Protein AF-A0A9P6H3B4-F1 (afdb_monomer_lite)

Sequence (527 aa):
MSVPEGAAIPSSLITSLDAAYLFHLLAQDPQKVVAPGKSLLSVLSGINKSSPPESTIEKSVGKTMHQAFWDQALEALSSPSLPSQISRLKGLYKDLHEVLAPLFPSKHPALVAFSLPLPPTTSPLLSAITHLHDVLVALRQRCAPVRDATIDEILHQLDHRSPSASTGELAELLVNGIRSVFALSTDMRNDYSNAVLAKASERELVDMVAMMAEAQERKLVLQLWESEEAMQKRWSRWMEGFQPADPALQVQQKQLWILKLVESLGKPHAVTSQLFGLSRLHEVTNGSDHIDPDAS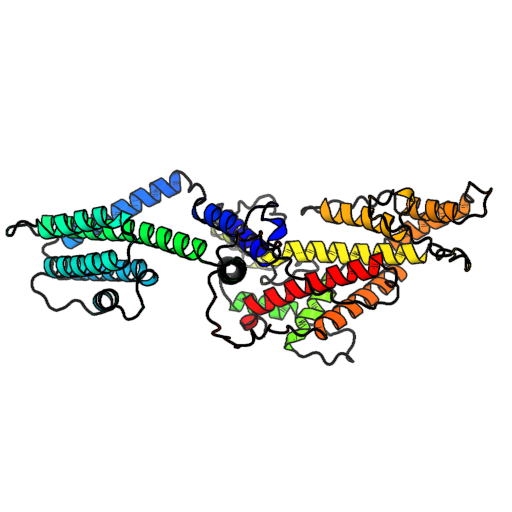AKRDPEPPNMLPPQFLLSGPTLIRLQNCVQALVIAASLRSLVPAPHTAPNSLPSHSRTADFESPANWTFTQRIWTLLESEIMENDFGPSETKIINLADEVVMTHISALPPGVTTLDRHLEQRLRSTVDRILRTDDPVFILFQKRLLAALSVALLNNPVVEEQLSPAMHSGRPKHQGGVSSPSPPLQCVQKEIPIVAKGFEDPVLSKQCSIAASTLMRTVEWVERVWGDTIS

Foldseek 3Di:
DDDPPPFDDPPVLVVLLVVLLLLVCCLQPVPVVAPPPDAPLVVVLVVVVCPDPDPPVNVVVVVVVVVVLLVLQLVQQLDPDPVSNLVSLLVLLVVLLVLCVVVDPPPDPLNVCSVDRQPPDPDSLLVLLVSLLVVLVVVCVRADPVCNVLSVVLNVLSVPDDPPDHSSRSSVNSSVSSVSSSVVSVVRVVVVVSVCSVPDDSVSSSVVSLVVSLVSLLVSLCVLQVDLVSLLVQLVVLCPPDDQPDPVPPDDPLCSVVLSLLVLLLDPDAADEDSPSSVVVVVVVPPPPPCPVVVVPPDDPDGPRYDGSLCVSVRQVSRLLSLLLLLLLLLLLLVVLFDDPPPPVDPDPPPPPDPPDDDPVPDDLSRVSSVLSVVLSVVCPDDPDPRCPPCSLVSSVVRVLVPDDPPRNDDDPVVSVVSSVSSVQCSDCPRPSSVVQSVQLSVQLSCLLRVPPPPPPPPPPPPPPDDDDDDPDDDDPDPPPPPVQPQRFGDTVSQPPPVSRSSSSVSSSSSNSSVVSSCVSCVVSSD

Structure (mmCIF, N/CA/C/O backbone):
data_AF-A0A9P6H3B4-F1
#
_entry.id   AF-A0A9P6H3B4-F1
#
loop_
_atom_site.group_PDB
_atom_site.id
_atom_site.type_symbol
_atom_site.label_atom_id
_atom_site.label_alt_id
_atom_site.label_comp_id
_atom_site.label_asym_id
_atom_site.label_entity_id
_atom_site.label_seq_id
_atom_site.pdbx_PDB_ins_code
_atom_site.Cartn_x
_atom_site.Cartn_y
_atom_site.Cartn_z
_atom_site.occupancy
_atom_site.B_iso_or_equiv
_atom_site.auth_seq_id
_atom_site.auth_comp_id
_atom_site.auth_asym_id
_atom_site.auth_atom_id
_atom_site.pdbx_PDB_model_num
ATOM 1 N N . MET A 1 1 ? 14.088 -3.681 1.929 1.00 50.06 1 MET A N 1
ATOM 2 C CA . MET A 1 1 ? 14.414 -2.670 2.958 1.00 50.06 1 MET A CA 1
ATOM 3 C C . MET A 1 1 ? 15.587 -3.209 3.758 1.00 50.06 1 MET A C 1
ATOM 5 O O . MET A 1 1 ? 15.419 -4.230 4.408 1.00 50.06 1 MET A O 1
ATOM 9 N N . SER A 1 2 ? 16.773 -2.609 3.666 1.00 38.34 2 SER A N 1
ATOM 10 C CA . SER A 1 2 ? 17.927 -3.010 4.479 1.00 38.34 2 SER A CA 1
ATOM 11 C C . SER A 1 2 ? 17.852 -2.321 5.843 1.00 38.34 2 SER A C 1
ATOM 13 O O . SER A 1 2 ? 17.909 -1.097 5.941 1.00 38.34 2 SER A O 1
ATOM 15 N N . VAL A 1 3 ? 17.671 -3.110 6.900 1.00 48.31 3 VAL A N 1
ATOM 16 C CA . VAL A 1 3 ? 17.792 -2.635 8.283 1.00 48.31 3 VAL A CA 1
ATOM 17 C C . VAL A 1 3 ? 19.286 -2.618 8.625 1.00 48.31 3 VAL A C 1
ATOM 19 O O . VAL A 1 3 ? 19.952 -3.616 8.350 1.00 48.31 3 VAL A O 1
ATOM 22 N N . PRO A 1 4 ? 19.847 -1.526 9.173 1.00 49.41 4 PRO A N 1
ATOM 23 C CA . PRO A 1 4 ? 21.251 -1.501 9.574 1.00 49.41 4 PRO A CA 1
ATOM 24 C C . PRO A 1 4 ? 21.548 -2.609 10.598 1.00 49.41 4 PRO A C 1
ATOM 26 O O . PRO A 1 4 ? 20.830 -2.756 11.591 1.00 49.41 4 PRO A O 1
ATOM 29 N N . GLU A 1 5 ? 22.606 -3.389 10.348 1.00 42.06 5 GLU A N 1
ATOM 30 C CA . GLU A 1 5 ? 23.099 -4.438 11.248 1.00 42.06 5 GLU A CA 1
ATOM 31 C C . GLU A 1 5 ? 23.444 -3.826 12.615 1.00 42.06 5 GLU A C 1
ATOM 33 O O . GLU A 1 5 ? 24.426 -3.102 12.757 1.00 42.06 5 GLU A O 1
ATOM 38 N N . GLY A 1 6 ? 22.606 -4.081 13.624 1.00 49.38 6 GLY A N 1
ATOM 39 C CA . GLY A 1 6 ? 22.840 -3.663 15.011 1.00 49.38 6 GLY A CA 1
ATOM 40 C C . GLY A 1 6 ? 21.643 -3.024 15.717 1.00 49.38 6 GLY A C 1
ATOM 41 O O . GLY A 1 6 ? 21.616 -3.011 16.944 1.00 49.38 6 GLY A O 1
ATOM 42 N N . ALA A 1 7 ? 20.624 -2.555 14.988 1.00 55.75 7 ALA A N 1
ATOM 43 C CA . ALA A 1 7 ? 19.413 -1.990 15.587 1.00 55.75 7 ALA A CA 1
ATOM 44 C C . ALA A 1 7 ? 18.266 -3.016 15.571 1.00 55.75 7 ALA A C 1
ATOM 46 O O . ALA A 1 7 ? 17.640 -3.252 14.537 1.00 55.75 7 ALA A O 1
ATOM 47 N N . ALA A 1 8 ? 17.978 -3.635 16.719 1.00 66.06 8 ALA A N 1
ATOM 48 C CA . ALA A 1 8 ? 16.820 -4.513 16.862 1.00 66.06 8 ALA A CA 1
ATOM 49 C C . ALA A 1 8 ? 15.530 -3.675 16.820 1.00 66.06 8 ALA A C 1
ATOM 51 O O . ALA A 1 8 ? 15.156 -3.030 17.799 1.00 66.06 8 ALA A O 1
ATOM 52 N N . ILE A 1 9 ? 14.859 -3.660 15.668 1.00 72.88 9 ILE A N 1
ATOM 53 C CA . ILE A 1 9 ? 13.540 -3.039 15.513 1.00 72.88 9 ILE A CA 1
ATOM 54 C C . ILE A 1 9 ? 12.547 -3.777 16.430 1.00 72.88 9 ILE A C 1
ATOM 56 O O . ILE A 1 9 ? 12.531 -5.012 16.411 1.00 72.88 9 ILE A O 1
ATOM 60 N N . PRO A 1 10 ? 11.697 -3.072 17.207 1.00 82.56 10 PRO A N 1
ATOM 61 C CA . PRO A 1 10 ? 10.660 -3.723 18.001 1.00 82.56 10 PRO A CA 1
ATOM 62 C C . PRO A 1 10 ? 9.788 -4.635 17.129 1.00 82.56 10 PRO A C 1
ATOM 64 O O . PRO A 1 10 ? 9.278 -4.212 16.090 1.00 82.56 10 PRO A O 1
ATOM 67 N N . SER A 1 11 ? 9.580 -5.883 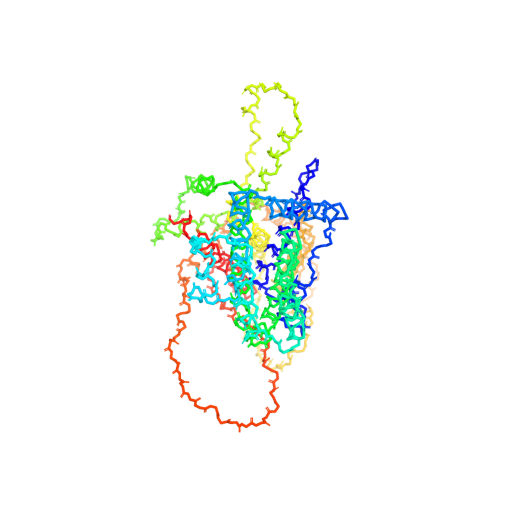17.552 1.00 80.69 11 SER A N 1
ATOM 68 C CA . SER A 1 11 ? 8.784 -6.872 16.805 1.00 80.69 11 SER A CA 1
ATOM 69 C C . SER A 1 11 ? 7.349 -6.403 16.535 1.00 80.69 11 SER A C 1
ATOM 71 O O . SER A 1 11 ? 6.785 -6.689 15.477 1.00 80.69 11 SER A O 1
ATOM 73 N N . SER A 1 12 ? 6.773 -5.629 17.458 1.00 81.00 12 SER A N 1
ATOM 74 C CA . SER A 1 12 ? 5.454 -5.006 17.312 1.00 81.00 12 SER A CA 1
ATOM 75 C C . SER A 1 12 ? 5.399 -4.008 16.153 1.00 81.00 12 SER A C 1
ATOM 77 O O . SER A 1 12 ? 4.401 -3.945 15.429 1.00 81.00 12 SER A O 1
ATOM 79 N N . LEU A 1 13 ? 6.483 -3.263 15.929 1.00 85.88 13 LEU A N 1
ATOM 80 C CA . LEU A 1 13 ? 6.588 -2.320 14.826 1.00 85.88 13 LEU A CA 1
ATOM 81 C C . LEU A 1 13 ? 6.787 -3.036 13.492 1.00 85.88 13 LEU A C 1
ATOM 83 O O . LEU A 1 13 ? 6.138 -2.656 12.525 1.00 85.88 13 LEU A O 1
ATOM 87 N N . ILE A 1 14 ? 7.618 -4.084 13.449 1.00 88.25 14 ILE A N 1
ATOM 88 C CA . ILE A 1 14 ? 7.766 -4.934 12.253 1.00 88.25 14 ILE A CA 1
ATOM 89 C C . ILE A 1 14 ? 6.396 -5.481 11.850 1.00 88.25 14 ILE A C 1
ATOM 91 O O . ILE A 1 14 ? 5.961 -5.287 10.724 1.00 88.25 14 ILE A O 1
ATOM 95 N N . THR A 1 15 ? 5.660 -6.046 12.808 1.00 87.19 15 THR A N 1
ATOM 96 C CA . THR A 1 15 ? 4.318 -6.592 12.565 1.00 87.19 15 THR A CA 1
ATOM 97 C C . THR A 1 15 ? 3.346 -5.520 12.061 1.00 87.19 15 THR A C 1
ATOM 99 O O . THR A 1 15 ? 2.536 -5.774 11.172 1.00 87.19 15 THR A O 1
ATOM 102 N N . SER A 1 16 ? 3.433 -4.303 12.606 1.00 89.56 16 SER A N 1
ATOM 103 C CA . SER A 1 16 ? 2.597 -3.174 12.179 1.00 89.56 16 SER A CA 1
ATOM 104 C C . SER A 1 16 ? 2.952 -2.689 10.771 1.00 89.56 16 SER A C 1
ATOM 106 O O . SER A 1 16 ? 2.053 -2.334 10.008 1.00 89.56 16 SER A O 1
ATOM 108 N N . LEU A 1 17 ? 4.241 -2.694 10.425 1.00 91.88 17 LEU A N 1
ATOM 109 C CA . LEU A 1 17 ? 4.753 -2.319 9.111 1.00 91.88 17 LEU A CA 1
ATOM 110 C C . LEU A 1 17 ? 4.397 -3.368 8.056 1.00 91.88 17 LEU A C 1
ATOM 112 O O . LEU A 1 17 ? 3.897 -2.999 6.998 1.00 91.88 17 LEU A O 1
ATOM 116 N N . ASP A 1 18 ? 4.547 -4.654 8.371 1.00 91.56 18 ASP A N 1
ATOM 117 C CA . ASP A 1 18 ? 4.145 -5.764 7.505 1.00 91.56 18 ASP A CA 1
ATOM 118 C C . ASP A 1 18 ? 2.637 -5.738 7.241 1.00 91.56 18 ASP A C 1
ATOM 120 O O . ASP A 1 18 ? 2.201 -5.869 6.098 1.00 91.56 18 ASP A O 1
ATOM 124 N N . ALA A 1 19 ? 1.826 -5.504 8.280 1.00 91.25 19 ALA A N 1
ATOM 125 C CA . ALA A 1 19 ? 0.381 -5.373 8.135 1.00 91.25 19 ALA A CA 1
ATOM 126 C C . ALA A 1 19 ? 0.003 -4.168 7.259 1.00 91.25 19 ALA A C 1
ATOM 128 O O . ALA A 1 19 ? -0.812 -4.304 6.347 1.00 91.25 19 ALA A O 1
ATOM 129 N N . ALA A 1 20 ? 0.604 -2.997 7.499 1.00 94.81 20 ALA A N 1
ATOM 130 C CA . ALA A 1 20 ? 0.346 -1.804 6.696 1.00 94.81 20 ALA A CA 1
ATOM 131 C C . ALA A 1 20 ? 0.773 -1.997 5.234 1.00 94.81 20 ALA A C 1
ATOM 133 O O . ALA A 1 20 ? 0.031 -1.635 4.325 1.00 94.81 20 ALA A O 1
ATOM 134 N N . TYR A 1 21 ? 1.932 -2.618 5.002 1.00 94.81 21 TYR A N 1
ATOM 135 C CA . TYR A 1 21 ? 2.424 -2.921 3.663 1.00 94.81 21 TYR A CA 1
ATOM 136 C C . TYR A 1 21 ? 1.542 -3.948 2.943 1.00 94.81 21 TYR A C 1
ATOM 138 O O . TYR A 1 21 ? 1.248 -3.779 1.762 1.00 94.81 21 TYR A O 1
ATOM 146 N N . LEU A 1 22 ? 1.040 -4.969 3.644 1.00 94.00 22 LEU A N 1
ATOM 147 C CA . LEU A 1 22 ? 0.075 -5.919 3.088 1.00 94.00 22 LEU A CA 1
ATOM 148 C C . LEU A 1 22 ? -1.212 -5.215 2.640 1.00 94.00 22 LEU A C 1
ATOM 150 O O . LEU A 1 22 ? -1.681 -5.455 1.529 1.00 94.00 22 LEU A O 1
ATOM 154 N N . PHE A 1 23 ? -1.768 -4.332 3.475 1.00 94.62 23 PHE A N 1
ATOM 155 C CA . PHE A 1 23 ? -2.944 -3.537 3.114 1.00 94.62 23 PHE A CA 1
ATOM 156 C C . PHE A 1 23 ? -2.660 -2.605 1.930 1.00 94.62 23 PHE A C 1
ATOM 158 O O . PHE A 1 23 ? -3.463 -2.549 1.000 1.00 94.62 23 PHE A O 1
ATOM 165 N N . HIS A 1 24 ? -1.498 -1.946 1.914 1.00 95.69 24 HIS A N 1
ATOM 166 C CA . HIS A 1 24 ? -1.043 -1.128 0.791 1.00 95.69 24 HIS A CA 1
ATOM 167 C C . HIS A 1 24 ? -0.976 -1.943 -0.513 1.00 95.69 24 HIS A C 1
ATOM 169 O O . HIS A 1 24 ? -1.512 -1.521 -1.537 1.00 95.69 24 HIS A O 1
ATOM 175 N N . LEU A 1 25 ? -0.391 -3.146 -0.483 1.00 94.50 25 LEU A N 1
ATOM 176 C CA . LEU A 1 25 ? -0.331 -4.036 -1.645 1.00 94.50 25 LEU A CA 1
ATOM 177 C C . LEU A 1 25 ? -1.712 -4.520 -2.090 1.00 94.50 25 LEU A C 1
ATOM 179 O O . LEU A 1 25 ? -1.976 -4.552 -3.288 1.00 94.50 25 LEU A O 1
ATOM 183 N N . LEU A 1 26 ? -2.602 -4.871 -1.158 1.00 94.00 26 LEU A N 1
ATOM 184 C CA . LEU A 1 26 ? -3.970 -5.274 -1.491 1.00 94.00 26 LEU A CA 1
ATOM 185 C C . LEU A 1 26 ? -4.766 -4.131 -2.137 1.00 94.00 26 LEU A C 1
ATOM 187 O O . LEU A 1 26 ? -5.567 -4.391 -3.031 1.00 94.00 26 LEU A O 1
ATOM 191 N N . ALA A 1 27 ? -4.530 -2.887 -1.716 1.00 94.56 27 ALA A N 1
ATOM 192 C CA . ALA A 1 27 ? -5.163 -1.710 -2.303 1.00 94.56 27 ALA A CA 1
ATOM 193 C C . ALA A 1 27 ? -4.602 -1.371 -3.697 1.00 94.56 27 ALA A C 1
ATOM 195 O O . ALA A 1 27 ? -5.356 -1.024 -4.603 1.00 94.56 27 ALA A O 1
ATOM 196 N N . GLN A 1 28 ? -3.284 -1.479 -3.886 1.00 93.31 28 GLN A N 1
ATOM 197 C CA . GLN A 1 28 ? -2.600 -1.082 -5.124 1.00 93.31 28 GLN A CA 1
ATOM 198 C C . GLN A 1 28 ? -2.603 -2.155 -6.218 1.00 93.31 28 GLN A C 1
ATOM 200 O O . GLN A 1 28 ? -2.681 -1.850 -7.414 1.00 93.31 28 GLN A O 1
ATOM 205 N N . ASP A 1 29 ? -2.429 -3.413 -5.820 1.00 92.44 29 ASP A N 1
ATOM 206 C CA . ASP A 1 29 ? -2.207 -4.539 -6.720 1.00 92.44 29 ASP A CA 1
ATOM 207 C C . ASP A 1 29 ? -2.664 -5.863 -6.072 1.00 92.44 29 ASP A C 1
ATOM 209 O O . ASP A 1 29 ? -1.841 -6.725 -5.735 1.00 92.44 29 ASP A O 1
ATOM 213 N N . PRO A 1 30 ? -3.986 -6.056 -5.888 1.00 91.31 30 PRO A N 1
ATOM 214 C CA . PRO A 1 30 ? -4.521 -7.225 -5.191 1.00 91.31 30 PRO A CA 1
ATOM 215 C C . PRO A 1 30 ? -4.115 -8.545 -5.857 1.00 91.31 30 PRO A C 1
ATOM 217 O O . PRO A 1 30 ? -3.992 -9.560 -5.178 1.00 91.31 30 PRO A O 1
ATOM 220 N N . GLN A 1 31 ? -3.841 -8.539 -7.165 1.00 90.19 31 GLN A N 1
ATOM 221 C CA . GLN A 1 31 ? -3.458 -9.730 -7.930 1.00 90.19 31 GLN A CA 1
ATOM 222 C C . GLN A 1 31 ? -2.086 -10.292 -7.536 1.00 90.19 31 GLN A C 1
ATOM 224 O O . GLN A 1 31 ? -1.839 -11.478 -7.736 1.00 90.19 31 GLN A O 1
ATOM 229 N N . LYS A 1 32 ? -1.198 -9.473 -6.957 1.00 89.50 32 LYS A N 1
ATOM 230 C CA . LYS A 1 32 ? 0.100 -9.946 -6.453 1.00 89.50 32 LYS A CA 1
ATOM 231 C C . LYS A 1 32 ? -0.002 -10.699 -5.132 1.00 89.50 32 LYS A C 1
ATOM 233 O O . LYS A 1 32 ? 0.865 -11.511 -4.828 1.00 89.50 32 LYS A O 1
ATOM 238 N N . VAL A 1 33 ? -1.029 -10.407 -4.337 1.00 90.75 33 VAL A N 1
ATOM 239 C CA . VAL A 1 33 ? -1.193 -10.949 -2.980 1.00 90.75 33 VAL A CA 1
ATOM 240 C C . VAL A 1 33 ? -2.234 -12.067 -2.958 1.00 90.75 33 VAL A C 1
ATOM 242 O O . VAL A 1 33 ? -2.061 -13.090 -2.294 1.00 90.75 33 VAL A O 1
ATOM 245 N N . VAL A 1 34 ? -3.336 -11.882 -3.682 1.00 89.81 34 VAL A N 1
ATOM 246 C CA . VAL A 1 34 ? -4.434 -12.842 -3.755 1.00 89.81 34 VAL A CA 1
ATOM 247 C C . VAL A 1 34 ? -4.040 -13.955 -4.721 1.00 89.81 34 VAL A C 1
ATOM 249 O O . VAL A 1 34 ? -3.884 -13.734 -5.919 1.00 89.81 34 VAL A O 1
ATOM 252 N N . ALA A 1 35 ? -3.895 -15.176 -4.200 1.00 89.31 35 ALA A N 1
ATOM 253 C CA . ALA A 1 35 ? -3.599 -16.335 -5.036 1.00 89.31 35 ALA A CA 1
ATOM 254 C C . ALA A 1 35 ? -4.673 -16.519 -6.134 1.00 89.31 35 ALA A C 1
ATOM 256 O O . ALA A 1 35 ? -5.859 -16.302 -5.858 1.00 89.31 35 ALA A O 1
ATOM 257 N N . PRO A 1 36 ? -4.301 -16.981 -7.344 1.00 87.88 36 PRO A N 1
ATOM 258 C CA . PRO A 1 36 ? -5.249 -17.196 -8.432 1.00 87.88 36 PRO A CA 1
ATOM 259 C C . PRO A 1 36 ? -6.442 -18.056 -7.990 1.00 87.88 36 PRO A C 1
ATOM 261 O O . PRO A 1 36 ? -6.267 -19.136 -7.427 1.00 87.88 36 PRO A O 1
ATOM 264 N N . GLY A 1 37 ? -7.662 -17.569 -8.228 1.00 86.50 37 GLY A N 1
ATOM 265 C CA . GLY A 1 37 ? -8.905 -18.258 -7.863 1.00 86.50 37 GLY A CA 1
ATOM 266 C C . GLY A 1 37 ? -9.389 -18.041 -6.423 1.00 86.50 37 GLY A C 1
ATOM 267 O O . GLY A 1 37 ? -10.480 -18.502 -6.089 1.00 86.50 37 GLY A O 1
ATOM 268 N N . LYS A 1 38 ? -8.639 -17.328 -5.572 1.00 90.62 38 LYS A N 1
ATOM 269 C CA . LYS A 1 38 ? -9.150 -16.831 -4.284 1.00 90.62 38 LYS A CA 1
ATOM 270 C C . LYS A 1 38 ? -9.782 -15.450 -4.463 1.00 90.62 38 LYS A C 1
ATOM 272 O O . LYS A 1 38 ? -9.351 -14.678 -5.311 1.00 90.62 38 LYS A O 1
ATOM 277 N N . SER A 1 39 ? -10.799 -15.145 -3.659 1.00 88.88 39 SER A N 1
ATOM 278 C CA . SER A 1 39 ? -11.376 -13.799 -3.570 1.00 88.88 39 SER A CA 1
ATOM 279 C C . SER A 1 39 ? -10.662 -12.962 -2.511 1.00 88.88 39 SER A C 1
ATOM 281 O O . SER A 1 39 ? -10.111 -13.506 -1.545 1.00 88.88 39 SER A O 1
ATOM 283 N N . LEU A 1 40 ? -10.729 -11.636 -2.645 1.00 88.19 40 LEU A N 1
ATOM 284 C CA . LEU A 1 40 ? -10.240 -10.689 -1.641 1.00 88.19 40 LEU A CA 1
ATOM 285 C C . LEU A 1 40 ? -10.891 -10.948 -0.274 1.00 88.19 40 LEU A C 1
ATOM 287 O O . LEU A 1 40 ? -10.217 -10.929 0.756 1.00 88.19 40 LEU A O 1
ATOM 291 N N . LEU A 1 41 ? -12.176 -11.317 -0.272 1.00 87.38 41 LEU A N 1
ATOM 292 C CA . LEU A 1 41 ? -12.922 -11.723 0.922 1.00 87.38 41 LEU A CA 1
ATOM 293 C C . LEU A 1 41 ? -12.225 -12.851 1.694 1.00 87.38 41 LEU A C 1
ATOM 295 O O . LEU A 1 41 ? -12.131 -12.792 2.922 1.00 87.38 41 LEU A O 1
ATOM 299 N N . SER A 1 42 ? -11.709 -13.868 0.994 1.00 86.62 42 SER A N 1
ATOM 300 C CA . SER A 1 42 ? -10.995 -14.980 1.631 1.00 86.62 42 SER A CA 1
ATOM 301 C C . SER A 1 42 ? -9.709 -14.519 2.312 1.00 86.62 42 SER A C 1
ATOM 303 O O . SER A 1 42 ? -9.350 -15.080 3.348 1.00 86.62 42 SER A O 1
ATOM 305 N N . VAL A 1 43 ? -9.014 -13.535 1.739 1.00 88.81 43 VAL A N 1
ATOM 306 C CA . VAL A 1 43 ? -7.782 -12.976 2.309 1.00 88.81 43 VAL A CA 1
ATOM 307 C C . VAL A 1 43 ? -8.111 -12.127 3.535 1.00 88.81 43 VAL A C 1
ATOM 309 O O . VAL A 1 43 ? -7.546 -12.364 4.601 1.00 88.81 43 VAL A O 1
ATOM 312 N N . LEU A 1 44 ? -9.100 -11.232 3.440 1.00 86.88 44 LEU A N 1
ATOM 313 C CA . LEU A 1 44 ? -9.541 -10.379 4.554 1.00 86.88 44 LEU A CA 1
ATOM 314 C C . LEU A 1 44 ? -10.083 -11.185 5.739 1.00 86.88 44 LEU A C 1
ATOM 316 O O . LEU A 1 44 ? -9.779 -10.894 6.895 1.00 86.88 44 LEU A O 1
ATOM 320 N N . SER A 1 45 ? -10.822 -12.258 5.455 1.00 83.44 45 SER A N 1
ATOM 321 C CA . SER A 1 45 ? -11.302 -13.188 6.484 1.00 83.44 45 SER A CA 1
ATOM 322 C C . SER A 1 45 ? -10.157 -13.922 7.187 1.00 83.44 45 SER A C 1
ATOM 324 O O . SER A 1 45 ? -10.305 -14.330 8.338 1.00 83.44 45 SER A O 1
ATOM 326 N N . GLY A 1 46 ? -9.029 -14.121 6.497 1.00 82.31 46 GLY A N 1
ATOM 327 C CA . GLY A 1 46 ? -7.806 -14.686 7.060 1.00 82.31 46 GLY A CA 1
ATOM 328 C C . GLY A 1 46 ? -7.070 -13.685 7.945 1.00 82.31 46 GLY A C 1
ATOM 329 O O . GLY A 1 46 ? -6.731 -14.030 9.073 1.00 82.31 46 GLY A O 1
ATOM 330 N N . ILE A 1 47 ? -6.913 -12.442 7.475 1.00 81.50 47 ILE A N 1
ATOM 331 C CA . ILE A 1 47 ? -6.216 -11.361 8.193 1.00 81.50 47 ILE A CA 1
ATOM 332 C C . ILE A 1 47 ? -6.857 -11.105 9.563 1.00 81.50 47 ILE A C 1
ATOM 334 O O . ILE A 1 47 ? -6.156 -11.024 10.567 1.00 81.50 47 ILE A O 1
ATOM 338 N N . ASN A 1 48 ? -8.192 -11.074 9.632 1.00 71.81 48 ASN A N 1
ATOM 339 C CA . ASN A 1 48 ? -8.913 -10.869 10.895 1.00 71.81 48 ASN A CA 1
ATOM 340 C C . ASN A 1 48 ? -8.771 -12.040 11.884 1.00 71.81 48 ASN A C 1
ATOM 342 O O . ASN A 1 48 ? -8.974 -11.861 13.082 1.00 71.81 48 ASN A O 1
ATOM 346 N N . LYS A 1 49 ? -8.447 -13.245 11.398 1.00 73.00 49 LYS A N 1
ATOM 347 C CA . LYS A 1 49 ? -8.235 -14.439 12.234 1.00 73.00 49 LYS A CA 1
ATOM 348 C C . LYS A 1 49 ? -6.781 -14.590 12.656 1.00 73.00 49 LYS A C 1
ATOM 350 O O . LYS A 1 49 ? -6.509 -15.112 13.733 1.00 73.00 49 LYS A O 1
ATOM 355 N N . SER A 1 50 ? -5.854 -14.141 11.817 1.00 60.16 50 SER A N 1
ATOM 356 C CA . SER A 1 50 ? -4.433 -14.088 12.122 1.00 60.16 50 SER A CA 1
ATOM 357 C C . SER A 1 50 ? -4.119 -12.814 12.899 1.00 60.16 50 SER A C 1
ATOM 359 O O . SER A 1 50 ? -3.366 -11.962 12.430 1.00 60.16 50 SER A O 1
ATOM 361 N N . SER A 1 51 ? -4.664 -12.677 14.112 1.00 57.00 51 SER A N 1
ATOM 362 C CA . SER A 1 51 ? -3.953 -11.852 15.085 1.00 57.00 51 SER A CA 1
ATOM 363 C C . SER A 1 51 ? -2.552 -12.462 15.209 1.00 57.00 51 SER A C 1
ATOM 365 O O . SER A 1 51 ? -2.471 -13.690 15.377 1.00 57.00 51 SER A O 1
ATOM 367 N N . PRO A 1 52 ? -1.467 -11.676 15.091 1.00 57.97 52 PRO A N 1
ATOM 368 C CA . PRO A 1 52 ? -0.122 -12.199 15.291 1.00 57.97 52 PRO A CA 1
ATOM 369 C C . PRO A 1 52 ? -0.104 -12.977 16.610 1.00 57.97 52 PRO A C 1
ATOM 371 O O . PRO A 1 52 ? -0.843 -12.609 17.531 1.00 57.97 52 PRO A O 1
ATOM 374 N N . PRO A 1 53 ? 0.652 -14.082 16.711 1.00 56.19 53 PRO A N 1
ATOM 375 C CA . PRO A 1 53 ? 0.792 -14.779 17.975 1.00 56.19 53 PRO A CA 1
ATOM 376 C C . PRO A 1 53 ? 1.413 -13.789 18.960 1.00 56.19 53 PRO A C 1
ATOM 378 O O . PRO A 1 53 ? 2.630 -13.633 18.978 1.00 56.19 53 PRO A O 1
ATOM 381 N N . GLU A 1 54 ? 0.573 -13.081 19.728 1.00 58.47 54 GLU A N 1
ATOM 382 C CA . GLU A 1 54 ? 1.040 -12.209 20.802 1.00 58.47 54 GLU A CA 1
ATOM 383 C C . GLU A 1 54 ? 2.005 -13.052 21.615 1.00 58.47 54 GLU A C 1
ATOM 385 O O . GLU A 1 54 ? 1.713 -14.220 21.934 1.00 58.47 54 GLU A O 1
ATOM 390 N N . SER A 1 55 ? 3.180 -12.488 21.866 1.00 66.50 55 SER A N 1
ATOM 391 C CA . SER A 1 55 ? 4.220 -13.205 22.578 1.00 66.50 55 SER A CA 1
ATOM 392 C C . SER A 1 55 ? 3.634 -13.742 23.887 1.00 66.50 55 SER A C 1
ATOM 394 O O . SER A 1 55 ? 2.778 -13.112 24.514 1.00 66.50 55 SER A O 1
ATOM 396 N N . THR A 1 56 ? 4.059 -14.931 24.320 1.00 75.56 56 THR A N 1
ATOM 397 C CA . THR A 1 56 ? 3.535 -15.561 25.549 1.00 75.56 56 THR A CA 1
ATOM 398 C C . THR A 1 56 ? 3.600 -14.606 26.750 1.00 75.56 56 THR A C 1
ATOM 400 O O . THR A 1 56 ? 2.757 -14.659 27.645 1.00 75.56 56 THR A O 1
ATOM 403 N N . ILE A 1 57 ? 4.575 -13.693 26.728 1.00 75.62 57 ILE A N 1
ATOM 404 C CA . ILE A 1 57 ? 4.772 -12.637 27.717 1.00 75.62 57 ILE A CA 1
ATOM 405 C C . ILE A 1 57 ? 3.696 -11.553 27.597 1.00 75.62 57 ILE A C 1
ATOM 407 O O . ILE A 1 57 ? 3.057 -11.269 28.602 1.00 75.62 57 ILE A O 1
ATOM 411 N N . GLU A 1 58 ? 3.436 -10.987 26.415 1.00 74.81 58 GLU A N 1
ATOM 412 C CA . GLU A 1 58 ? 2.368 -9.988 26.223 1.00 74.81 58 GLU A CA 1
ATOM 413 C C . GLU A 1 58 ? 1.000 -10.540 26.621 1.00 74.81 58 GLU A C 1
ATOM 415 O O . GLU A 1 58 ? 0.259 -9.870 27.335 1.00 74.81 58 GLU A O 1
ATOM 420 N N . LYS A 1 59 ? 0.699 -11.799 26.274 1.00 81.06 59 LYS A N 1
ATOM 421 C CA . LYS A 1 59 ? -0.536 -12.465 26.722 1.00 81.06 59 LYS A CA 1
ATOM 422 C C . LYS A 1 59 ? -0.607 -12.582 28.238 1.00 81.06 59 LYS A C 1
ATOM 424 O O . LYS A 1 59 ? -1.664 -12.367 28.828 1.00 81.06 59 LYS A O 1
ATOM 429 N N . SER A 1 60 ? 0.506 -12.935 28.882 1.00 83.44 60 SER A N 1
ATOM 430 C CA . SER A 1 60 ? 0.564 -13.055 30.339 1.00 83.44 60 SER A CA 1
ATOM 431 C C . SER A 1 60 ? 0.429 -11.696 31.021 1.00 83.44 60 SER A C 1
ATOM 433 O O . SER A 1 60 ? -0.345 -11.570 31.964 1.00 83.44 60 SER A O 1
ATOM 435 N N . VAL A 1 61 ? 1.152 -10.679 30.549 1.00 85.81 61 VAL A N 1
ATOM 436 C CA . VAL A 1 61 ? 1.097 -9.313 31.084 1.00 85.81 61 VAL A CA 1
ATOM 437 C C . VAL A 1 61 ? -0.290 -8.722 30.863 1.00 85.81 61 VAL A C 1
ATOM 439 O O . VAL A 1 61 ? -0.877 -8.206 31.808 1.00 85.81 61 VAL A O 1
ATOM 442 N N . GLY A 1 62 ? -0.859 -8.885 29.669 1.00 87.12 62 GLY A N 1
ATOM 443 C CA . GLY A 1 62 ? -2.221 -8.474 29.343 1.00 87.12 62 GLY A CA 1
ATOM 444 C C . GLY A 1 62 ? -3.253 -9.160 30.233 1.00 87.12 62 GLY A C 1
ATOM 445 O O . GLY A 1 62 ? -4.116 -8.492 30.793 1.00 87.12 62 GLY A O 1
ATOM 446 N N . LYS A 1 63 ? -3.127 -10.474 30.471 1.00 90.75 63 LYS A N 1
ATOM 447 C CA . LYS A 1 63 ? -4.010 -11.205 31.392 1.00 90.75 63 LYS A CA 1
ATOM 448 C C . LYS A 1 63 ? -3.904 -10.683 32.826 1.00 90.75 63 LYS A C 1
ATOM 450 O O . LYS A 1 63 ? -4.938 -10.467 33.453 1.00 90.75 63 LYS A O 1
ATOM 455 N N . THR A 1 64 ? -2.691 -10.451 33.329 1.00 92.38 64 THR A N 1
ATOM 456 C CA . THR A 1 64 ? -2.471 -9.912 34.680 1.00 92.38 64 THR A CA 1
ATOM 457 C C . THR A 1 64 ? -2.987 -8.480 34.806 1.00 92.38 64 THR A C 1
ATOM 459 O O . THR A 1 64 ? -3.648 -8.162 35.788 1.00 92.38 64 THR A O 1
ATOM 462 N N . MET A 1 65 ? -2.752 -7.623 33.808 1.00 92.31 65 MET A N 1
ATOM 463 C CA . MET A 1 65 ? -3.268 -6.250 33.781 1.00 92.31 65 MET A CA 1
ATOM 464 C C . MET A 1 65 ? -4.794 -6.218 33.695 1.00 92.31 65 MET A C 1
ATOM 466 O O . MET A 1 65 ? -5.428 -5.469 34.432 1.00 92.31 65 MET A O 1
ATOM 470 N N . HIS A 1 66 ? -5.397 -7.052 32.843 1.00 92.69 66 HIS A N 1
ATOM 471 C CA . HIS A 1 66 ? -6.851 -7.176 32.749 1.00 92.69 66 HIS A CA 1
ATOM 472 C C . HIS A 1 66 ? -7.445 -7.663 34.070 1.00 92.69 66 HIS A C 1
ATOM 474 O O . HIS A 1 66 ? -8.449 -7.121 34.520 1.00 92.69 66 HIS A O 1
ATOM 480 N N . GLN A 1 67 ? -6.826 -8.656 34.711 1.00 96.00 67 GLN A N 1
ATOM 481 C CA . GLN A 1 67 ? -7.265 -9.135 36.017 1.00 96.00 67 GLN A CA 1
ATOM 482 C C . GLN A 1 67 ? -7.166 -8.029 37.075 1.00 96.00 67 GLN A C 1
ATOM 484 O O . GLN A 1 67 ? -8.166 -7.722 37.711 1.00 96.00 67 GLN A O 1
ATOM 489 N N . ALA A 1 68 ? -6.021 -7.349 37.174 1.00 95.38 68 ALA A N 1
ATOM 490 C CA . ALA A 1 68 ? -5.831 -6.238 38.104 1.00 95.38 68 ALA A CA 1
ATOM 491 C C . ALA A 1 68 ? -6.838 -5.096 37.874 1.00 95.38 68 ALA A C 1
ATOM 493 O O . ALA A 1 68 ? -7.354 -4.526 38.832 1.00 95.38 68 ALA A O 1
ATOM 494 N N . PHE A 1 69 ? -7.166 -4.783 36.616 1.00 96.75 69 PHE A N 1
ATOM 495 C CA . PHE A 1 69 ? -8.185 -3.789 36.278 1.00 96.75 69 PHE A CA 1
ATOM 496 C C . PHE A 1 69 ? -9.573 -4.174 36.808 1.00 96.75 69 PHE A C 1
ATOM 498 O O . PHE A 1 69 ? -10.284 -3.319 37.349 1.00 96.75 69 PHE A O 1
ATOM 505 N N . TRP A 1 70 ? -9.979 -5.438 36.652 1.00 97.62 70 TRP A N 1
ATOM 506 C CA . TRP A 1 70 ? -11.282 -5.912 37.126 1.00 97.62 70 TRP A CA 1
ATOM 507 C C . TRP A 1 70 ? -11.326 -6.062 38.646 1.00 97.62 70 TRP A C 1
ATOM 509 O O . TRP A 1 70 ? -12.321 -5.664 39.245 1.00 97.62 70 TRP A O 1
ATOM 519 N N . ASP A 1 71 ? -10.242 -6.519 39.269 1.00 97.75 71 ASP A N 1
ATOM 520 C CA . ASP A 1 71 ? -10.119 -6.608 40.727 1.00 97.75 71 ASP A CA 1
ATOM 521 C C . ASP A 1 71 ? -10.204 -5.209 41.360 1.00 97.75 71 ASP A C 1
ATOM 523 O O . ASP A 1 71 ? -10.988 -4.984 42.281 1.00 97.75 71 ASP A O 1
ATOM 527 N N . GLN A 1 72 ? -9.504 -4.222 40.785 1.00 97.56 72 GLN A N 1
ATOM 528 C CA . GLN A 1 72 ? -9.605 -2.820 41.202 1.00 97.56 72 GLN A CA 1
ATOM 529 C C . GLN A 1 72 ? -11.015 -2.252 40.969 1.00 97.56 72 GLN A C 1
ATOM 531 O O . GLN A 1 72 ? -11.503 -1.446 41.766 1.00 97.56 72 GLN A O 1
ATOM 536 N N . ALA A 1 73 ? -11.687 -2.644 39.877 1.00 97.69 73 ALA A N 1
ATOM 537 C CA . ALA A 1 73 ? -13.075 -2.251 39.643 1.00 97.69 73 ALA A CA 1
ATOM 538 C C . ALA A 1 73 ? -13.992 -2.787 40.738 1.00 97.69 73 ALA A C 1
ATOM 540 O O . ALA A 1 73 ? -14.798 -2.032 41.278 1.00 97.69 73 ALA A O 1
ATOM 541 N N . LEU A 1 74 ? -13.848 -4.071 41.060 1.00 98.19 74 LEU A N 1
ATOM 542 C CA . LEU A 1 74 ? -14.646 -4.757 42.059 1.00 98.19 74 LEU A CA 1
ATOM 543 C C . LEU A 1 74 ? -14.431 -4.152 43.446 1.00 98.19 74 LEU A C 1
ATOM 545 O O . LEU A 1 74 ? -15.406 -3.868 44.136 1.00 98.19 74 LEU A O 1
ATOM 549 N N . GLU A 1 75 ? -13.182 -3.885 43.829 1.00 98.12 75 GLU A N 1
ATOM 550 C CA . GLU A 1 75 ? -12.839 -3.255 45.107 1.00 98.12 75 GLU A CA 1
ATOM 551 C C . GLU A 1 75 ? -13.453 -1.851 45.227 1.00 98.12 75 GLU A C 1
ATOM 553 O O . GLU A 1 75 ? -14.136 -1.542 46.208 1.00 98.12 75 GLU A O 1
ATOM 558 N N . ALA A 1 76 ? -13.289 -1.011 44.198 1.00 97.75 76 ALA A N 1
ATOM 559 C CA . ALA A 1 76 ? -13.828 0.349 44.190 1.00 97.75 76 ALA A CA 1
ATOM 560 C C . ALA A 1 76 ? -15.367 0.380 44.208 1.00 97.75 76 ALA A C 1
ATOM 562 O O . ALA A 1 76 ? -15.961 1.239 44.862 1.00 97.75 76 ALA A O 1
ATOM 563 N N . LEU A 1 77 ? -16.023 -0.557 43.514 1.00 97.94 77 LEU A N 1
ATOM 564 C CA . LEU A 1 77 ? -17.485 -0.667 43.489 1.00 97.94 77 LEU A CA 1
ATOM 565 C C . LEU A 1 77 ? -18.056 -1.295 44.769 1.00 97.94 77 LEU A C 1
ATOM 567 O O . LEU A 1 77 ? -19.153 -0.929 45.184 1.00 97.94 77 LEU A O 1
ATOM 571 N N . SER A 1 78 ? -17.311 -2.189 45.422 1.00 98.00 78 SER A N 1
ATOM 572 C CA . SER A 1 78 ? -17.703 -2.808 46.697 1.00 98.00 78 SER A CA 1
ATOM 573 C C . SER A 1 78 ? -17.512 -1.873 47.894 1.00 98.00 78 SER A C 1
ATOM 575 O O . SER A 1 78 ? -18.094 -2.099 48.956 1.00 98.00 78 SER A O 1
ATOM 577 N N . SER A 1 79 ? -16.713 -0.812 47.737 1.00 97.38 79 SER A N 1
ATOM 578 C CA . SER A 1 79 ? -16.503 0.204 48.769 1.00 97.38 79 SER A CA 1
ATOM 579 C C . SER A 1 79 ? -17.834 0.828 49.208 1.00 97.38 79 SER A C 1
ATOM 581 O O . SER A 1 79 ? -18.635 1.201 48.352 1.00 97.38 79 SER A O 1
ATOM 583 N N . PRO A 1 80 ? -18.079 1.042 50.515 1.00 95.50 80 PRO A N 1
ATOM 584 C CA . PRO A 1 80 ? -19.279 1.740 50.989 1.00 95.50 80 PRO A CA 1
ATOM 585 C C . PRO A 1 80 ? -19.291 3.237 50.616 1.00 95.50 80 PRO A C 1
ATOM 587 O O . PRO A 1 80 ? -20.278 3.933 50.847 1.00 95.50 80 PRO A O 1
ATOM 590 N N . SER A 1 81 ? -18.193 3.756 50.058 1.00 96.25 81 SER A N 1
ATOM 591 C CA . SER A 1 81 ? -18.042 5.157 49.673 1.00 96.25 81 SER A CA 1
ATOM 592 C C . SER A 1 81 ? -18.670 5.448 48.304 1.00 96.25 81 SER A C 1
ATOM 594 O O . SER A 1 81 ? -18.102 5.126 47.259 1.00 96.25 81 SER A O 1
ATOM 596 N N . LEU A 1 82 ? -19.813 6.143 48.303 1.00 94.62 82 LEU A N 1
ATOM 597 C CA . LEU A 1 82 ? -20.530 6.589 47.096 1.00 94.62 82 LEU A CA 1
ATOM 598 C C . LEU A 1 82 ? -19.641 7.324 46.067 1.00 94.62 82 LEU A C 1
ATOM 600 O O . LEU A 1 82 ? -19.720 6.992 44.884 1.00 94.62 82 LEU A O 1
ATOM 604 N N . PRO A 1 83 ? -18.769 8.286 46.446 1.00 95.38 83 PRO A N 1
ATOM 605 C CA . PRO A 1 83 ? -17.894 8.956 45.481 1.00 95.38 83 PRO A CA 1
ATOM 606 C C . PRO A 1 83 ? -16.944 8.005 44.743 1.00 95.38 83 PRO A C 1
ATOM 608 O O . PRO A 1 83 ? -16.700 8.191 43.550 1.00 95.38 83 PRO A O 1
ATOM 611 N N . SER A 1 84 ? -16.431 6.980 45.435 1.00 96.38 84 SER A N 1
ATOM 612 C CA . SER A 1 84 ? -15.544 5.974 44.840 1.00 96.38 84 SER A CA 1
ATOM 613 C C . SER A 1 84 ? -16.298 5.130 43.808 1.00 96.38 84 SER A C 1
ATOM 615 O O . SER A 1 84 ? -15.857 5.030 42.660 1.00 96.38 84 SER A O 1
ATOM 617 N N . GLN A 1 85 ? -17.496 4.652 44.171 1.00 96.88 85 GLN A N 1
ATOM 618 C CA . GLN A 1 85 ? -18.374 3.900 43.270 1.00 96.88 85 GLN A CA 1
ATOM 619 C C . GLN A 1 85 ? -18.730 4.708 42.016 1.00 96.88 85 GLN A C 1
ATOM 621 O O . GLN A 1 85 ? -18.568 4.230 40.896 1.00 96.88 85 GLN A O 1
ATOM 626 N N . ILE A 1 86 ? -19.173 5.958 42.189 1.00 95.75 86 ILE A N 1
ATOM 627 C CA . ILE A 1 86 ? -19.585 6.837 41.085 1.00 95.75 86 ILE A CA 1
ATOM 628 C C . ILE A 1 86 ? -18.408 7.131 40.150 1.00 95.75 86 ILE A C 1
ATOM 630 O O . ILE A 1 86 ? -18.578 7.114 38.932 1.00 95.75 86 ILE A O 1
ATOM 634 N N . SER A 1 87 ? -17.218 7.396 40.697 1.00 96.50 87 SER A N 1
ATOM 635 C CA . SER A 1 87 ? -16.018 7.637 39.891 1.00 96.50 87 SER A CA 1
ATOM 636 C C . SER A 1 87 ? -15.667 6.416 39.035 1.00 96.50 87 SER A C 1
ATOM 638 O O . SER A 1 87 ? -15.470 6.546 37.825 1.00 96.50 87 SER A O 1
ATOM 640 N N . ARG A 1 88 ? -15.683 5.210 39.627 1.00 97.25 88 ARG A N 1
ATOM 641 C CA . ARG A 1 88 ? -15.396 3.972 38.890 1.00 97.25 88 ARG A CA 1
ATOM 642 C C . ARG A 1 88 ? -16.465 3.655 37.844 1.00 97.25 88 ARG A C 1
ATOM 644 O O . ARG A 1 88 ? -16.109 3.306 36.721 1.00 97.25 88 ARG A O 1
ATOM 651 N N . LEU A 1 89 ? -17.746 3.838 38.171 1.00 97.38 89 LEU A N 1
ATOM 652 C CA . LEU A 1 89 ? -18.861 3.657 37.233 1.00 97.38 89 LEU A CA 1
ATOM 653 C C . LEU A 1 89 ? -18.750 4.573 36.015 1.00 97.38 89 LEU A C 1
ATOM 655 O O . LEU A 1 89 ? -18.962 4.113 34.900 1.00 97.38 89 LEU A O 1
ATOM 659 N N . LYS A 1 90 ? -18.376 5.847 36.201 1.00 96.69 90 LYS A N 1
ATOM 660 C CA . LYS A 1 90 ? -18.159 6.773 35.077 1.00 96.69 90 LYS A CA 1
ATOM 661 C C . LYS A 1 90 ? -17.071 6.277 34.126 1.00 96.69 90 LYS A C 1
ATOM 663 O O . LYS A 1 90 ? -17.251 6.374 32.917 1.00 96.69 90 LYS A O 1
ATOM 668 N N . GLY A 1 91 ? -15.974 5.739 34.666 1.00 96.44 91 GLY A N 1
ATOM 669 C CA . GLY A 1 91 ? -14.922 5.106 33.865 1.00 96.44 91 GLY A CA 1
ATOM 670 C C . GLY A 1 91 ? -15.464 3.929 33.054 1.00 96.44 91 GLY A C 1
ATOM 671 O O . GLY A 1 91 ? -15.377 3.938 31.834 1.00 96.44 91 GLY A O 1
ATOM 672 N N . LEU A 1 92 ? -16.142 2.988 33.717 1.00 97.25 92 LEU A N 1
ATOM 673 C CA . LEU A 1 92 ? -16.716 1.812 33.052 1.00 97.25 92 LEU A CA 1
ATOM 674 C C . LEU A 1 92 ? -17.789 2.167 32.008 1.00 97.25 92 LEU A C 1
ATOM 676 O O . LEU A 1 92 ? -17.897 1.490 30.993 1.00 97.25 92 LEU A O 1
ATOM 680 N N . TYR A 1 93 ? -18.576 3.222 32.228 1.00 97.44 93 TYR A N 1
ATOM 681 C CA . TYR A 1 93 ? -19.566 3.709 31.258 1.00 97.44 93 TYR A CA 1
ATOM 682 C C . TYR A 1 93 ? -18.903 4.299 30.021 1.00 97.44 93 TYR A C 1
ATOM 684 O O . TYR A 1 93 ? -19.381 4.081 28.910 1.00 97.44 93 TYR A O 1
ATOM 692 N N . LYS A 1 94 ? -17.797 5.024 30.205 1.00 97.06 94 LYS A N 1
ATOM 693 C CA . LYS A 1 94 ? -16.989 5.518 29.093 1.00 97.06 94 LYS A CA 1
ATOM 694 C C . LYS A 1 94 ? -16.416 4.349 28.290 1.00 97.06 94 LYS A C 1
ATOM 696 O O . LYS A 1 94 ? -16.570 4.338 27.072 1.00 97.06 94 LYS A O 1
ATOM 701 N N . ASP A 1 95 ? -15.855 3.349 28.967 1.00 96.75 95 ASP A N 1
ATOM 702 C CA . ASP A 1 95 ? -15.294 2.167 28.307 1.00 96.75 95 ASP A CA 1
ATOM 703 C C . ASP A 1 95 ? -16.393 1.375 27.562 1.00 96.75 95 ASP A C 1
ATOM 705 O O . ASP A 1 95 ? -16.217 1.002 26.404 1.00 96.75 95 ASP A O 1
ATOM 709 N N . LEU A 1 96 ? -17.573 1.187 28.174 1.00 97.06 96 LEU A N 1
ATOM 710 C CA . LEU A 1 96 ? -18.746 0.592 27.517 1.00 97.06 96 LEU A CA 1
ATOM 711 C C . LEU A 1 96 ? -19.194 1.400 26.299 1.00 97.06 96 LEU A C 1
ATOM 713 O O . LEU A 1 96 ? -19.495 0.818 25.261 1.00 97.06 96 LEU A O 1
ATOM 717 N N . HIS A 1 97 ? -19.244 2.727 26.405 1.00 96.88 97 HIS A N 1
ATOM 718 C CA . HIS A 1 97 ? -19.609 3.589 25.290 1.00 96.88 97 HIS A CA 1
ATOM 719 C C . HIS A 1 97 ? -18.631 3.421 24.122 1.00 96.88 97 HIS A C 1
ATOM 721 O O . HIS A 1 97 ? -19.070 3.245 22.990 1.00 96.88 97 HIS A O 1
ATOM 727 N N . GLU A 1 98 ? -17.320 3.442 24.373 1.00 95.44 98 GLU A N 1
ATOM 728 C CA . GLU A 1 98 ? -16.292 3.255 23.339 1.00 95.44 98 GLU A CA 1
ATOM 729 C C . GLU A 1 98 ? -16.400 1.883 22.660 1.00 95.44 98 GLU A C 1
ATOM 731 O O . GLU A 1 98 ? -16.347 1.789 21.433 1.00 95.44 98 GLU A O 1
ATOM 736 N N . VAL A 1 99 ? -16.618 0.827 23.445 1.00 96.12 99 VAL A N 1
ATOM 737 C CA . VAL A 1 99 ? -16.729 -0.549 22.947 1.00 96.12 99 VAL A CA 1
ATOM 738 C C . VAL A 1 99 ? -18.026 -0.789 22.168 1.00 96.12 99 VAL A C 1
ATOM 740 O O . VAL A 1 99 ? -18.025 -1.509 21.169 1.00 96.12 99 VAL A O 1
ATOM 743 N N . LEU A 1 100 ? -19.134 -0.178 22.590 1.00 96.31 100 LEU A N 1
ATOM 744 C CA . LEU A 1 100 ? -20.451 -0.358 21.976 1.00 96.31 100 LEU A CA 1
ATOM 745 C C . LEU A 1 100 ? -20.741 0.638 20.845 1.00 96.31 100 LEU A C 1
ATOM 747 O O . LEU A 1 100 ? -21.625 0.374 20.028 1.00 96.31 100 LEU A O 1
ATOM 751 N N . ALA A 1 101 ? -20.005 1.749 20.747 1.00 96.12 101 ALA A N 1
ATOM 752 C CA . ALA A 1 101 ? -20.187 2.760 19.704 1.00 96.12 101 ALA A CA 1
ATOM 753 C C . ALA A 1 101 ? -20.174 2.198 18.267 1.00 96.12 101 ALA A C 1
ATOM 755 O O . ALA A 1 101 ? -21.022 2.614 17.481 1.00 96.12 101 ALA A O 1
ATOM 756 N N . PRO A 1 102 ? -19.315 1.224 17.896 1.00 92.44 102 PRO A N 1
ATOM 757 C CA . PRO A 1 102 ? -19.351 0.618 16.562 1.00 92.44 102 PRO A CA 1
ATOM 758 C C . PRO A 1 102 ? -20.601 -0.233 16.304 1.00 92.44 102 PRO A C 1
ATOM 760 O O . PRO A 1 102 ? -20.966 -0.464 15.153 1.00 92.44 102 PRO A O 1
ATOM 763 N N . LEU A 1 103 ? -21.246 -0.733 17.363 1.00 92.94 103 LEU A N 1
ATOM 764 C CA . LEU A 1 103 ? -22.387 -1.641 17.262 1.00 92.94 103 LEU A CA 1
ATOM 765 C C . LEU A 1 103 ? -23.723 -0.909 17.210 1.00 92.94 103 LEU A C 1
ATOM 767 O O . LEU A 1 103 ? -24.696 -1.509 16.758 1.00 92.94 103 LEU A O 1
ATOM 771 N N . PHE A 1 104 ? -23.796 0.357 17.629 1.00 92.75 104 PHE A N 1
ATOM 772 C CA . PHE A 1 104 ? -25.024 1.153 17.684 1.00 92.75 104 PHE A CA 1
ATOM 773 C C . PHE A 1 104 ? -24.917 2.446 16.853 1.00 92.75 104 PHE A C 1
ATOM 775 O O . PHE A 1 104 ? -23.834 2.990 16.681 1.00 92.75 104 PHE A O 1
ATOM 782 N N . PRO A 1 105 ? -26.036 3.004 16.351 1.00 91.94 105 PRO A N 1
ATOM 783 C CA . PRO A 1 105 ? -26.039 4.343 15.776 1.00 91.94 105 PRO A CA 1
ATOM 784 C C . PRO A 1 105 ? -25.654 5.379 16.837 1.00 91.94 105 PRO A C 1
ATOM 786 O O . PRO A 1 105 ? -26.067 5.260 17.988 1.00 91.94 105 PRO A O 1
ATOM 789 N N . SER A 1 106 ? -24.964 6.450 16.445 1.00 90.06 106 SER A N 1
ATOM 790 C CA . SER A 1 106 ? -24.453 7.480 17.371 1.00 90.06 106 SER A CA 1
ATOM 791 C C . SER A 1 106 ? -25.516 8.158 18.251 1.00 90.06 106 SER A C 1
ATOM 793 O O . SER A 1 106 ? -25.189 8.705 19.297 1.00 90.06 106 SER A O 1
ATOM 795 N N . LYS A 1 107 ? -26.796 8.112 17.856 1.00 92.56 107 LYS A N 1
ATOM 796 C CA . LYS A 1 107 ? -27.938 8.666 18.611 1.00 92.56 107 LYS A CA 1
ATOM 797 C C . LYS A 1 107 ? -28.774 7.602 19.334 1.00 92.56 107 LYS A C 1
ATOM 799 O O . LYS A 1 107 ? -29.911 7.872 19.713 1.00 92.56 107 LYS A O 1
ATOM 804 N N . HIS A 1 108 ? -28.268 6.378 19.466 1.00 95.94 108 HIS A N 1
ATOM 805 C CA . HIS A 1 108 ? -29.011 5.299 20.105 1.00 95.94 108 HIS A CA 1
ATOM 806 C C . HIS A 1 108 ? -29.213 5.583 21.606 1.00 95.94 108 HIS A C 1
ATOM 808 O O . HIS A 1 108 ? -28.238 5.942 22.269 1.00 95.94 108 HIS A O 1
ATOM 814 N N . PRO A 1 109 ? -30.418 5.373 22.176 1.00 95.69 109 PRO A N 1
ATOM 815 C CA . PRO A 1 109 ? -30.699 5.668 23.586 1.00 95.69 109 PRO A CA 1
ATOM 816 C C . PRO A 1 109 ? -29.712 5.020 24.565 1.00 95.69 109 PRO A C 1
ATOM 818 O O . PRO A 1 109 ? -29.283 5.666 25.515 1.00 95.69 109 PRO A O 1
ATOM 821 N N . ALA A 1 110 ? -29.292 3.782 24.286 1.00 93.44 110 ALA A N 1
ATOM 822 C CA . ALA A 1 110 ? -28.310 3.068 25.106 1.00 93.44 110 ALA A CA 1
ATOM 823 C C . ALA A 1 110 ? -26.933 3.764 25.153 1.00 93.44 110 ALA A C 1
ATOM 825 O O . ALA A 1 110 ? -26.332 3.841 26.217 1.00 93.44 110 ALA A O 1
ATOM 826 N N . LEU A 1 111 ? -26.448 4.318 24.029 1.00 95.25 111 LEU A N 1
ATOM 827 C CA . LEU A 1 111 ? -25.188 5.076 24.015 1.00 95.25 111 LEU A CA 1
ATOM 828 C C . LEU A 1 111 ? -25.355 6.426 24.713 1.00 95.25 111 LEU A C 1
ATOM 830 O O . LEU A 1 111 ? -24.522 6.805 25.531 1.00 95.25 111 LEU A O 1
ATOM 834 N N . VAL A 1 112 ? -26.465 7.118 24.439 1.00 95.44 112 VAL A N 1
ATOM 835 C CA . VAL A 1 112 ? -26.774 8.415 25.056 1.00 95.44 112 VAL A CA 1
ATOM 836 C C . VAL A 1 112 ? -26.832 8.295 26.582 1.00 95.44 112 VAL A C 1
ATOM 838 O O . VAL A 1 112 ? -26.306 9.161 27.276 1.00 95.44 112 VAL A O 1
ATOM 841 N N . ALA A 1 113 ? -27.393 7.206 27.117 1.00 93.12 113 ALA A N 1
ATOM 842 C CA . ALA A 1 113 ? -27.439 6.949 28.556 1.00 93.12 113 ALA A CA 1
ATOM 843 C C . ALA A 1 113 ? -26.044 6.858 29.204 1.00 93.12 113 ALA A C 1
ATOM 845 O O . ALA A 1 113 ? -25.884 7.273 30.351 1.00 93.12 113 ALA A O 1
ATOM 846 N N . PHE A 1 114 ? -25.031 6.367 28.479 1.00 93.62 114 PHE A N 1
ATOM 847 C CA . PHE A 1 114 ? -23.646 6.313 28.959 1.00 93.62 114 PHE A CA 1
ATOM 848 C C . PHE A 1 114 ? -22.896 7.642 28.820 1.00 93.62 114 PHE A C 1
ATOM 850 O O . PHE A 1 114 ? -21.981 7.906 29.597 1.00 93.62 114 PHE A O 1
ATOM 857 N N . SER A 1 115 ? -23.280 8.490 27.861 1.00 92.81 115 SER A N 1
ATOM 858 C CA . SER A 1 115 ? -22.688 9.823 27.684 1.00 92.81 115 SER A CA 1
ATOM 859 C C . SER A 1 115 ? -23.230 10.864 28.672 1.00 92.81 115 SER A C 1
ATOM 861 O O . SER A 1 115 ? -22.588 11.890 28.901 1.00 92.81 115 SER A O 1
ATOM 863 N N . LEU A 1 116 ? -24.421 10.638 29.234 1.00 92.50 116 LEU A N 1
ATOM 864 C CA . LEU A 1 116 ? -25.050 11.545 30.192 1.00 92.50 116 LEU A CA 1
ATOM 865 C C . LEU A 1 116 ? -24.454 11.388 31.602 1.00 92.50 116 LEU A C 1
ATOM 867 O O . LEU A 1 116 ? -24.023 10.299 31.989 1.00 92.50 116 LEU A O 1
ATOM 871 N N . PRO A 1 117 ? -24.435 12.463 32.414 1.00 91.06 117 PRO A N 1
ATOM 872 C CA . PRO A 1 117 ? -24.040 12.347 33.810 1.00 91.06 117 PRO A CA 1
ATOM 873 C C . PRO A 1 117 ? -24.962 11.358 34.533 1.00 91.06 117 PRO A C 1
ATOM 875 O O . PRO A 1 117 ? -26.180 11.402 34.362 1.00 91.06 117 PRO A O 1
ATOM 878 N N . LEU A 1 118 ? -24.368 10.486 35.359 1.00 89.50 118 LEU A N 1
ATOM 879 C CA . LEU A 1 118 ? -25.114 9.532 36.183 1.00 89.50 118 LEU A CA 1
ATOM 880 C C . LEU A 1 118 ? -26.221 10.267 36.960 1.00 89.50 118 LEU A C 1
ATOM 882 O O . LEU A 1 118 ? -25.928 11.293 37.589 1.00 89.50 118 LEU A O 1
ATOM 886 N N . PRO A 1 119 ? -27.469 9.769 36.931 1.00 86.50 119 PRO A N 1
ATOM 887 C CA . PRO A 1 119 ? -28.566 10.410 37.637 1.00 86.50 119 PRO A CA 1
ATOM 888 C C . PRO A 1 119 ? -28.265 10.451 39.142 1.00 86.50 119 PRO A C 1
ATOM 890 O O . PRO A 1 119 ? -27.658 9.513 39.668 1.00 86.50 119 PRO A O 1
ATOM 893 N N . PRO A 1 120 ? -28.675 11.510 39.863 1.00 88.12 120 PRO A N 1
ATOM 894 C CA . PRO A 1 120 ? -28.541 11.549 41.312 1.00 88.12 120 PRO A CA 1
ATOM 895 C C . PRO A 1 120 ? -29.396 10.426 41.914 1.00 88.12 120 PRO A C 1
ATOM 897 O O . PRO A 1 120 ? -30.622 10.491 41.910 1.00 88.12 120 PRO A O 1
ATOM 900 N N . THR A 1 121 ? -28.742 9.371 42.394 1.00 89.38 121 THR A N 1
ATOM 901 C CA . THR A 1 121 ? -29.384 8.164 42.924 1.00 89.38 121 THR A CA 1
ATOM 902 C C . THR A 1 121 ? -28.761 7.782 44.258 1.00 89.38 121 THR A C 1
ATOM 904 O O . THR A 1 121 ? -27.559 7.943 44.471 1.00 89.38 121 THR A O 1
ATOM 907 N N . THR A 1 122 ? -29.587 7.268 45.166 1.00 89.56 122 THR A N 1
ATOM 908 C CA . THR A 1 122 ? -29.142 6.714 46.450 1.00 89.56 122 THR A CA 1
ATOM 909 C C . THR A 1 122 ? -28.547 5.313 46.300 1.00 89.56 122 THR A C 1
ATOM 911 O O . THR A 1 122 ? -27.873 4.847 47.214 1.00 89.56 122 THR A O 1
ATOM 914 N N . SER A 1 123 ? -28.752 4.654 45.151 1.00 93.81 123 SER A N 1
ATOM 915 C CA . SER A 1 123 ? -28.176 3.345 44.830 1.00 93.81 123 SER A CA 1
ATOM 916 C C . SER A 1 123 ? -27.611 3.327 43.400 1.00 93.81 123 SER A C 1
ATOM 918 O O . SER A 1 123 ? -28.311 2.972 42.440 1.00 93.81 123 SER A O 1
ATOM 920 N N . PRO A 1 124 ? -26.341 3.741 43.221 1.00 94.88 124 PRO A N 1
ATOM 921 C CA . PRO A 1 124 ? -25.723 3.828 41.899 1.00 94.88 124 PRO A CA 1
ATOM 922 C C . PRO A 1 124 ? -25.545 2.455 41.242 1.00 94.88 124 PRO A C 1
ATOM 924 O O . PRO A 1 124 ? -25.747 2.342 40.036 1.00 94.88 124 PRO A O 1
ATOM 927 N N . LEU A 1 125 ? -25.259 1.404 42.020 1.00 96.31 125 LEU A N 1
ATOM 928 C CA . LEU A 1 125 ? -25.086 0.042 41.499 1.00 96.31 125 LEU A CA 1
ATOM 929 C C . LEU A 1 125 ? -26.384 -0.526 40.916 1.00 96.31 125 LEU A C 1
ATOM 931 O O . LEU A 1 125 ? -26.371 -1.062 39.814 1.00 96.31 125 LEU A O 1
ATOM 935 N N . LEU A 1 126 ? -27.521 -0.356 41.604 1.00 95.62 126 LEU A N 1
ATOM 936 C CA . LEU A 1 126 ? -28.815 -0.813 41.084 1.00 95.62 126 LEU A CA 1
ATOM 937 C C . LEU A 1 126 ? -29.204 -0.069 39.806 1.00 95.62 126 LEU A C 1
ATOM 939 O O . LEU A 1 126 ? -29.692 -0.683 38.863 1.00 95.62 126 LEU A O 1
ATOM 943 N N . SER A 1 127 ? -28.945 1.240 39.759 1.00 95.44 127 SER A N 1
ATOM 944 C CA . SER A 1 127 ? -29.202 2.050 38.562 1.00 95.44 127 SER A CA 1
ATOM 945 C C . SER A 1 127 ? -28.335 1.579 37.388 1.00 95.44 127 SER A C 1
ATOM 947 O O . SER A 1 127 ? -28.818 1.476 36.263 1.00 95.44 127 SER A O 1
ATOM 949 N N . ALA A 1 128 ? -27.075 1.223 37.660 1.00 96.38 128 ALA A N 1
ATOM 950 C CA . ALA A 1 128 ? -26.167 0.688 36.656 1.00 96.38 128 ALA A CA 1
ATOM 951 C C . ALA A 1 128 ? -26.554 -0.703 36.152 1.00 96.38 128 ALA A C 1
ATOM 953 O O . ALA A 1 128 ? -26.470 -0.953 34.953 1.00 96.38 128 ALA A O 1
ATOM 954 N N . ILE A 1 129 ? -27.045 -1.577 37.033 1.00 96.81 129 ILE A N 1
ATOM 955 C CA . ILE A 1 129 ? -27.602 -2.878 36.643 1.00 96.81 129 ILE A CA 1
ATOM 956 C C . ILE A 1 129 ? -28.802 -2.688 35.706 1.00 96.81 129 ILE A C 1
ATOM 958 O O . ILE A 1 129 ? -28.877 -3.358 34.681 1.00 96.81 129 ILE A O 1
ATOM 962 N N . THR A 1 130 ? -29.699 -1.740 35.998 1.00 95.56 130 THR A N 1
ATOM 963 C CA . THR A 1 130 ? -30.831 -1.426 35.108 1.00 95.56 130 THR A CA 1
ATOM 964 C C . THR A 1 130 ? -30.357 -0.916 33.745 1.00 95.56 130 THR A C 1
ATOM 966 O O . THR A 1 130 ? -30.823 -1.399 32.719 1.00 95.56 130 THR A O 1
ATOM 969 N N . HIS A 1 131 ? -29.382 0.001 33.705 1.00 95.50 131 HIS A N 1
ATOM 970 C CA . HIS A 1 131 ? -28.822 0.473 32.432 1.00 95.50 131 HIS A CA 1
ATOM 971 C C . HIS A 1 131 ? -28.170 -0.668 31.637 1.00 95.50 131 HIS A C 1
ATOM 973 O O . HIS A 1 131 ? -28.309 -0.733 30.417 1.00 95.50 131 HIS A O 1
ATOM 979 N N . LEU A 1 132 ? -27.467 -1.579 32.317 1.00 97.12 132 LEU A N 1
ATOM 980 C CA . LEU A 1 132 ? -26.843 -2.738 31.686 1.00 97.12 132 LEU A CA 1
ATOM 981 C C . LEU A 1 132 ? -27.888 -3.702 31.112 1.00 97.12 132 LEU A C 1
ATOM 983 O O . LEU A 1 132 ? -27.711 -4.196 30.000 1.00 97.12 132 LEU A O 1
ATOM 987 N N . HIS A 1 133 ? -28.988 -3.923 31.833 1.00 97.69 133 HIS A N 1
ATOM 988 C CA . HIS A 1 133 ? -30.132 -4.689 31.346 1.00 97.69 133 HIS A CA 1
ATOM 989 C C . HIS A 1 133 ? -30.706 -4.064 30.062 1.00 97.69 133 HIS A C 1
ATOM 991 O 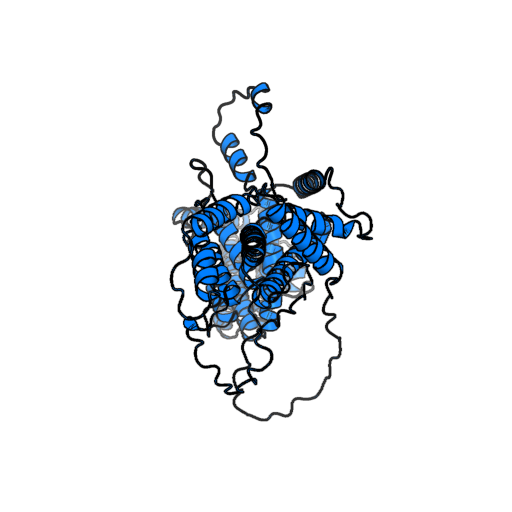O . HIS A 1 133 ? -30.844 -4.751 29.050 1.00 97.69 133 HIS A O 1
ATOM 997 N N . ASP A 1 134 ? -30.957 -2.751 30.046 1.00 96.94 134 ASP A N 1
ATOM 998 C CA . ASP A 1 134 ? -31.465 -2.046 28.857 1.00 96.94 134 ASP A CA 1
ATOM 999 C C . ASP A 1 134 ? -30.513 -2.165 27.656 1.00 96.94 134 ASP A C 1
ATOM 1001 O O . ASP A 1 134 ? -30.941 -2.338 26.510 1.00 96.94 134 ASP A O 1
ATOM 1005 N N . VAL A 1 135 ? -29.204 -2.121 27.911 1.00 97.19 135 VAL A N 1
ATOM 1006 C CA . VAL A 1 135 ? -28.167 -2.303 26.889 1.00 97.19 135 VAL A CA 1
ATOM 1007 C C . VAL A 1 135 ? -28.159 -3.728 26.351 1.00 97.19 135 VAL A C 1
ATOM 1009 O O . VAL A 1 135 ? -28.071 -3.903 25.139 1.00 97.19 135 VAL A O 1
ATOM 1012 N N . LEU A 1 136 ? -28.296 -4.744 27.204 1.00 97.75 136 LEU A N 1
ATOM 1013 C CA . LEU A 1 136 ? -28.385 -6.146 26.785 1.00 97.75 136 LEU A CA 1
ATOM 1014 C C . LEU A 1 136 ? -29.642 -6.414 25.952 1.00 97.75 136 LEU A C 1
ATOM 1016 O O . LEU A 1 136 ? -29.554 -7.077 24.921 1.00 97.75 136 LEU A O 1
ATOM 1020 N N . VAL A 1 137 ? -30.787 -5.835 26.323 1.00 97.50 137 VAL A N 1
ATOM 1021 C CA . VAL A 1 137 ? -32.013 -5.898 25.510 1.00 97.50 137 VAL A CA 1
ATOM 1022 C C . VAL A 1 137 ? -31.796 -5.237 24.146 1.00 97.50 137 VAL A C 1
ATOM 1024 O O . VAL A 1 137 ? -32.186 -5.789 23.116 1.00 97.50 137 VAL A O 1
ATOM 1027 N N . ALA A 1 138 ? -31.129 -4.082 24.107 1.00 96.62 138 ALA A N 1
ATOM 1028 C CA . ALA A 1 138 ? -30.799 -3.408 22.855 1.00 96.62 138 ALA A CA 1
ATOM 1029 C C . ALA A 1 138 ? -29.783 -4.191 22.000 1.00 96.62 138 ALA A C 1
ATOM 1031 O O . ALA A 1 138 ? -29.898 -4.212 20.773 1.00 96.62 138 ALA A O 1
ATOM 1032 N N . LEU A 1 139 ? -28.805 -4.853 22.629 1.00 96.12 139 LEU A N 1
ATOM 1033 C CA . LEU A 1 139 ? -27.855 -5.741 21.956 1.00 96.12 139 LEU A CA 1
ATOM 1034 C C . LEU A 1 139 ? -28.571 -6.957 21.369 1.00 96.12 139 LEU A C 1
ATOM 1036 O O . LEU A 1 139 ? -28.318 -7.290 20.212 1.00 96.12 139 LEU A O 1
ATOM 1040 N N . ARG A 1 140 ? -29.525 -7.544 22.103 1.00 96.44 140 ARG A N 1
ATOM 1041 C CA . ARG A 1 140 ? -30.346 -8.672 21.640 1.00 96.44 140 ARG A CA 1
ATOM 1042 C C . ARG A 1 140 ? -31.089 -8.364 20.345 1.00 96.44 140 ARG A C 1
ATOM 1044 O O . ARG A 1 140 ? -31.160 -9.186 19.445 1.00 96.44 140 ARG A O 1
ATOM 1051 N N . GLN A 1 141 ? -31.616 -7.149 20.217 1.00 94.06 141 GLN A N 1
ATOM 1052 C CA . GLN A 1 141 ? -32.338 -6.727 19.012 1.00 94.06 141 GLN A CA 1
ATOM 1053 C C . GLN A 1 141 ? -31.441 -6.601 17.768 1.00 94.06 141 GLN A C 1
ATOM 1055 O O . GLN A 1 141 ? -31.954 -6.484 16.655 1.00 94.06 141 GLN A O 1
ATOM 1060 N N . ARG A 1 142 ? -30.112 -6.577 17.938 1.00 91.00 142 ARG A N 1
ATOM 1061 C CA . ARG A 1 142 ? -29.133 -6.347 16.863 1.00 91.00 142 ARG A CA 1
ATOM 1062 C C . ARG A 1 142 ? -28.192 -7.526 16.635 1.00 91.00 142 ARG A C 1
ATOM 1064 O O . ARG A 1 142 ? -27.516 -7.552 15.608 1.00 91.00 142 ARG A O 1
ATOM 1071 N N . CYS A 1 143 ? -28.093 -8.454 17.582 1.00 92.25 143 CYS A N 1
ATOM 1072 C CA . CYS A 1 143 ? -27.213 -9.605 17.467 1.00 92.25 143 CYS A CA 1
ATOM 1073 C C . CYS A 1 143 ? -27.773 -10.663 16.515 1.00 92.25 143 CYS A C 1
ATOM 1075 O O . CYS A 1 143 ? -28.954 -10.687 16.170 1.00 92.25 143 CYS A O 1
ATOM 1077 N N . ALA A 1 144 ? -26.889 -11.554 16.069 1.00 89.38 144 ALA A N 1
ATOM 1078 C CA . ALA A 1 144 ? -27.313 -12.759 15.380 1.00 89.38 144 ALA A CA 1
ATOM 1079 C C . ALA A 1 144 ? -28.023 -13.702 16.375 1.00 89.38 144 ALA A C 1
ATOM 1081 O O . ALA A 1 144 ? -27.551 -13.818 17.508 1.00 89.38 144 ALA A O 1
ATOM 1082 N N . PRO A 1 145 ? -29.056 -14.460 15.949 1.00 93.12 145 PRO A N 1
ATOM 1083 C CA . PRO A 1 145 ? -29.817 -15.348 16.839 1.00 93.12 145 PRO A CA 1
ATOM 1084 C C . PRO A 1 145 ? -28.972 -16.385 17.595 1.00 93.12 145 PRO A C 1
ATOM 1086 O O . PRO A 1 145 ? -29.364 -16.872 18.648 1.00 93.12 145 PRO A O 1
ATOM 1089 N N . VAL A 1 146 ? -27.785 -16.725 17.076 1.00 94.31 146 VAL A N 1
ATOM 1090 C CA . VAL A 1 146 ? -26.832 -17.639 17.730 1.00 94.31 146 VAL A CA 1
ATOM 1091 C C . VAL A 1 146 ? -26.320 -17.110 19.079 1.00 94.31 146 VAL A C 1
ATOM 1093 O O . VAL A 1 146 ? -25.842 -17.890 19.896 1.00 94.31 146 VAL A O 1
ATOM 1096 N N . ARG A 1 147 ?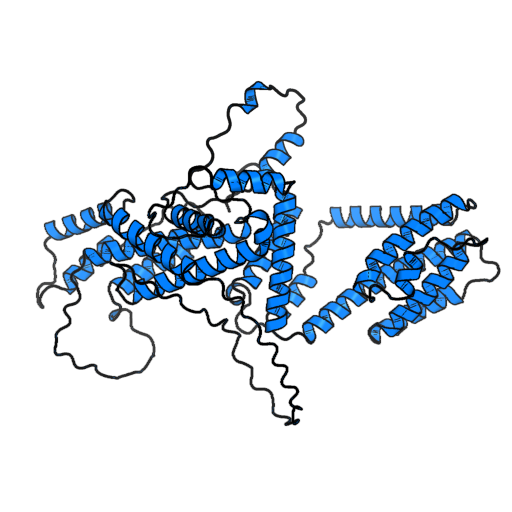 -26.418 -15.797 19.326 1.00 95.38 147 ARG A N 1
ATOM 1097 C CA . ARG A 1 147 ? -25.951 -15.137 20.555 1.00 95.38 147 ARG A CA 1
ATOM 1098 C C . ARG A 1 147 ? -27.063 -14.891 21.575 1.00 95.38 147 ARG A C 1
ATOM 1100 O O . ARG A 1 147 ? -26.752 -14.538 22.711 1.00 95.38 147 ARG A O 1
ATOM 1107 N N . ASP A 1 148 ? -28.324 -15.117 21.207 1.00 96.44 148 ASP A N 1
ATOM 1108 C CA . ASP A 1 148 ? -29.479 -14.855 22.072 1.00 96.44 148 ASP A CA 1
ATOM 1109 C C . ASP A 1 148 ? -29.391 -15.640 23.383 1.00 96.44 148 ASP A C 1
ATOM 1111 O O . ASP A 1 148 ? -29.653 -15.082 24.440 1.00 96.44 148 ASP A O 1
ATOM 1115 N N . ALA A 1 149 ? -28.936 -16.897 23.335 1.00 97.44 149 ALA A N 1
ATOM 1116 C CA . ALA A 1 149 ? -28.774 -17.727 24.530 1.00 97.44 149 ALA A CA 1
ATOM 1117 C C . ALA A 1 149 ? -27.771 -17.130 25.533 1.00 97.44 149 ALA A C 1
ATOM 1119 O O . ALA A 1 149 ? -28.027 -17.135 26.733 1.00 97.44 149 ALA A O 1
ATOM 1120 N N . THR A 1 150 ? -26.655 -16.575 25.048 1.00 97.56 150 THR A N 1
ATOM 1121 C CA . THR A 1 150 ? -25.659 -15.909 25.900 1.00 97.56 150 THR A CA 1
ATOM 1122 C C . THR A 1 150 ? -26.218 -14.623 26.502 1.00 97.56 150 THR A C 1
ATOM 1124 O O . THR A 1 150 ? -25.977 -14.337 27.669 1.00 97.56 150 THR A O 1
ATOM 1127 N N . ILE A 1 151 ? -26.988 -13.846 25.734 1.00 97.75 151 ILE A N 1
ATOM 1128 C CA . ILE A 1 151 ? -27.623 -12.625 26.247 1.00 97.75 151 ILE A CA 1
ATOM 1129 C C . ILE A 1 151 ? -28.679 -12.961 27.297 1.00 97.75 151 ILE A C 1
ATOM 1131 O O . ILE A 1 151 ? -28.714 -12.320 28.344 1.00 97.75 151 ILE A O 1
ATOM 1135 N N . ASP A 1 152 ? -29.500 -13.974 27.036 1.00 98.00 152 ASP A N 1
ATOM 1136 C CA . ASP A 1 152 ? -30.548 -14.425 27.948 1.00 98.00 152 ASP A CA 1
ATOM 1137 C C . ASP A 1 152 ? -29.953 -14.965 29.254 1.00 98.00 152 ASP A C 1
ATOM 1139 O O . ASP A 1 152 ? -30.500 -14.703 30.322 1.00 98.00 152 ASP A O 1
ATOM 1143 N N . GLU A 1 153 ? -28.795 -15.629 29.201 1.00 98.19 153 GLU A N 1
ATOM 1144 C CA . GLU A 1 153 ? -28.047 -16.038 30.393 1.00 98.19 153 GLU A CA 1
ATOM 1145 C C . GLU A 1 153 ? -27.576 -14.831 31.222 1.00 98.19 153 GLU A C 1
ATOM 1147 O O . GLU A 1 153 ? -27.769 -14.813 32.439 1.00 98.19 153 GLU A O 1
ATOM 1152 N N . ILE A 1 154 ? -27.009 -13.799 30.584 1.00 97.81 154 ILE A N 1
ATOM 1153 C CA . ILE A 1 154 ? -26.559 -12.585 31.287 1.00 97.81 154 ILE A CA 1
ATOM 1154 C C . ILE A 1 154 ? -27.762 -11.833 31.878 1.00 97.81 154 ILE A C 1
ATOM 1156 O O . ILE A 1 154 ? -27.717 -11.425 33.037 1.00 97.81 154 ILE A O 1
ATOM 1160 N N . LEU A 1 155 ? -28.849 -11.671 31.116 1.00 98.06 155 LEU A N 1
ATOM 1161 C CA . LEU A 1 155 ? -30.086 -11.037 31.591 1.00 98.06 155 LEU A CA 1
ATOM 1162 C C . LEU A 1 155 ? -30.662 -11.787 32.797 1.00 98.06 155 LEU A C 1
ATOM 1164 O O . LEU A 1 155 ? -30.940 -11.175 33.824 1.00 98.06 155 LEU A O 1
ATOM 1168 N N . HIS A 1 156 ? -30.736 -13.116 32.720 1.00 97.88 156 HIS A N 1
ATOM 1169 C CA . HIS A 1 156 ? -31.193 -13.963 33.817 1.00 97.88 156 HIS A CA 1
ATOM 1170 C C . HIS A 1 156 ? -30.322 -13.792 35.074 1.00 97.88 156 HIS A C 1
ATOM 1172 O O . HIS A 1 156 ? -30.849 -13.679 36.179 1.00 97.88 156 HIS A O 1
ATOM 1178 N N . GLN A 1 157 ? -28.992 -13.711 34.940 1.00 97.06 157 GLN A N 1
ATOM 1179 C CA . GLN A 1 157 ? -28.105 -13.430 36.077 1.00 97.06 157 GLN A CA 1
ATOM 1180 C C . GLN A 1 157 ? -28.397 -12.061 36.717 1.00 97.06 157 GLN A C 1
ATOM 1182 O O . GLN A 1 157 ? -28.410 -11.956 37.944 1.00 97.06 157 GLN A O 1
ATOM 1187 N N . LEU A 1 158 ? -28.672 -11.028 35.911 1.00 96.62 158 LEU A N 1
ATOM 1188 C CA . LEU A 1 158 ? -29.016 -9.688 36.406 1.00 96.62 158 LEU A CA 1
ATOM 1189 C C . LEU A 1 158 ? -30.398 -9.638 37.088 1.00 96.62 158 LEU A C 1
ATOM 1191 O O . LEU A 1 158 ? -30.568 -8.902 38.067 1.00 96.62 158 LEU A O 1
ATOM 1195 N N . ASP A 1 159 ? -31.357 -10.434 36.609 1.00 96.44 159 ASP A N 1
ATOM 1196 C CA . ASP A 1 159 ? -32.729 -10.495 37.128 1.00 96.44 159 ASP A CA 1
ATOM 1197 C C . ASP A 1 159 ? -32.845 -11.309 38.423 1.00 96.44 159 ASP A C 1
ATOM 1199 O O . ASP A 1 159 ? -33.580 -10.925 39.335 1.00 96.44 159 ASP A O 1
ATOM 1203 N N . HIS A 1 160 ? -32.076 -12.395 38.560 1.00 92.12 160 HIS A N 1
ATOM 1204 C CA . HIS A 1 160 ? -32.082 -13.267 39.745 1.00 92.12 160 HIS A CA 1
ATOM 1205 C C . HIS A 1 160 ? -31.335 -12.702 40.961 1.00 92.12 160 HIS A C 1
ATOM 1207 O O . HIS A 1 160 ? -30.966 -13.438 41.882 1.00 92.12 160 HIS A O 1
ATOM 1213 N N . ARG A 1 161 ? -31.149 -11.382 41.014 1.00 91.31 161 ARG A N 1
ATOM 1214 C CA . ARG A 1 161 ? -30.561 -10.704 42.168 1.00 91.31 161 ARG A CA 1
ATOM 1215 C C . ARG A 1 161 ? -31.400 -10.942 43.425 1.00 91.31 161 ARG A C 1
ATOM 1217 O O . ARG A 1 161 ? -32.622 -10.771 43.427 1.00 91.31 161 ARG A O 1
ATOM 1224 N N . SER A 1 162 ? -30.738 -11.277 44.529 1.00 90.94 162 SER A N 1
ATOM 1225 C CA . SER A 1 162 ? -31.420 -11.354 45.818 1.00 90.94 162 SER A CA 1
ATOM 1226 C C . SER A 1 162 ? -31.870 -9.946 46.236 1.00 90.94 162 SER A C 1
ATOM 1228 O O . SER A 1 162 ? -31.066 -9.013 46.184 1.00 90.94 162 SER A O 1
ATOM 1230 N N . PRO A 1 163 ? -33.124 -9.740 46.677 1.00 88.56 163 PRO A N 1
ATOM 1231 C CA . PRO A 1 163 ? -33.580 -8.432 47.155 1.00 88.56 163 PRO A CA 1
ATOM 1232 C C . PRO A 1 163 ? -32.797 -7.943 48.386 1.00 88.56 163 PRO A C 1
ATOM 1234 O O . PRO A 1 163 ? -32.825 -6.755 48.695 1.00 88.56 163 PRO A O 1
ATOM 1237 N N . SER A 1 164 ? -32.088 -8.845 49.072 1.00 93.19 164 SER A N 1
ATOM 1238 C CA . SER A 1 164 ? -31.206 -8.562 50.205 1.00 93.19 164 SER A CA 1
ATOM 1239 C C . SER A 1 164 ? -29.716 -8.651 49.850 1.00 93.19 164 SER A C 1
ATOM 1241 O O . SER A 1 164 ? -28.907 -8.910 50.740 1.00 93.19 164 SER A O 1
ATOM 1243 N N . ALA A 1 165 ? -29.357 -8.514 48.569 1.00 94.50 165 ALA A N 1
ATOM 1244 C CA . ALA A 1 165 ? -27.972 -8.632 48.131 1.00 94.50 165 ALA A CA 1
ATOM 1245 C C . ALA A 1 165 ? -27.082 -7.571 48.789 1.00 94.50 165 ALA A C 1
ATOM 1247 O O . ALA A 1 165 ? -27.457 -6.398 48.906 1.00 94.50 165 ALA A O 1
ATOM 1248 N N . SER A 1 166 ? -25.892 -7.984 49.216 1.00 96.56 166 SER A N 1
ATOM 1249 C CA . SER A 1 166 ? -24.909 -7.051 49.765 1.00 96.56 166 SER A CA 1
ATOM 1250 C C . SER A 1 166 ? -24.342 -6.136 48.669 1.00 96.56 166 SER A C 1
ATOM 1252 O O . SER A 1 166 ? -24.373 -6.461 47.481 1.00 96.56 166 SER A O 1
ATOM 1254 N N . THR A 1 167 ? -23.780 -4.982 49.046 1.00 95.75 167 THR A N 1
ATOM 1255 C CA . THR A 1 167 ? -23.112 -4.075 48.091 1.00 95.75 167 THR A CA 1
ATOM 1256 C C . THR A 1 167 ? -22.014 -4.789 47.297 1.00 95.75 167 THR A C 1
ATOM 1258 O O . THR A 1 167 ? -21.861 -4.526 46.108 1.00 95.75 167 THR A O 1
ATOM 1261 N N . GLY A 1 168 ? -21.287 -5.714 47.936 1.00 97.12 168 GLY A N 1
ATOM 1262 C CA . GLY A 1 168 ? -20.257 -6.524 47.282 1.00 97.12 168 GLY A CA 1
ATOM 1263 C C . GLY A 1 168 ? -20.833 -7.475 46.233 1.00 97.12 168 GLY A C 1
ATOM 1264 O O . GLY A 1 168 ? -20.335 -7.513 45.115 1.00 97.12 168 GLY A O 1
ATOM 1265 N N . GLU A 1 169 ? -21.936 -8.163 46.545 1.00 97.25 169 GLU A N 1
ATOM 1266 C CA . GLU A 1 169 ? -22.628 -9.044 45.588 1.00 97.25 169 GLU A CA 1
ATOM 1267 C C . GLU A 1 169 ? -23.161 -8.263 44.376 1.00 97.25 169 GLU A C 1
ATOM 1269 O O . GLU A 1 169 ? -23.039 -8.713 43.239 1.00 97.25 169 GLU A O 1
ATOM 1274 N N . LEU A 1 170 ? -23.711 -7.060 44.595 1.00 97.19 170 LEU A N 1
ATOM 1275 C CA . LEU A 1 170 ? -24.162 -6.185 43.507 1.00 97.19 170 LEU A CA 1
ATOM 1276 C C . LEU A 1 170 ? -22.996 -5.683 42.644 1.00 97.19 170 LEU A C 1
ATOM 1278 O O . LEU A 1 170 ? -23.134 -5.588 41.424 1.00 97.19 170 LEU A O 1
ATOM 1282 N N . ALA A 1 171 ? -21.860 -5.354 43.263 1.00 97.81 171 ALA A N 1
ATOM 1283 C CA . ALA A 1 171 ? -20.654 -4.938 42.555 1.00 97.81 171 ALA A CA 1
ATOM 1284 C C . ALA A 1 171 ? -20.080 -6.081 41.703 1.00 97.81 171 ALA A C 1
ATOM 1286 O O . ALA A 1 171 ? -19.751 -5.858 40.538 1.00 97.81 171 ALA A O 1
ATOM 1287 N N . GLU A 1 172 ? -20.019 -7.298 42.246 1.00 97.81 172 GLU A N 1
ATOM 1288 C CA . GLU A 1 172 ? -19.569 -8.496 41.532 1.00 97.81 172 GLU A CA 1
ATOM 1289 C C . GLU A 1 172 ? -20.474 -8.813 40.339 1.00 97.81 172 GLU A C 1
ATOM 1291 O O . GLU A 1 172 ? -19.989 -8.987 39.218 1.00 97.81 172 GLU A O 1
ATOM 1296 N N . LEU A 1 173 ? -21.792 -8.799 40.554 1.00 97.75 173 LEU A N 1
ATOM 1297 C CA . LEU A 1 173 ? -22.779 -9.016 39.502 1.00 97.75 173 LEU A CA 1
ATOM 1298 C C . LEU A 1 173 ? -22.632 -7.991 38.367 1.00 97.75 173 LEU A C 1
ATOM 1300 O O . LEU A 1 173 ? -22.625 -8.359 37.191 1.00 97.75 173 LEU A O 1
ATOM 1304 N N . LEU A 1 174 ? -22.464 -6.710 38.708 1.00 97.69 174 LEU A N 1
ATOM 1305 C CA . LEU A 1 174 ? -22.277 -5.646 37.726 1.00 97.69 174 LEU A CA 1
ATOM 1306 C C . LEU A 1 174 ? -20.967 -5.812 36.943 1.00 97.69 174 LEU A C 1
ATOM 1308 O O . LEU A 1 174 ? -20.978 -5.714 35.718 1.00 97.69 174 LEU A O 1
ATOM 1312 N N . VAL A 1 175 ? -19.846 -6.077 37.621 1.00 98.00 175 VAL A N 1
ATOM 1313 C CA . VAL A 1 175 ? -18.541 -6.282 36.969 1.00 98.00 175 VAL A CA 1
ATOM 1314 C C . VAL A 1 175 ? -18.591 -7.475 36.014 1.00 98.00 175 VAL A C 1
ATOM 1316 O O . VAL A 1 175 ? -18.146 -7.360 34.871 1.00 98.00 175 VAL A O 1
ATOM 1319 N N . ASN A 1 176 ? -19.187 -8.591 36.438 1.00 97.88 176 ASN A N 1
ATOM 1320 C CA . ASN A 1 176 ? -19.355 -9.777 35.599 1.00 97.88 176 ASN A CA 1
ATOM 1321 C C . ASN A 1 176 ? -20.262 -9.505 34.393 1.00 97.88 176 ASN A C 1
ATOM 1323 O O . ASN A 1 176 ? -19.942 -9.917 33.273 1.00 97.88 176 ASN A O 1
ATOM 1327 N N . GLY A 1 177 ? -21.347 -8.754 34.588 1.00 97.88 177 GLY A N 1
ATOM 1328 C CA . GLY A 1 177 ? -22.228 -8.327 33.507 1.00 97.88 177 GLY A CA 1
ATOM 1329 C C . GLY A 1 177 ? -21.508 -7.444 32.481 1.00 97.88 177 GLY A C 1
ATOM 1330 O O . GLY A 1 177 ? -21.576 -7.712 31.282 1.00 97.88 177 GLY A O 1
ATOM 1331 N N . ILE A 1 178 ? -20.748 -6.439 32.931 1.00 97.88 178 ILE A N 1
ATOM 1332 C CA . ILE A 1 178 ? -19.957 -5.565 32.050 1.00 97.88 178 ILE A CA 1
ATOM 1333 C C . ILE A 1 178 ? -18.902 -6.381 31.297 1.00 97.88 178 ILE A C 1
ATOM 1335 O O . ILE A 1 178 ? -18.801 -6.271 30.077 1.00 97.88 178 ILE A O 1
ATOM 1339 N N . ARG A 1 179 ? -18.157 -7.257 31.981 1.00 97.56 179 ARG A N 1
ATOM 1340 C CA . ARG A 1 179 ? -17.168 -8.142 31.347 1.00 97.56 179 ARG A CA 1
ATOM 1341 C C . ARG A 1 179 ? -17.797 -9.016 30.258 1.00 97.56 179 ARG A C 1
ATOM 1343 O O . ARG A 1 179 ? -17.208 -9.185 29.190 1.00 97.56 179 ARG A O 1
ATOM 1350 N N . SER A 1 180 ? -18.999 -9.529 30.510 1.00 97.62 180 SER A N 1
ATOM 1351 C CA . SER A 1 180 ? -19.752 -10.334 29.546 1.00 97.62 180 SER A CA 1
ATOM 1352 C C . SER A 1 180 ? -20.218 -9.502 28.349 1.00 97.62 180 SER A C 1
ATOM 1354 O O . SER A 1 180 ? -20.106 -9.959 27.216 1.00 97.62 180 SER A O 1
ATOM 1356 N N . VAL A 1 181 ? -20.636 -8.248 28.562 1.00 97.56 181 VAL A N 1
ATOM 1357 C CA . VAL A 1 181 ? -20.947 -7.306 27.472 1.00 97.56 181 VAL A CA 1
ATOM 1358 C C . VAL A 1 181 ? -19.712 -6.988 26.627 1.00 97.56 181 VAL A C 1
ATOM 1360 O O . VAL A 1 181 ? -19.816 -6.944 25.404 1.00 97.56 181 VAL A O 1
ATOM 1363 N N . PHE A 1 182 ? -18.529 -6.833 27.227 1.00 96.25 182 PHE A N 1
ATOM 1364 C CA . PHE A 1 182 ? -17.281 -6.639 26.474 1.00 96.25 182 PHE A CA 1
ATOM 1365 C C . PHE A 1 182 ? -16.960 -7.849 25.589 1.00 96.25 182 PHE A C 1
ATOM 1367 O O . PHE A 1 182 ? -16.678 -7.688 24.398 1.00 96.25 182 PHE A O 1
ATOM 1374 N N . ALA A 1 183 ? -17.052 -9.063 26.138 1.00 95.88 183 ALA A N 1
ATOM 1375 C CA . ALA A 1 183 ? -16.853 -10.289 25.367 1.00 95.88 183 ALA A CA 1
ATOM 1376 C C . ALA A 1 183 ? -17.876 -10.403 24.223 1.00 95.88 183 ALA A C 1
ATOM 1378 O O . ALA A 1 183 ? -17.498 -10.560 23.061 1.00 95.88 183 ALA A O 1
ATOM 1379 N N . LEU A 1 184 ? -19.161 -10.207 24.532 1.00 96.88 184 LEU A N 1
ATOM 1380 C CA . LEU A 1 184 ? -20.250 -10.244 23.561 1.00 96.88 184 LEU A CA 1
ATOM 1381 C C . LEU A 1 184 ? -20.087 -9.190 22.462 1.00 96.88 184 LEU A C 1
ATOM 1383 O O . LEU A 1 184 ? -20.319 -9.481 21.295 1.00 96.88 184 LEU A O 1
ATOM 1387 N N . SER A 1 185 ? -19.670 -7.971 22.801 1.00 96.12 185 SER A N 1
ATOM 1388 C CA . SER A 1 185 ? -19.463 -6.902 21.819 1.00 96.12 185 SER A CA 1
ATOM 1389 C C . SER A 1 185 ? -18.344 -7.232 20.827 1.00 96.12 185 SER A C 1
ATOM 1391 O O . SER A 1 185 ? -18.449 -6.919 19.642 1.00 96.12 185 SER A O 1
ATOM 1393 N N . THR A 1 186 ? -17.295 -7.919 21.292 1.00 92.69 186 THR A N 1
ATOM 1394 C CA . THR A 1 186 ? -16.191 -8.383 20.448 1.00 92.69 186 THR A CA 1
ATOM 1395 C C . THR A 1 186 ? -16.695 -9.435 19.467 1.00 92.69 186 THR A C 1
ATOM 1397 O O . THR A 1 186 ? -16.447 -9.325 18.266 1.00 92.69 186 THR A O 1
ATOM 1400 N N . ASP A 1 187 ? -17.476 -10.394 19.963 1.00 93.56 187 ASP A N 1
ATOM 1401 C CA . ASP A 1 187 ? -18.128 -11.417 19.150 1.00 93.56 187 ASP A CA 1
ATOM 1402 C C . ASP A 1 187 ? -19.100 -10.808 18.134 1.00 93.56 187 ASP A C 1
ATOM 1404 O O . ASP A 1 187 ? -19.025 -11.121 16.951 1.00 93.56 187 ASP A O 1
ATOM 1408 N N . MET A 1 188 ? -19.953 -9.872 18.552 1.00 93.12 188 MET A N 1
ATOM 1409 C CA . MET A 1 188 ? -20.890 -9.180 17.666 1.00 93.12 188 MET A CA 1
ATOM 1410 C C . MET A 1 188 ? -20.182 -8.334 16.611 1.00 93.12 188 MET A C 1
ATOM 1412 O O . MET A 1 188 ? -20.655 -8.253 15.482 1.00 93.12 188 MET A O 1
ATOM 1416 N N . ARG A 1 189 ? -19.046 -7.711 16.941 1.00 90.81 189 ARG A N 1
ATOM 1417 C CA . ARG A 1 189 ? -18.233 -6.974 15.967 1.00 90.81 189 ARG A CA 1
ATOM 1418 C C . ARG A 1 189 ? -17.635 -7.918 14.930 1.00 90.81 189 ARG A C 1
ATOM 1420 O O . ARG A 1 189 ? -17.600 -7.559 13.757 1.00 90.81 189 ARG A O 1
ATOM 1427 N N . ASN A 1 190 ? -17.212 -9.111 15.345 1.00 88.00 190 ASN A N 1
ATOM 1428 C CA . ASN A 1 190 ? -16.740 -10.153 14.437 1.00 88.00 190 ASN A CA 1
ATOM 1429 C C . ASN A 1 190 ? -17.883 -10.700 13.572 1.00 88.00 190 ASN A C 1
ATOM 1431 O O . ASN A 1 190 ? -17.718 -10.870 12.371 1.00 88.00 190 ASN A O 1
ATOM 1435 N N . ASP A 1 191 ? -19.059 -10.934 14.151 1.00 88.75 191 ASP A N 1
ATOM 1436 C CA . ASP A 1 191 ? -20.242 -11.387 13.416 1.00 88.75 191 ASP A CA 1
ATOM 1437 C C . ASP A 1 191 ? -20.684 -10.320 12.400 1.00 88.75 191 ASP A C 1
ATOM 1439 O O . ASP A 1 191 ? -20.964 -10.640 11.245 1.00 88.75 191 ASP A O 1
ATOM 1443 N N . TYR A 1 192 ? -20.680 -9.043 12.796 1.00 85.06 192 TYR A N 1
ATOM 1444 C CA . TYR A 1 192 ? -20.988 -7.912 11.926 1.00 85.06 192 TYR A CA 1
ATOM 1445 C C . TYR A 1 192 ? -19.952 -7.753 10.816 1.00 85.06 192 TYR A C 1
ATOM 1447 O O . TYR A 1 192 ? -20.340 -7.646 9.657 1.00 85.06 192 TYR A O 1
ATOM 1455 N N . SER A 1 193 ? -18.653 -7.781 11.129 1.00 84.00 193 SER A N 1
ATOM 1456 C CA . SER A 1 193 ? -17.607 -7.688 10.109 1.00 84.00 193 SER A CA 1
ATOM 1457 C C . SER A 1 193 ? -17.701 -8.858 9.133 1.00 84.00 193 SER A C 1
ATOM 1459 O O . SER A 1 193 ? -17.711 -8.632 7.930 1.00 84.00 193 SER A O 1
ATOM 1461 N N . ASN A 1 194 ? -17.907 -10.085 9.615 1.00 85.00 194 ASN A N 1
ATOM 1462 C CA . ASN A 1 194 ? -18.113 -11.256 8.765 1.00 85.00 194 ASN A CA 1
ATOM 1463 C C . ASN A 1 194 ? -19.380 -11.139 7.905 1.00 85.00 194 ASN A C 1
ATOM 1465 O O . ASN A 1 194 ? -19.350 -11.490 6.729 1.00 85.00 194 ASN A O 1
ATOM 1469 N N . ALA A 1 195 ? -20.488 -10.635 8.454 1.00 82.88 195 ALA A N 1
ATOM 1470 C CA . ALA A 1 195 ? -21.740 -10.462 7.721 1.00 82.88 195 ALA A CA 1
ATOM 1471 C C . ALA A 1 195 ? -21.662 -9.341 6.675 1.00 82.88 195 ALA A C 1
ATOM 1473 O O . ALA A 1 195 ? -22.212 -9.487 5.583 1.00 82.88 195 ALA A O 1
ATOM 1474 N N . VAL A 1 196 ? -20.989 -8.234 6.999 1.00 80.94 196 VAL A N 1
ATOM 1475 C CA . VAL A 1 196 ? -20.713 -7.137 6.064 1.00 80.94 196 VAL A CA 1
ATOM 1476 C C . VAL A 1 196 ? -19.793 -7.632 4.957 1.00 80.94 196 VAL A C 1
ATOM 1478 O O . VAL A 1 196 ? -20.139 -7.477 3.791 1.00 80.94 196 VAL A O 1
ATOM 1481 N N . LEU A 1 197 ? -18.693 -8.309 5.301 1.00 82.75 197 LEU A N 1
ATOM 1482 C CA . LEU A 1 197 ? -17.782 -8.911 4.326 1.00 82.75 197 LEU A CA 1
ATOM 1483 C C . LEU A 1 197 ? -18.520 -9.907 3.423 1.00 82.75 197 LEU A C 1
ATOM 1485 O O . LEU A 1 197 ? -18.341 -9.864 2.216 1.00 82.75 197 LEU A O 1
ATOM 1489 N N . ALA A 1 198 ? -19.403 -10.747 3.973 1.00 82.50 198 ALA A N 1
ATOM 1490 C CA . ALA A 1 198 ? -20.177 -11.726 3.205 1.00 82.50 198 ALA A CA 1
ATOM 1491 C C . ALA A 1 198 ? -21.188 -11.105 2.225 1.00 82.50 198 ALA A C 1
ATOM 1493 O O . ALA A 1 198 ? -21.579 -11.763 1.261 1.00 82.50 198 ALA A O 1
ATOM 1494 N N . LYS A 1 199 ? -21.646 -9.874 2.479 1.00 85.38 199 LYS A N 1
ATOM 1495 C CA . LYS A 1 199 ? -22.592 -9.153 1.612 1.00 85.38 199 LYS A CA 1
ATOM 1496 C C . LYS A 1 199 ? -21.910 -8.173 0.663 1.00 85.38 199 LYS A C 1
ATOM 1498 O O . LYS A 1 199 ? -22.529 -7.803 -0.331 1.00 85.38 199 LYS A O 1
ATOM 1503 N N . ALA A 1 200 ? -20.692 -7.745 0.982 1.00 85.69 200 ALA A N 1
ATOM 1504 C CA . ALA A 1 200 ? -19.943 -6.794 0.185 1.00 85.69 200 ALA A CA 1
ATOM 1505 C C . ALA A 1 200 ? -19.574 -7.408 -1.168 1.00 85.69 200 ALA A C 1
ATOM 1507 O O . ALA A 1 200 ? -19.062 -8.526 -1.262 1.00 85.69 200 ALA A O 1
ATOM 1508 N N . SER A 1 201 ? -19.838 -6.658 -2.229 1.00 89.31 201 SER A N 1
ATOM 1509 C CA . SER A 1 201 ? -19.306 -6.959 -3.550 1.00 89.31 201 SER A CA 1
ATOM 1510 C C . SER A 1 201 ? -17.783 -6.819 -3.555 1.00 89.31 201 SER A C 1
ATOM 1512 O O . SER A 1 201 ? -17.206 -6.070 -2.769 1.00 89.31 201 SER A O 1
ATOM 1514 N N . GLU A 1 202 ? -17.110 -7.497 -4.484 1.00 86.88 202 GLU A N 1
ATOM 1515 C CA . GLU A 1 202 ? -15.646 -7.429 -4.583 1.00 86.88 202 GLU A CA 1
ATOM 1516 C C . GLU A 1 202 ? -15.149 -5.984 -4.813 1.00 86.88 202 GLU A C 1
ATOM 1518 O O . GLU A 1 202 ? -14.103 -5.611 -4.295 1.00 86.88 202 GLU A O 1
ATOM 1523 N N . ARG A 1 203 ? -15.924 -5.136 -5.512 1.00 87.50 203 ARG A N 1
ATOM 1524 C CA . ARG A 1 203 ? -15.603 -3.705 -5.683 1.00 87.50 203 ARG A CA 1
ATOM 1525 C C . ARG A 1 203 ? -15.680 -2.944 -4.356 1.00 87.50 203 ARG A C 1
ATOM 1527 O O . ARG A 1 203 ? -14.735 -2.247 -4.014 1.00 87.50 203 ARG A O 1
ATOM 1534 N N . GLU A 1 204 ? -16.750 -3.135 -3.585 1.00 88.50 204 GLU A N 1
ATOM 1535 C CA . GLU A 1 204 ? -16.884 -2.523 -2.253 1.00 88.50 204 GLU A CA 1
ATOM 1536 C C . GLU A 1 204 ? -15.792 -3.006 -1.289 1.00 88.50 204 GLU A C 1
ATOM 1538 O O . GLU A 1 204 ? -15.335 -2.241 -0.444 1.00 88.50 204 GLU A O 1
ATOM 1543 N N . LEU A 1 205 ? -15.346 -4.262 -1.419 1.00 88.75 205 LEU A N 1
ATOM 1544 C CA . LEU A 1 205 ? -14.210 -4.779 -0.656 1.00 88.75 205 LEU A CA 1
ATOM 1545 C C . LEU A 1 205 ? -12.899 -4.095 -1.050 1.00 88.75 205 LEU A C 1
ATOM 1547 O O . LEU A 1 205 ? -12.122 -3.763 -0.162 1.00 88.75 205 LEU A O 1
ATOM 1551 N N . VAL A 1 206 ? -12.651 -3.860 -2.343 1.00 89.12 206 VAL A N 1
ATOM 1552 C CA . VAL A 1 206 ? -11.471 -3.107 -2.805 1.00 89.12 206 VAL A CA 1
ATOM 1553 C C . VAL A 1 206 ? -11.484 -1.686 -2.239 1.00 89.12 206 VAL A C 1
ATOM 1555 O O . VAL A 1 206 ? -10.477 -1.254 -1.683 1.00 89.12 206 VAL A O 1
ATOM 1558 N N . ASP A 1 207 ? -12.627 -0.998 -2.290 1.00 89.81 207 ASP A N 1
ATOM 1559 C CA . ASP A 1 207 ? -12.770 0.359 -1.748 1.00 89.81 207 ASP A CA 1
ATOM 1560 C C . ASP A 1 207 ? -12.583 0.379 -0.218 1.00 89.81 207 ASP A C 1
ATOM 1562 O O . ASP A 1 207 ? -11.887 1.235 0.330 1.00 89.81 207 ASP A O 1
ATOM 1566 N N . MET A 1 208 ? -13.144 -0.608 0.490 1.00 89.88 208 MET A N 1
ATOM 1567 C CA . MET A 1 208 ? -12.955 -0.773 1.935 1.00 89.88 208 MET A CA 1
ATOM 1568 C C . MET A 1 208 ? -11.486 -1.023 2.291 1.00 89.88 208 MET A C 1
ATOM 1570 O O . MET A 1 208 ? -10.976 -0.425 3.238 1.00 89.88 208 MET A O 1
ATOM 1574 N N . VAL A 1 209 ? -10.799 -1.879 1.533 1.00 92.38 209 VAL A N 1
ATOM 1575 C CA . VAL A 1 209 ? -9.372 -2.162 1.721 1.00 92.38 209 VAL A CA 1
ATOM 1576 C C . VAL A 1 209 ? -8.527 -0.930 1.448 1.00 92.38 209 VAL A C 1
ATOM 1578 O O . VAL A 1 209 ? -7.614 -0.672 2.226 1.00 92.38 209 VAL A O 1
ATOM 1581 N N . ALA A 1 210 ? -8.842 -0.153 0.410 1.00 93.94 210 ALA A N 1
ATOM 1582 C CA . ALA A 1 210 ? -8.164 1.106 0.128 1.00 93.94 210 ALA A CA 1
ATOM 1583 C C . ALA A 1 210 ? -8.296 2.077 1.310 1.00 93.94 210 ALA A C 1
ATOM 1585 O O . ALA A 1 210 ? -7.279 2.495 1.853 1.00 93.94 210 ALA A O 1
ATOM 1586 N N . MET A 1 211 ? -9.512 2.315 1.815 1.00 93.75 211 MET A N 1
ATOM 1587 C CA . MET A 1 211 ? -9.724 3.173 2.991 1.00 93.75 211 MET A CA 1
ATOM 1588 C C . MET A 1 211 ? -8.974 2.676 4.238 1.00 93.75 211 MET A C 1
ATOM 1590 O O . MET A 1 211 ? -8.389 3.467 4.980 1.00 93.75 211 MET A O 1
ATOM 1594 N N . MET A 1 212 ? -8.976 1.361 4.492 1.00 91.94 212 MET A N 1
ATOM 1595 C CA . MET A 1 212 ? -8.236 0.775 5.615 1.00 91.94 212 MET A CA 1
ATOM 1596 C C . MET A 1 212 ? -6.723 0.942 5.450 1.00 91.94 212 MET A C 1
ATOM 1598 O O . MET A 1 212 ? -6.037 1.285 6.411 1.00 91.94 212 MET A O 1
ATOM 1602 N N . ALA A 1 213 ? -6.212 0.711 4.242 1.00 95.62 213 ALA A N 1
ATOM 1603 C CA . ALA A 1 213 ? -4.809 0.864 3.895 1.00 95.62 213 ALA A CA 1
ATOM 1604 C C . ALA A 1 213 ? -4.351 2.323 4.033 1.00 95.62 213 ALA A C 1
ATOM 1606 O O . ALA A 1 213 ? -3.305 2.566 4.628 1.00 95.62 213 ALA A O 1
ATOM 1607 N N . GLU A 1 214 ? -5.160 3.287 3.588 1.00 96.50 214 GLU A N 1
ATOM 1608 C CA . GLU A 1 214 ? -4.902 4.725 3.734 1.00 96.50 214 GLU A CA 1
ATOM 1609 C C . GLU A 1 214 ? -4.798 5.127 5.213 1.00 96.50 214 GLU A C 1
ATOM 1611 O O . GLU A 1 214 ? -3.809 5.728 5.642 1.00 96.50 214 GLU A O 1
ATOM 1616 N N . ALA A 1 215 ? -5.787 4.735 6.026 1.00 94.94 215 ALA A N 1
ATOM 1617 C CA . ALA A 1 215 ? -5.803 5.038 7.455 1.00 94.94 215 ALA A CA 1
ATOM 1618 C C . ALA A 1 215 ? -4.629 4.382 8.203 1.00 94.94 215 ALA A C 1
ATOM 1620 O O . ALA A 1 215 ? -4.015 5.006 9.075 1.00 94.94 215 ALA A O 1
ATOM 1621 N N . GLN A 1 216 ? -4.307 3.130 7.867 1.00 94.62 216 GLN A N 1
ATOM 1622 C CA . GLN A 1 216 ? -3.230 2.377 8.502 1.00 94.62 216 GLN A CA 1
ATOM 1623 C C . GLN A 1 216 ? -1.848 2.909 8.105 1.00 94.62 216 GLN A C 1
ATOM 1625 O O . GLN A 1 216 ? -0.985 3.038 8.974 1.00 94.62 216 GLN A O 1
ATOM 1630 N N . GLU A 1 217 ? -1.640 3.255 6.832 1.00 95.88 217 GLU A N 1
ATOM 1631 C CA . GLU A 1 217 ? -0.413 3.897 6.355 1.00 95.88 217 GLU A CA 1
ATOM 1632 C C . GLU A 1 217 ? -0.187 5.222 7.078 1.00 95.88 217 GLU A C 1
ATOM 1634 O O . GLU A 1 217 ? 0.869 5.423 7.682 1.00 95.88 217 GLU A O 1
ATOM 1639 N N . ARG A 1 218 ? -1.202 6.095 7.091 1.00 95.62 218 ARG A N 1
ATOM 1640 C CA . ARG A 1 218 ? -1.103 7.401 7.744 1.00 95.62 218 ARG A CA 1
ATOM 1641 C C . ARG A 1 218 ? -0.793 7.264 9.230 1.00 95.62 218 ARG A C 1
ATOM 1643 O O . ARG A 1 218 ? 0.110 7.929 9.736 1.00 95.62 218 ARG A O 1
ATOM 1650 N N . LYS A 1 219 ? -1.496 6.365 9.925 1.00 94.12 219 LYS A N 1
ATO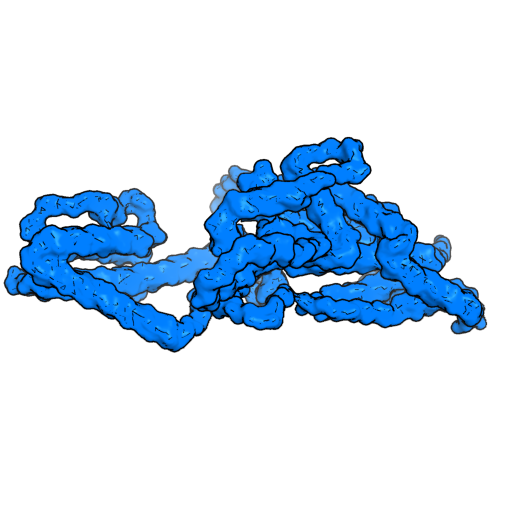M 1651 C CA . LYS A 1 219 ? -1.252 6.067 11.341 1.00 94.12 219 LYS A CA 1
ATOM 1652 C C . LYS A 1 219 ? 0.180 5.583 11.578 1.00 94.12 219 LYS A C 1
ATOM 1654 O O . LYS A 1 219 ? 0.833 6.095 12.481 1.00 94.12 219 LYS A O 1
ATOM 1659 N N . LEU A 1 220 ? 0.664 4.623 10.787 1.00 93.56 220 LEU A N 1
ATOM 1660 C CA . LEU A 1 220 ? 2.007 4.056 10.937 1.00 93.56 220 LEU A CA 1
ATOM 1661 C C . LEU A 1 220 ? 3.089 5.118 10.713 1.00 93.56 220 LEU A C 1
ATOM 1663 O O . LEU A 1 220 ? 4.011 5.242 11.517 1.00 93.56 220 LEU A O 1
ATOM 1667 N N . VAL A 1 221 ? 2.978 5.896 9.636 1.00 93.19 221 VAL A N 1
ATOM 1668 C CA . VAL A 1 221 ? 3.964 6.930 9.312 1.00 93.19 221 VAL A CA 1
ATOM 1669 C C . VAL A 1 221 ? 3.934 8.044 10.367 1.00 93.19 221 VAL A C 1
ATOM 1671 O O . VAL A 1 221 ? 4.989 8.443 10.846 1.00 93.19 221 VAL A O 1
ATOM 1674 N N . LEU A 1 222 ? 2.769 8.488 10.847 1.00 92.31 222 LEU A N 1
ATOM 1675 C CA . LEU A 1 222 ? 2.716 9.468 11.943 1.00 92.31 222 LEU A CA 1
ATOM 1676 C C . LEU A 1 222 ? 3.307 8.925 13.254 1.00 92.31 222 LEU A C 1
ATOM 1678 O O . LEU A 1 222 ? 3.985 9.660 13.965 1.00 92.31 222 LEU A O 1
ATOM 1682 N N . GLN A 1 223 ? 3.112 7.638 13.563 1.00 90.19 223 GLN A N 1
ATOM 1683 C CA . GLN A 1 223 ? 3.731 6.998 14.731 1.00 90.19 223 GLN A CA 1
ATOM 1684 C C . GLN A 1 223 ? 5.259 6.936 14.628 1.00 90.19 223 GLN A C 1
ATOM 1686 O O . GLN A 1 223 ? 5.950 7.158 15.617 1.00 90.19 223 GLN A O 1
ATOM 1691 N N . LEU A 1 224 ? 5.788 6.651 13.437 1.00 89.50 224 LEU A N 1
ATOM 1692 C CA . LEU A 1 224 ? 7.227 6.560 13.179 1.00 89.50 224 LEU A CA 1
ATOM 1693 C C . LEU A 1 224 ? 7.930 7.930 13.152 1.00 89.50 224 LEU A C 1
ATOM 1695 O O . LEU A 1 224 ? 9.136 8.002 13.391 1.00 89.50 224 LEU A O 1
ATOM 1699 N N . TRP A 1 225 ? 7.197 9.002 12.835 1.00 88.69 225 TRP A N 1
ATOM 1700 C CA . TRP A 1 225 ? 7.732 10.360 12.674 1.00 88.69 225 TRP A CA 1
ATOM 1701 C C . TRP A 1 225 ? 7.298 11.358 13.751 1.00 88.69 225 TRP A C 1
ATOM 1703 O O . TRP A 1 225 ? 7.707 12.518 13.680 1.00 88.69 225 TRP A O 1
ATOM 1713 N N . GLU A 1 226 ? 6.541 10.893 14.748 1.00 84.88 226 GLU A N 1
ATOM 1714 C CA . GLU A 1 226 ? 6.062 11.586 15.957 1.00 84.88 226 GLU A CA 1
ATOM 1715 C C . GLU A 1 226 ? 5.122 12.780 15.720 1.00 84.88 226 GLU A C 1
ATOM 1717 O O . GLU A 1 226 ? 4.203 12.993 16.511 1.00 84.88 226 GLU A O 1
ATOM 1722 N N . SER A 1 227 ? 5.304 13.556 14.647 1.00 87.88 227 SER A N 1
ATOM 1723 C CA . SER A 1 227 ? 4.450 14.696 14.320 1.00 87.88 227 SER A CA 1
ATOM 1724 C C . SER A 1 227 ? 4.299 14.943 12.819 1.00 87.88 227 SER A C 1
ATOM 1726 O O . SER A 1 227 ? 5.202 14.716 12.009 1.00 87.88 227 SER A O 1
ATOM 1728 N N . GLU A 1 228 ? 3.139 15.485 12.455 1.00 92.25 228 GLU A N 1
ATOM 1729 C CA . GLU A 1 228 ? 2.832 15.926 11.092 1.00 92.25 228 GLU A CA 1
ATOM 1730 C C . GLU A 1 228 ? 3.736 17.095 10.656 1.00 92.25 228 GLU A C 1
ATOM 1732 O O . GLU A 1 228 ? 4.210 17.137 9.522 1.00 92.25 228 GLU A O 1
ATOM 1737 N N . GLU A 1 229 ? 4.091 17.992 11.581 1.00 90.94 229 GLU A N 1
ATOM 1738 C CA . GLU A 1 229 ? 5.016 19.106 11.330 1.00 90.94 229 GLU A CA 1
ATOM 1739 C C . GLU A 1 229 ? 6.414 18.619 10.916 1.00 90.94 229 GLU A C 1
ATOM 1741 O O . GLU A 1 229 ? 7.043 19.171 10.008 1.00 90.94 229 GLU A O 1
ATOM 1746 N N . ALA A 1 230 ? 6.914 17.553 11.554 1.00 89.75 230 ALA A N 1
ATOM 1747 C CA . ALA A 1 230 ? 8.201 16.964 11.202 1.00 89.75 230 ALA A CA 1
ATOM 1748 C C . ALA A 1 230 ? 8.177 16.350 9.794 1.00 89.75 230 ALA A C 1
ATOM 1750 O O . ALA A 1 230 ? 9.190 16.396 9.083 1.00 89.75 230 ALA A O 1
ATOM 1751 N N . MET A 1 231 ? 7.034 15.800 9.376 1.00 91.56 231 MET A N 1
ATOM 1752 C CA . MET A 1 231 ? 6.830 15.309 8.014 1.00 91.56 231 MET A CA 1
ATOM 1753 C C . MET A 1 231 ? 6.784 16.449 6.998 1.00 91.56 231 MET A C 1
ATOM 1755 O O . MET A 1 231 ? 7.517 16.396 6.009 1.00 91.56 231 MET A O 1
ATOM 1759 N N . GLN A 1 232 ? 5.999 17.497 7.259 1.00 92.94 232 GLN A N 1
ATOM 1760 C CA . GLN A 1 232 ? 5.912 18.678 6.395 1.00 92.94 232 GLN A CA 1
ATOM 1761 C C . GLN A 1 232 ? 7.281 19.340 6.216 1.00 92.94 232 GLN A C 1
ATOM 1763 O O . GLN A 1 232 ? 7.685 19.651 5.100 1.00 92.94 232 GLN A O 1
ATOM 1768 N N . LYS A 1 233 ? 8.070 19.470 7.289 1.00 92.25 233 LYS A N 1
ATOM 1769 C CA . LYS A 1 233 ? 9.435 20.008 7.205 1.00 92.25 233 LYS A CA 1
ATOM 1770 C C . LYS A 1 233 ? 10.339 19.177 6.290 1.00 92.25 233 LYS A C 1
ATOM 1772 O O . LYS A 1 233 ? 11.128 19.741 5.533 1.00 92.25 233 LYS A O 1
ATOM 1777 N N . ARG A 1 234 ? 10.251 17.844 6.355 1.00 91.69 234 ARG A N 1
ATOM 1778 C CA . ARG A 1 234 ? 11.017 16.952 5.467 1.00 91.69 234 ARG A CA 1
ATOM 1779 C C . ARG A 1 234 ? 10.545 17.048 4.020 1.00 91.69 234 ARG A C 1
ATOM 1781 O O . ARG A 1 234 ? 11.384 17.055 3.126 1.00 91.69 234 ARG A O 1
ATOM 1788 N N . TRP A 1 235 ? 9.237 17.153 3.806 1.00 94.81 235 TRP A N 1
ATOM 1789 C CA . TRP A 1 235 ? 8.656 17.373 2.487 1.00 94.81 235 TRP A CA 1
ATOM 1790 C C . TRP A 1 235 ? 9.156 18.681 1.866 1.00 94.81 235 TRP A C 1
ATOM 1792 O O . TRP A 1 235 ? 9.731 18.665 0.779 1.00 94.81 235 TRP A O 1
ATOM 1802 N N . SER A 1 236 ? 9.050 19.794 2.598 1.00 95.06 236 SER A N 1
ATOM 1803 C CA . SER A 1 236 ? 9.554 21.102 2.168 1.00 95.06 236 SER A CA 1
ATOM 1804 C C . SER A 1 236 ? 11.041 21.051 1.841 1.00 95.06 236 SER A C 1
ATOM 1806 O O . SER A 1 236 ? 11.440 21.489 0.768 1.00 95.06 236 SER A O 1
ATOM 1808 N N . ARG A 1 237 ? 11.853 20.423 2.700 1.00 94.19 237 ARG A N 1
ATOM 1809 C CA . ARG A 1 237 ? 13.293 20.264 2.463 1.00 94.19 237 ARG A CA 1
ATOM 1810 C C . ARG A 1 237 ? 13.618 19.425 1.227 1.00 94.19 237 ARG A C 1
ATOM 1812 O O . ARG A 1 237 ? 14.598 19.693 0.546 1.00 94.19 237 ARG A O 1
ATOM 1819 N N . TRP A 1 238 ? 12.820 18.406 0.927 1.00 95.00 238 TRP A N 1
ATOM 1820 C CA . TRP A 1 238 ? 12.990 17.616 -0.294 1.00 95.00 238 TRP A CA 1
ATOM 1821 C C . TRP A 1 238 ? 12.636 18.417 -1.559 1.00 95.00 238 TRP A C 1
ATOM 1823 O O . TRP A 1 238 ? 13.260 18.232 -2.608 1.00 95.00 238 TRP A O 1
ATOM 1833 N N . MET A 1 239 ? 11.677 19.339 -1.443 1.00 95.75 239 MET A N 1
ATOM 1834 C CA . MET A 1 239 ? 11.283 20.265 -2.507 1.00 95.75 239 MET A CA 1
ATOM 1835 C C . MET A 1 239 ? 12.212 21.485 -2.641 1.00 95.75 239 MET A C 1
ATOM 1837 O O . MET A 1 239 ? 12.224 22.124 -3.696 1.00 95.75 239 MET A O 1
ATOM 1841 N N . GLU A 1 240 ? 12.998 21.820 -1.614 1.00 95.25 240 GLU A N 1
ATOM 1842 C CA . GLU A 1 240 ? 13.914 22.967 -1.620 1.00 95.25 240 GLU A CA 1
ATOM 1843 C C . GLU A 1 240 ? 14.895 22.911 -2.803 1.00 95.25 240 GLU A C 1
ATOM 1845 O O . GLU A 1 240 ? 15.537 21.899 -3.086 1.00 95.25 240 GLU A O 1
ATOM 1850 N N . GLY A 1 241 ? 15.012 24.034 -3.516 1.00 89.00 241 GLY A N 1
ATOM 1851 C CA . GLY A 1 241 ? 15.934 24.179 -4.646 1.00 89.00 241 GLY A CA 1
ATOM 1852 C C . GLY A 1 241 ? 15.537 23.412 -5.910 1.00 89.00 241 GLY A C 1
ATOM 1853 O O . GLY A 1 241 ? 16.272 23.466 -6.896 1.00 89.00 241 GLY A O 1
ATOM 1854 N N . PHE A 1 242 ? 14.393 22.721 -5.928 1.00 94.12 242 PHE A N 1
ATOM 1855 C CA . PHE A 1 242 ? 13.901 22.108 -7.154 1.00 94.12 242 PHE A CA 1
ATOM 1856 C C . PHE A 1 242 ? 13.384 23.165 -8.129 1.00 94.12 242 PHE A C 1
ATOM 1858 O O . PHE A 1 242 ? 12.516 23.972 -7.800 1.00 94.12 242 PHE A O 1
ATOM 1865 N N . GLN A 1 243 ? 13.902 23.122 -9.354 1.00 91.62 243 GLN A N 1
ATOM 1866 C CA . GLN A 1 243 ? 13.398 23.902 -10.474 1.00 91.62 243 GLN A CA 1
ATOM 1867 C C . GLN A 1 243 ? 13.131 22.950 -11.644 1.00 91.62 243 GLN A C 1
ATOM 1869 O O . GLN A 1 243 ? 14.003 22.135 -11.964 1.00 91.62 243 GLN A O 1
ATOM 1874 N N . PRO A 1 244 ? 11.947 23.016 -12.278 1.00 90.50 244 PRO A N 1
ATOM 1875 C CA . PRO A 1 244 ? 11.651 22.184 -13.434 1.00 90.50 244 PRO A CA 1
ATOM 1876 C C . PRO A 1 244 ? 12.631 22.504 -14.568 1.00 90.50 244 PRO A C 1
ATOM 1878 O O . PRO A 1 244 ? 12.915 23.665 -14.854 1.00 90.50 244 PRO A O 1
ATOM 1881 N N . ALA A 1 245 ? 13.146 21.461 -15.224 1.00 87.75 245 ALA A N 1
ATOM 1882 C CA . ALA A 1 245 ? 14.111 21.613 -16.314 1.00 87.75 245 ALA A CA 1
ATOM 1883 C C . ALA A 1 245 ? 13.518 22.319 -17.545 1.00 87.75 245 ALA A C 1
ATOM 1885 O O . ALA A 1 245 ? 14.255 22.942 -18.307 1.00 87.75 245 ALA A O 1
ATOM 1886 N N . ASP A 1 246 ? 12.200 22.211 -17.735 1.00 86.75 246 ASP A N 1
ATOM 1887 C CA . ASP A 1 246 ? 11.471 22.866 -18.813 1.00 86.75 246 ASP A CA 1
ATOM 1888 C C . ASP A 1 246 ? 10.480 23.894 -18.236 1.00 86.75 246 ASP A C 1
ATOM 1890 O O . ASP A 1 246 ? 9.431 23.504 -17.712 1.00 86.75 246 ASP A O 1
ATOM 1894 N N . PRO A 1 247 ? 10.783 25.202 -18.314 1.00 83.38 247 PRO A N 1
ATOM 1895 C CA . PRO A 1 247 ? 9.880 26.248 -17.845 1.00 83.38 247 PRO A CA 1
ATOM 1896 C C . PRO A 1 247 ? 8.627 26.397 -18.724 1.00 83.38 247 PRO A C 1
ATOM 1898 O O . PRO A 1 247 ? 7.708 27.115 -18.337 1.00 83.38 247 PRO A O 1
ATOM 1901 N N . ALA A 1 248 ? 8.569 25.759 -19.902 1.00 83.69 248 ALA A N 1
ATOM 1902 C CA . ALA A 1 248 ? 7.402 25.818 -20.782 1.00 83.69 248 ALA A CA 1
ATOM 1903 C C . ALA A 1 248 ? 6.228 24.965 -20.274 1.00 83.69 248 ALA A C 1
ATOM 1905 O O . ALA A 1 248 ? 5.082 25.203 -20.663 1.00 83.69 248 ALA A O 1
ATOM 1906 N N . LEU A 1 249 ? 6.490 23.992 -19.397 1.00 82.25 249 LEU A N 1
ATOM 1907 C CA . LEU A 1 249 ? 5.438 23.241 -18.726 1.00 82.25 249 LEU A CA 1
ATOM 1908 C C . LEU A 1 249 ? 4.746 24.175 -17.721 1.00 82.25 249 LEU A C 1
ATOM 1910 O O . LEU A 1 249 ? 5.299 24.499 -16.672 1.00 82.25 249 LEU A O 1
ATOM 1914 N N . GLN A 1 250 ? 3.527 24.620 -18.041 1.00 81.62 250 GLN A N 1
ATOM 1915 C CA . GLN A 1 250 ? 2.669 25.366 -17.113 1.00 81.62 250 GLN A CA 1
ATOM 1916 C C . GLN A 1 250 ? 2.148 24.421 -16.022 1.00 81.62 250 GLN A C 1
ATOM 1918 O O . GLN A 1 250 ? 1.007 23.967 -16.058 1.00 81.62 250 GLN A O 1
ATOM 1923 N N . VAL A 1 251 ? 3.017 24.074 -15.077 1.00 85.19 251 VAL A N 1
ATOM 1924 C CA . VAL A 1 251 ? 2.714 23.127 -14.002 1.00 85.19 251 VAL A CA 1
ATOM 1925 C C . VAL A 1 251 ? 2.117 23.873 -12.821 1.00 85.19 251 VAL A C 1
ATOM 1927 O O . VAL A 1 251 ? 2.664 24.876 -12.361 1.00 85.19 251 VAL A O 1
ATOM 1930 N N . GLN A 1 252 ? 0.989 23.380 -12.312 1.00 88.06 252 GLN A N 1
ATOM 1931 C CA . GLN A 1 252 ? 0.426 23.902 -11.071 1.00 88.06 252 GLN A CA 1
ATOM 1932 C C . GLN A 1 252 ? 1.402 23.633 -9.923 1.00 88.06 252 GLN A C 1
ATOM 1934 O O . GLN A 1 252 ? 2.026 22.576 -9.875 1.00 88.06 252 GLN A O 1
ATOM 1939 N N . GLN A 1 253 ? 1.510 24.545 -8.953 1.00 84.56 253 GLN A N 1
ATOM 1940 C CA . GLN A 1 253 ? 2.421 24.370 -7.812 1.00 84.56 253 GLN A CA 1
ATOM 1941 C C . GLN A 1 253 ? 2.202 23.025 -7.091 1.00 84.56 253 GLN A C 1
ATOM 1943 O O . GLN A 1 253 ? 3.168 22.360 -6.721 1.00 84.56 253 GLN A O 1
ATOM 1948 N N . LYS A 1 254 ? 0.940 22.575 -7.020 1.00 85.88 254 LYS A N 1
ATOM 1949 C CA . LYS A 1 254 ? 0.523 21.278 -6.465 1.00 85.88 254 LYS A CA 1
ATOM 1950 C C . LYS A 1 254 ? 1.085 20.052 -7.192 1.00 85.88 254 LYS A C 1
ATOM 1952 O O . LYS A 1 254 ? 1.081 18.972 -6.627 1.00 85.88 254 LYS A O 1
ATOM 1957 N N . GLN A 1 255 ? 1.571 20.197 -8.422 1.00 92.31 255 GLN A N 1
ATOM 1958 C CA . GLN A 1 255 ? 2.090 19.103 -9.250 1.00 92.31 255 GLN A CA 1
ATOM 1959 C C . GLN A 1 255 ? 3.625 19.108 -9.362 1.00 92.31 255 GLN A C 1
ATOM 1961 O O . GLN A 1 255 ? 4.204 18.192 -9.947 1.00 92.31 255 GLN A O 1
ATOM 1966 N N . LEU A 1 256 ? 4.321 20.105 -8.796 1.00 94.88 256 LEU A N 1
ATOM 1967 C CA . LEU A 1 256 ? 5.788 20.193 -8.875 1.00 94.88 256 LEU A CA 1
ATOM 1968 C C . LEU A 1 256 ? 6.487 18.988 -8.238 1.00 94.88 256 LEU A C 1
ATOM 1970 O O . LEU A 1 256 ? 7.535 18.555 -8.715 1.00 94.88 256 LEU A O 1
ATOM 1974 N N . TRP A 1 257 ? 5.900 18.416 -7.189 1.00 96.19 257 TRP A N 1
ATOM 1975 C CA . TRP A 1 257 ? 6.453 17.235 -6.531 1.00 96.19 257 TRP A CA 1
ATOM 1976 C C . TRP A 1 257 ? 6.427 15.992 -7.432 1.00 96.19 257 TRP A C 1
ATOM 1978 O O . TRP A 1 257 ? 7.310 15.147 -7.312 1.00 96.19 257 TRP A O 1
ATOM 1988 N N . ILE A 1 258 ? 5.482 15.901 -8.380 1.00 96.31 258 ILE A N 1
ATOM 1989 C CA . ILE A 1 258 ? 5.423 14.807 -9.363 1.00 96.31 258 ILE A CA 1
ATOM 1990 C C . ILE A 1 258 ? 6.655 14.879 -10.269 1.00 96.31 258 ILE A C 1
ATOM 1992 O O . ILE A 1 258 ? 7.334 13.877 -10.485 1.00 96.31 258 ILE A O 1
ATOM 1996 N N . LEU A 1 259 ? 7.003 16.081 -10.743 1.00 96.56 259 LEU A N 1
ATOM 1997 C CA . LEU A 1 259 ? 8.223 16.290 -11.525 1.00 96.56 259 LEU A CA 1
ATOM 1998 C C . LEU A 1 259 ? 9.481 15.956 -10.717 1.00 96.56 259 LEU A C 1
ATOM 2000 O O . LEU A 1 259 ? 10.405 15.343 -11.252 1.00 96.56 259 LEU A O 1
ATOM 2004 N N . LYS A 1 260 ? 9.509 16.324 -9.428 1.00 97.06 260 LYS A N 1
ATOM 2005 C CA . LYS A 1 260 ? 10.624 15.983 -8.537 1.00 97.06 260 LYS A CA 1
ATOM 2006 C C . LYS A 1 260 ? 10.762 14.475 -8.352 1.00 97.06 260 LYS A C 1
ATOM 2008 O O . LYS A 1 260 ? 11.875 13.955 -8.391 1.00 97.06 260 LYS A O 1
ATOM 2013 N N . LEU A 1 261 ? 9.644 13.769 -8.192 1.00 97.69 261 LEU A N 1
ATOM 2014 C CA . LEU A 1 261 ? 9.614 12.315 -8.086 1.00 97.69 261 LEU A CA 1
ATOM 2015 C C . LEU A 1 261 ? 10.169 11.660 -9.358 1.00 97.69 261 LEU A C 1
ATOM 2017 O O . LEU A 1 261 ? 11.031 10.787 -9.265 1.00 97.69 261 LEU A O 1
ATOM 2021 N N . VAL A 1 262 ? 9.751 12.123 -10.542 1.00 97.69 262 VAL A N 1
ATOM 2022 C CA . VAL A 1 262 ? 10.282 11.642 -11.829 1.00 97.69 262 VAL A CA 1
ATOM 2023 C C . VAL A 1 262 ? 11.788 11.918 -11.949 1.00 97.69 262 VAL A C 1
ATOM 2025 O O . VAL A 1 262 ? 12.539 11.026 -12.340 1.00 97.69 262 VAL A O 1
ATOM 2028 N N . GLU A 1 263 ? 12.261 13.109 -11.562 1.00 96.94 263 GLU A N 1
ATOM 2029 C CA . GLU A 1 263 ? 13.697 13.435 -11.512 1.00 96.94 263 GLU A CA 1
ATOM 2030 C C . GLU A 1 263 ? 14.455 12.463 -10.593 1.00 96.94 263 GLU A C 1
ATOM 2032 O O . GLU A 1 263 ? 15.522 11.967 -10.952 1.00 96.94 263 GLU A O 1
ATOM 2037 N N . SER A 1 264 ? 13.888 12.150 -9.425 1.00 96.69 264 SER A N 1
ATOM 2038 C CA . SER A 1 264 ? 14.451 11.201 -8.464 1.00 96.69 264 SER A CA 1
ATOM 2039 C C . SER A 1 264 ? 14.570 9.780 -9.020 1.00 96.69 264 SER A C 1
ATOM 2041 O O . SER A 1 264 ? 15.593 9.139 -8.784 1.00 96.69 264 SER A O 1
ATOM 2043 N N . LEU A 1 265 ? 13.607 9.301 -9.814 1.00 97.00 265 LEU A N 1
ATOM 2044 C CA . LEU A 1 265 ? 13.707 8.005 -10.507 1.00 97.00 265 LEU A CA 1
ATOM 2045 C C . LEU A 1 265 ? 14.799 7.991 -11.590 1.00 97.00 265 LEU A C 1
ATOM 2047 O O . LEU A 1 265 ? 15.302 6.935 -11.958 1.00 97.00 265 LEU A O 1
ATOM 2051 N N . GLY A 1 266 ? 15.189 9.161 -12.097 1.00 95.88 266 GLY A N 1
ATOM 2052 C CA . GLY A 1 266 ? 16.286 9.317 -13.048 1.00 95.88 266 GLY A CA 1
ATOM 2053 C C . GLY A 1 266 ? 17.682 9.302 -12.430 1.00 95.88 266 GLY A C 1
ATOM 2054 O O . GLY A 1 266 ? 18.675 9.208 -13.148 1.00 95.88 266 GLY A O 1
ATOM 2055 N N . LYS A 1 267 ? 17.805 9.429 -11.108 1.00 95.12 267 LYS A N 1
ATOM 2056 C CA . LYS A 1 267 ? 19.124 9.522 -10.475 1.00 95.12 267 LYS A CA 1
ATOM 2057 C C . LYS A 1 267 ? 19.840 8.165 -10.496 1.00 95.12 267 LYS A C 1
ATOM 2059 O O . LYS A 1 267 ? 19.183 7.126 -10.441 1.00 95.12 267 LYS A O 1
ATOM 2064 N N . PRO A 1 268 ? 21.185 8.162 -10.542 1.00 91.44 268 PRO A N 1
ATOM 2065 C CA . PRO A 1 268 ? 21.965 6.924 -10.507 1.00 91.44 268 PRO A CA 1
ATOM 2066 C C . PRO A 1 268 ? 21.905 6.234 -9.135 1.00 91.44 268 PRO A C 1
ATOM 2068 O O . PRO A 1 268 ? 22.110 5.032 -9.037 1.00 91.44 268 PRO A O 1
ATOM 2071 N N . HIS A 1 269 ? 21.598 6.986 -8.075 1.00 91.75 269 HIS A N 1
ATOM 2072 C CA . HIS A 1 269 ? 21.463 6.460 -6.720 1.00 91.75 269 HIS A CA 1
ATOM 2073 C C . HIS A 1 269 ? 20.055 5.914 -6.493 1.00 91.75 269 HIS A C 1
ATOM 2075 O O . HIS A 1 269 ? 19.076 6.588 -6.834 1.00 91.75 269 HIS A O 1
ATOM 2081 N N . ALA A 1 270 ? 19.961 4.733 -5.881 1.00 91.12 270 ALA A N 1
ATOM 2082 C CA . ALA A 1 270 ? 18.688 4.109 -5.545 1.00 91.12 270 ALA A CA 1
ATOM 2083 C C . ALA A 1 270 ? 17.811 5.057 -4.712 1.00 91.12 270 ALA A C 1
ATOM 2085 O O . ALA A 1 270 ? 18.292 5.707 -3.781 1.00 91.12 270 ALA A O 1
ATOM 2086 N N . VAL A 1 271 ? 16.524 5.141 -5.046 1.00 92.81 271 VAL A N 1
ATOM 2087 C CA . VAL A 1 271 ? 15.551 5.849 -4.217 1.00 92.81 271 VAL A CA 1
ATOM 2088 C C . VAL A 1 271 ? 15.467 5.149 -2.866 1.00 92.81 271 VAL A C 1
ATOM 2090 O O . VAL A 1 271 ? 15.278 3.936 -2.782 1.00 92.81 271 VAL A O 1
ATOM 2093 N N . THR A 1 272 ? 15.631 5.911 -1.790 1.00 89.81 272 THR A N 1
ATOM 2094 C CA . THR A 1 272 ? 15.597 5.371 -0.428 1.00 89.81 272 THR A CA 1
ATOM 2095 C C . THR A 1 272 ? 14.554 6.104 0.397 1.00 89.81 272 THR A C 1
ATOM 2097 O O . THR A 1 272 ? 14.469 7.328 0.357 1.00 89.81 272 THR A O 1
ATOM 2100 N N . SER A 1 273 ? 13.753 5.358 1.161 1.00 84.88 273 SER A N 1
ATOM 2101 C CA . SER A 1 273 ? 12.925 5.924 2.227 1.00 84.88 273 SER A CA 1
ATOM 2102 C C . SER A 1 273 ? 13.551 5.553 3.564 1.00 84.88 273 SER A C 1
ATOM 2104 O O . SER A 1 273 ? 13.821 4.387 3.853 1.00 84.88 273 SER A O 1
ATOM 2106 N N . GLN A 1 274 ? 13.866 6.572 4.348 1.00 74.00 274 GLN A N 1
ATOM 2107 C CA . GLN A 1 274 ? 14.583 6.442 5.603 1.00 74.00 274 GLN A CA 1
ATOM 2108 C C . GLN A 1 274 ? 13.654 5.958 6.724 1.00 74.00 274 GLN A C 1
ATOM 2110 O O . GLN A 1 274 ? 12.804 6.716 7.157 1.00 74.00 274 GLN A O 1
ATOM 2115 N N . LEU A 1 275 ? 13.876 4.779 7.316 1.00 72.69 275 LEU A N 1
ATOM 2116 C CA . LEU A 1 275 ? 13.229 4.362 8.582 1.00 72.69 275 LEU A CA 1
ATOM 2117 C C . LEU A 1 275 ? 13.909 4.982 9.831 1.00 72.69 275 LEU A C 1
ATOM 2119 O O . LEU A 1 275 ? 14.011 4.365 10.890 1.00 72.69 275 LEU A O 1
ATOM 2123 N N . PHE A 1 276 ? 14.424 6.209 9.714 1.00 55.59 276 PHE A N 1
ATOM 2124 C CA . PHE A 1 276 ? 15.375 6.797 10.673 1.00 55.59 276 PHE A CA 1
ATOM 2125 C C . PHE A 1 276 ? 14.773 7.154 12.041 1.00 55.59 276 PHE A C 1
ATOM 2127 O O . PHE A 1 276 ? 15.525 7.464 12.964 1.00 55.59 276 PHE A O 1
ATOM 2134 N N . GLY A 1 277 ? 13.449 7.066 12.216 1.00 51.66 277 GLY A N 1
ATOM 2135 C CA . GLY A 1 277 ? 12.838 7.140 13.550 1.00 51.66 277 GLY A CA 1
ATOM 2136 C C . GLY A 1 277 ? 13.384 6.071 14.507 1.00 51.66 277 GLY A C 1
ATOM 2137 O O . GLY A 1 277 ? 13.480 6.300 15.708 1.00 51.66 277 GLY A O 1
ATOM 2138 N N . LEU A 1 278 ? 13.845 4.932 13.978 1.00 52.72 278 LEU A N 1
ATOM 2139 C CA . LEU A 1 278 ? 14.276 3.801 14.801 1.00 52.72 278 LEU A CA 1
ATOM 2140 C C . LEU A 1 278 ? 15.685 3.932 15.373 1.00 52.72 278 LEU A C 1
ATOM 2142 O O . LEU A 1 278 ? 15.921 3.482 16.491 1.00 52.72 278 LEU A O 1
ATOM 2146 N N . SER A 1 279 ? 16.607 4.590 14.666 1.00 49.09 279 SER A N 1
ATOM 2147 C CA . SER A 1 279 ? 17.964 4.810 15.186 1.00 49.09 279 SER A CA 1
ATOM 2148 C C . SER A 1 279 ? 17.967 5.741 16.404 1.00 49.09 279 SER A C 1
ATOM 2150 O O . SER A 1 279 ? 18.757 5.535 17.319 1.00 49.09 279 SER A O 1
ATOM 2152 N N . ARG A 1 280 ? 17.039 6.709 16.474 1.00 53.03 280 ARG A N 1
ATOM 2153 C CA . ARG A 1 280 ? 16.899 7.605 17.638 1.00 53.03 280 ARG A CA 1
ATOM 2154 C C . ARG A 1 280 ? 16.272 6.937 18.858 1.00 53.03 280 ARG A C 1
ATOM 2156 O O . ARG A 1 280 ? 16.644 7.270 19.978 1.00 53.03 280 ARG A O 1
ATOM 2163 N N . LEU A 1 281 ? 15.362 5.980 18.661 1.00 52.34 281 LEU A N 1
ATOM 2164 C CA . LEU A 1 281 ? 14.763 5.229 19.772 1.00 52.34 281 LEU A CA 1
ATOM 2165 C C . LEU A 1 281 ? 15.808 4.416 20.551 1.00 52.34 281 LEU A C 1
ATOM 2167 O O . LEU A 1 281 ? 15.613 4.152 21.734 1.00 52.34 281 LEU A O 1
ATOM 2171 N N . HIS A 1 282 ? 16.930 4.059 19.918 1.00 48.78 282 HIS A N 1
ATOM 2172 C CA . HIS A 1 282 ? 17.986 3.297 20.574 1.00 48.78 282 HIS A CA 1
ATOM 2173 C C . HIS A 1 282 ? 18.915 4.155 21.450 1.00 48.78 282 HIS A C 1
ATOM 2175 O O . HIS A 1 282 ? 19.349 3.696 22.509 1.00 48.78 282 HIS A O 1
ATOM 2181 N N . GLU A 1 283 ? 19.167 5.414 21.069 1.00 53.69 283 GLU A N 1
ATOM 2182 C CA . GLU A 1 283 ? 19.995 6.337 21.866 1.00 53.69 283 GLU A CA 1
ATOM 2183 C C . GLU A 1 283 ? 19.361 6.659 23.227 1.00 53.69 283 GLU A C 1
ATOM 2185 O O . GLU A 1 283 ? 20.075 6.834 24.208 1.00 53.69 283 GLU A O 1
ATOM 2190 N N . VAL A 1 284 ? 18.027 6.650 23.329 1.00 54.09 284 VAL A N 1
ATOM 2191 C CA . VAL A 1 284 ? 17.323 6.921 24.596 1.00 54.09 284 VAL A CA 1
ATOM 2192 C C . VAL A 1 284 ? 17.371 5.722 25.557 1.00 54.09 284 VAL A C 1
ATOM 2194 O O . VAL A 1 284 ? 17.296 5.900 26.770 1.00 54.09 284 VAL A O 1
ATOM 2197 N N . THR A 1 285 ? 17.526 4.492 25.052 1.00 51.44 285 THR A N 1
ATOM 2198 C CA . THR A 1 285 ? 17.522 3.283 25.900 1.00 51.44 285 THR A CA 1
ATOM 2199 C C . THR A 1 285 ? 18.859 2.966 26.569 1.00 51.44 285 THR A C 1
ATOM 2201 O O . THR A 1 285 ? 18.876 2.268 27.582 1.00 51.44 285 THR A O 1
ATOM 2204 N N . ASN A 1 286 ? 19.972 3.503 26.065 1.00 51.91 286 ASN A N 1
ATOM 2205 C CA . ASN A 1 286 ? 21.288 3.315 26.671 1.00 51.91 286 ASN A CA 1
ATOM 2206 C C . ASN A 1 286 ? 21.633 4.550 27.510 1.00 51.91 286 ASN A C 1
ATOM 2208 O O . ASN A 1 286 ? 22.326 5.447 27.046 1.00 51.91 286 ASN A O 1
ATOM 2212 N N . GLY A 1 287 ? 21.110 4.598 28.740 1.00 49.69 287 GLY A N 1
ATOM 2213 C CA . GLY A 1 287 ? 21.262 5.696 29.704 1.00 49.69 287 GLY A CA 1
ATOM 2214 C C . GLY A 1 287 ? 22.699 5.981 30.160 1.00 49.69 287 GLY A C 1
ATOM 2215 O O . GLY A 1 287 ? 23.030 5.786 31.327 1.00 49.69 287 GLY A O 1
ATOM 2216 N N . SER A 1 288 ? 23.559 6.463 29.262 1.00 55.12 288 SER A N 1
ATOM 2217 C CA . SER A 1 288 ? 24.794 7.151 29.626 1.00 55.12 288 SER A CA 1
ATOM 2218 C C . SER A 1 288 ? 24.546 8.660 29.599 1.00 55.12 288 SER A C 1
ATOM 2220 O O . SER A 1 288 ? 24.558 9.274 28.536 1.00 55.12 288 SER A O 1
ATOM 2222 N N . ASP A 1 289 ? 24.354 9.255 30.778 1.00 53.09 289 ASP A N 1
ATOM 2223 C CA . ASP A 1 289 ? 24.107 10.690 31.034 1.00 53.09 289 ASP A CA 1
ATOM 2224 C C . ASP A 1 289 ? 25.258 11.648 30.632 1.00 53.09 289 ASP A C 1
ATOM 2226 O O . ASP A 1 289 ? 25.315 12.798 31.066 1.00 53.09 289 ASP A O 1
ATOM 2230 N N . HIS A 1 290 ? 26.183 11.223 29.771 1.00 54.56 290 HIS A N 1
ATOM 2231 C CA . HIS A 1 290 ? 27.206 12.095 29.200 1.00 54.56 290 HIS A CA 1
ATOM 2232 C C . HIS A 1 290 ? 26.824 12.500 27.776 1.00 54.56 290 HIS A C 1
ATOM 2234 O O . HIS A 1 290 ? 27.383 12.026 26.791 1.00 54.56 290 HIS A O 1
ATOM 2240 N N . ILE A 1 291 ? 25.845 13.403 27.688 1.00 53.56 291 ILE A N 1
ATOM 2241 C CA . ILE A 1 291 ? 25.542 14.153 26.469 1.00 53.56 291 ILE A CA 1
ATOM 2242 C C . ILE A 1 291 ? 26.705 15.117 26.247 1.00 53.56 291 ILE A C 1
ATOM 2244 O O . ILE A 1 291 ? 26.780 16.163 26.887 1.00 53.56 291 ILE A O 1
ATOM 2248 N N . ASP A 1 292 ? 27.621 14.745 25.360 1.00 60.81 292 ASP A N 1
ATOM 2249 C CA . ASP A 1 292 ? 28.617 15.659 24.817 1.00 60.81 292 ASP A CA 1
ATOM 2250 C C . ASP A 1 292 ? 27.908 16.513 23.740 1.00 60.81 292 ASP A C 1
ATOM 2252 O O . ASP A 1 292 ? 27.559 15.988 22.675 1.00 60.81 292 ASP A O 1
ATOM 2256 N N . PRO A 1 293 ? 27.594 17.800 23.996 1.00 58.75 293 PRO A N 1
ATOM 2257 C CA . PRO A 1 293 ? 26.762 18.614 23.101 1.00 58.75 293 PRO A CA 1
ATOM 2258 C C . PRO A 1 293 ? 27.388 18.826 21.709 1.00 58.75 293 PRO A C 1
ATOM 2260 O O . PRO A 1 293 ? 26.666 19.112 20.748 1.00 58.75 293 PRO A O 1
ATOM 2263 N N . ASP A 1 294 ? 28.698 18.601 21.571 1.00 56.06 294 ASP A N 1
ATOM 2264 C CA . ASP A 1 294 ? 29.450 18.757 20.320 1.00 56.06 294 ASP A CA 1
ATOM 2265 C C . ASP A 1 294 ? 29.444 17.516 19.404 1.00 56.06 294 ASP A C 1
ATOM 2267 O O . ASP A 1 294 ? 29.804 17.614 18.228 1.00 56.06 294 ASP A O 1
ATOM 2271 N N . ALA A 1 295 ? 28.969 16.351 19.865 1.00 56.03 295 ALA A N 1
ATOM 2272 C CA . ALA A 1 295 ? 28.869 15.156 19.015 1.00 56.03 295 ALA A CA 1
ATOM 2273 C C . ALA A 1 295 ? 27.717 15.235 17.987 1.00 56.03 295 ALA A C 1
ATOM 2275 O O . ALA A 1 295 ? 27.726 14.534 16.975 1.00 56.03 295 ALA A O 1
ATOM 2276 N N . SER A 1 296 ? 26.757 16.146 18.187 1.00 54.31 296 SER A N 1
ATOM 2277 C CA . SER A 1 296 ? 25.591 16.340 17.309 1.00 54.31 296 SER A CA 1
ATOM 2278 C C . SER A 1 296 ? 25.911 16.982 15.944 1.00 54.31 296 SER A C 1
ATOM 2280 O O . SER A 1 296 ? 25.055 17.003 15.051 1.00 54.31 296 SER A O 1
ATOM 2282 N N . ALA A 1 297 ? 27.142 17.477 15.756 1.00 54.56 297 ALA A N 1
ATOM 2283 C CA . ALA A 1 297 ? 27.587 18.156 14.539 1.00 54.56 297 ALA A CA 1
ATOM 2284 C C . ALA A 1 297 ? 28.166 17.219 13.459 1.00 54.56 297 ALA A C 1
ATOM 2286 O O . ALA A 1 297 ? 28.293 17.630 12.306 1.00 54.56 297 ALA A O 1
ATOM 2287 N N . LYS A 1 298 ? 28.472 15.955 13.780 1.00 55.88 298 LYS A N 1
ATOM 2288 C CA . LYS A 1 298 ? 28.882 14.942 12.789 1.00 55.88 298 LYS A CA 1
ATOM 2289 C C . LYS A 1 298 ? 27.677 14.113 12.352 1.00 55.88 298 LYS A C 1
ATOM 2291 O O . LYS A 1 298 ? 27.618 12.915 12.592 1.00 55.88 298 LYS A O 1
ATOM 2296 N N . ARG A 1 299 ? 26.681 14.759 11.737 1.00 61.09 299 ARG A N 1
ATOM 2297 C CA . ARG A 1 299 ? 25.644 14.006 11.021 1.00 61.09 299 ARG A CA 1
ATOM 2298 C C . ARG A 1 299 ? 26.283 13.386 9.791 1.00 61.09 299 ARG A C 1
ATOM 2300 O O . ARG A 1 299 ? 26.865 14.113 8.985 1.00 61.09 299 ARG A O 1
ATOM 2307 N N . ASP A 1 300 ? 26.151 12.073 9.656 1.00 66.12 300 ASP A N 1
ATOM 2308 C CA . ASP A 1 300 ? 26.479 11.395 8.411 1.00 66.12 300 ASP A CA 1
ATOM 2309 C C . ASP A 1 300 ? 25.768 12.095 7.242 1.00 66.12 300 ASP A C 1
ATOM 2311 O O . ASP A 1 300 ? 24.627 12.556 7.398 1.00 66.12 300 ASP A O 1
ATOM 2315 N N . PRO A 1 301 ? 26.439 12.234 6.084 1.00 77.25 301 PRO A N 1
ATOM 2316 C CA . PRO A 1 301 ? 25.834 12.853 4.918 1.00 77.25 301 PRO A CA 1
ATOM 2317 C C . PRO A 1 301 ? 24.542 12.109 4.570 1.00 77.25 301 PRO A C 1
ATOM 2319 O O . PRO A 1 301 ? 24.535 10.884 4.444 1.00 77.25 301 PRO A O 1
ATOM 2322 N N . GLU A 1 302 ? 23.439 12.851 4.440 1.00 74.38 302 GLU A N 1
ATOM 2323 C CA . GLU A 1 302 ? 22.162 12.272 4.021 1.00 74.38 302 GLU A CA 1
ATOM 2324 C C . GLU A 1 302 ? 22.360 11.506 2.703 1.00 74.38 302 GLU A C 1
ATOM 2326 O O . GLU A 1 302 ? 23.040 12.009 1.800 1.00 74.38 302 GLU A O 1
ATOM 2331 N N . PRO A 1 303 ? 21.799 10.288 2.583 1.00 80.62 303 PRO A N 1
ATOM 2332 C CA . PRO A 1 303 ? 22.006 9.462 1.412 1.00 80.62 303 PRO A CA 1
ATOM 2333 C C . PRO A 1 303 ? 21.526 10.206 0.161 1.00 80.62 303 PRO A C 1
ATOM 2335 O O . PRO A 1 303 ? 20.468 10.854 0.178 1.00 80.62 303 PRO A O 1
ATOM 2338 N N . PRO A 1 304 ? 22.282 10.122 -0.943 1.00 82.12 304 PRO A N 1
ATOM 2339 C CA . PRO A 1 304 ? 21.872 10.736 -2.190 1.00 82.12 304 PRO A CA 1
ATOM 2340 C C . PRO A 1 304 ? 20.559 10.085 -2.652 1.00 82.12 304 PRO A C 1
ATOM 2342 O O . PRO A 1 304 ? 20.468 8.866 -2.734 1.00 82.12 304 PRO A O 1
ATOM 2345 N N . ASN A 1 305 ? 19.552 10.905 -2.974 1.00 92.06 305 ASN A N 1
ATOM 2346 C CA . ASN A 1 305 ? 18.220 10.481 -3.443 1.00 92.06 305 ASN A CA 1
ATOM 2347 C C . ASN A 1 305 ? 17.254 9.915 -2.377 1.00 92.06 305 ASN A C 1
ATOM 2349 O O . ASN A 1 305 ? 16.494 8.978 -2.628 1.00 92.06 305 ASN A O 1
ATOM 2353 N N . MET A 1 306 ? 17.247 10.526 -1.194 1.00 93.19 306 MET A N 1
ATOM 2354 C CA . MET A 1 306 ? 16.248 10.263 -0.158 1.00 93.19 306 MET A CA 1
ATOM 2355 C C . MET A 1 306 ? 14.858 10.801 -0.544 1.00 93.19 306 MET A C 1
ATOM 2357 O O . MET A 1 306 ? 14.719 11.967 -0.920 1.00 93.19 306 MET A O 1
ATOM 2361 N N . LEU A 1 307 ? 13.831 9.962 -0.406 1.00 95.25 307 LEU A N 1
ATOM 2362 C CA . LEU A 1 307 ? 12.426 10.326 -0.574 1.00 95.25 307 LEU A CA 1
ATOM 2363 C C . LEU A 1 307 ? 11.778 10.733 0.764 1.00 95.25 307 LEU A C 1
ATOM 2365 O O . LEU A 1 307 ? 12.190 10.248 1.823 1.00 95.25 307 LEU A O 1
ATOM 2369 N N . PRO A 1 308 ? 10.739 11.588 0.731 1.00 95.06 308 PRO A N 1
ATOM 2370 C CA . PRO A 1 308 ? 9.937 11.908 1.906 1.00 95.06 308 PRO A CA 1
ATOM 2371 C C . PRO A 1 308 ? 9.253 10.684 2.550 1.00 95.06 308 PRO A C 1
ATOM 2373 O O . PRO A 1 308 ? 8.960 9.706 1.855 1.00 95.06 308 PRO A O 1
ATOM 2376 N N . PRO A 1 309 ? 8.923 10.747 3.856 1.00 94.44 309 PRO A N 1
ATOM 2377 C CA . PRO A 1 309 ? 8.270 9.651 4.587 1.00 94.44 309 PRO A CA 1
ATOM 2378 C C . PRO A 1 309 ? 6.936 9.180 3.996 1.00 94.44 309 PRO A C 1
ATOM 2380 O O . PRO A 1 309 ? 6.588 8.012 4.130 1.00 94.44 309 PRO A O 1
ATOM 2383 N N . GLN A 1 310 ? 6.215 10.062 3.304 1.00 95.25 310 GLN A N 1
ATOM 2384 C CA . GLN A 1 310 ? 4.959 9.765 2.610 1.00 95.25 310 GLN A CA 1
ATOM 2385 C C . GLN A 1 310 ? 5.115 8.642 1.570 1.00 95.25 310 GLN A C 1
ATOM 2387 O O . GLN A 1 310 ? 4.162 7.939 1.264 1.00 95.25 310 GLN A O 1
ATOM 2392 N N . PHE A 1 311 ? 6.327 8.429 1.050 1.00 96.44 311 PHE A N 1
ATOM 2393 C CA . PHE A 1 311 ? 6.624 7.351 0.108 1.00 96.44 311 PHE A CA 1
ATOM 2394 C C . PHE A 1 311 ? 7.091 6.058 0.786 1.00 96.44 311 PHE A C 1
ATOM 2396 O O . PHE A 1 311 ? 7.554 5.159 0.090 1.00 96.44 311 PHE A O 1
ATOM 2403 N N . LEU A 1 312 ? 7.015 5.931 2.118 1.00 95.00 312 LEU A N 1
ATOM 2404 C CA . LEU A 1 312 ? 7.552 4.770 2.837 1.00 95.00 312 LEU A CA 1
ATOM 2405 C C . LEU A 1 312 ? 7.004 3.441 2.303 1.00 95.00 312 LEU A C 1
ATOM 2407 O O . LEU A 1 312 ? 7.794 2.581 1.913 1.00 95.00 312 LEU A O 1
ATOM 2411 N N . LEU A 1 313 ? 5.678 3.283 2.245 1.00 95.75 313 LEU A N 1
ATOM 2412 C CA . LEU A 1 313 ? 5.061 2.037 1.768 1.00 95.75 313 LEU A CA 1
ATOM 2413 C C . LEU A 1 313 ? 5.127 1.894 0.241 1.00 95.75 313 LEU A C 1
ATOM 2415 O O . LEU A 1 313 ? 5.190 0.779 -0.269 1.00 95.75 313 LEU A O 1
ATOM 2419 N N . SER A 1 314 ? 5.225 3.013 -0.483 1.00 96.19 314 SER A N 1
ATOM 2420 C CA . SER A 1 314 ? 5.444 3.029 -1.938 1.00 96.19 314 SER A CA 1
ATOM 2421 C C . SER A 1 314 ? 6.906 2.784 -2.341 1.00 96.19 314 SER A C 1
ATOM 2423 O O . SER A 1 314 ? 7.193 2.590 -3.523 1.00 96.19 314 SER A O 1
ATOM 2425 N N . GLY A 1 315 ? 7.841 2.779 -1.386 1.00 94.12 315 GLY A N 1
ATOM 2426 C CA . GLY A 1 315 ? 9.281 2.666 -1.616 1.00 94.12 315 GLY A CA 1
ATOM 2427 C C . GLY A 1 315 ? 9.671 1.462 -2.480 1.00 94.12 315 GLY A C 1
ATOM 2428 O O . GLY A 1 315 ? 10.323 1.663 -3.503 1.00 94.12 315 GLY A O 1
ATOM 2429 N N . PRO A 1 316 ? 9.232 0.230 -2.151 1.00 93.00 316 PRO A N 1
ATOM 2430 C CA . PRO A 1 316 ? 9.428 -0.954 -2.992 1.00 93.00 316 PRO A CA 1
ATOM 2431 C C . PRO A 1 316 ? 9.018 -0.756 -4.457 1.00 93.00 316 PRO A C 1
ATOM 2433 O O . PRO A 1 316 ? 9.787 -1.053 -5.374 1.00 93.00 316 PRO A O 1
ATOM 2436 N N . THR A 1 317 ? 7.829 -0.196 -4.688 1.00 94.44 317 THR A N 1
ATOM 2437 C CA . THR A 1 317 ? 7.308 0.077 -6.034 1.00 94.44 317 THR A CA 1
ATOM 2438 C C . THR A 1 317 ? 8.154 1.119 -6.762 1.00 94.44 317 THR A C 1
ATOM 2440 O O . THR A 1 317 ? 8.435 0.948 -7.948 1.00 94.44 317 THR A O 1
ATOM 2443 N N . LEU A 1 318 ? 8.602 2.166 -6.064 1.00 95.75 318 LEU A N 1
ATOM 2444 C CA . LEU A 1 318 ? 9.440 3.227 -6.627 1.00 95.75 318 LEU A CA 1
ATOM 2445 C C . LEU A 1 318 ? 10.853 2.744 -6.975 1.00 95.75 318 LEU A C 1
ATOM 2447 O O . LEU A 1 318 ? 11.368 3.117 -8.025 1.00 95.75 318 LEU A O 1
ATOM 2451 N N . ILE A 1 319 ? 11.453 1.872 -6.161 1.00 93.56 319 ILE A N 1
ATOM 2452 C CA . ILE A 1 319 ? 12.739 1.229 -6.481 1.00 93.56 319 ILE A CA 1
ATOM 2453 C C . ILE A 1 319 ? 12.590 0.380 -7.745 1.00 93.56 319 ILE A C 1
ATOM 2455 O O . ILE A 1 319 ? 13.374 0.506 -8.685 1.00 93.56 319 ILE A O 1
ATOM 2459 N N . ARG A 1 320 ? 11.532 -0.436 -7.819 1.00 93.44 320 ARG A N 1
ATOM 2460 C CA . ARG A 1 320 ? 11.247 -1.243 -9.010 1.00 93.44 320 ARG A CA 1
ATOM 2461 C C . ARG A 1 320 ? 11.027 -0.371 -10.249 1.00 93.44 320 ARG A C 1
ATOM 2463 O O . ARG A 1 320 ? 11.494 -0.712 -11.333 1.00 93.44 320 ARG A O 1
ATOM 2470 N N . LEU A 1 321 ? 10.332 0.757 -10.097 1.00 96.19 321 LEU A N 1
ATOM 2471 C CA . LEU A 1 321 ? 10.136 1.738 -11.165 1.00 96.19 321 LEU A CA 1
ATOM 2472 C C . LEU A 1 321 ? 11.450 2.377 -11.612 1.00 96.19 321 LEU A C 1
ATOM 2474 O O . LEU A 1 321 ? 11.662 2.510 -12.812 1.00 96.19 321 LEU A O 1
ATOM 2478 N N . GLN A 1 322 ? 12.342 2.732 -10.688 1.00 95.62 322 GLN A N 1
ATOM 2479 C CA . GLN A 1 322 ? 13.666 3.252 -11.020 1.00 95.62 322 GLN A CA 1
ATOM 2480 C C . GLN A 1 322 ? 14.475 2.233 -11.831 1.00 95.62 322 GLN A C 1
ATOM 2482 O O . GLN A 1 322 ? 14.993 2.578 -12.894 1.00 95.62 322 GLN A O 1
ATOM 2487 N N . ASN A 1 323 ? 14.513 0.972 -11.391 1.00 93.94 323 ASN A N 1
ATOM 2488 C CA . ASN A 1 323 ? 15.202 -0.102 -12.113 1.00 93.94 323 ASN A CA 1
ATOM 2489 C C . ASN A 1 323 ? 14.579 -0.333 -13.502 1.00 93.94 323 ASN A C 1
ATOM 2491 O O . ASN A 1 323 ? 15.296 -0.495 -14.486 1.00 93.94 323 ASN A O 1
ATOM 2495 N N . CYS A 1 324 ? 13.248 -0.263 -13.609 1.00 96.12 324 CYS A N 1
ATOM 2496 C CA . CYS A 1 324 ? 12.527 -0.330 -14.882 1.00 96.12 324 CYS A CA 1
ATOM 2497 C C . CYS A 1 324 ? 12.891 0.834 -15.821 1.00 96.12 324 CYS A C 1
ATOM 2499 O O . CYS A 1 324 ? 13.195 0.612 -16.992 1.00 96.12 324 CYS A O 1
ATOM 2501 N N . VAL A 1 325 ? 12.935 2.072 -15.317 1.00 97.00 325 VAL A N 1
ATOM 2502 C CA . VAL A 1 325 ? 13.353 3.252 -16.093 1.00 97.00 325 VAL A CA 1
ATOM 2503 C C . VAL A 1 325 ? 14.794 3.098 -16.582 1.00 97.00 325 VAL A C 1
ATOM 2505 O O . VAL A 1 325 ? 15.070 3.362 -17.751 1.00 97.00 325 VAL A O 1
ATOM 2508 N N . GLN A 1 326 ? 15.710 2.631 -15.732 1.00 95.06 326 GLN A N 1
ATOM 2509 C CA . GLN A 1 326 ? 17.096 2.367 -16.124 1.00 95.06 326 GLN A CA 1
ATOM 2510 C C . GLN A 1 326 ? 17.183 1.272 -17.198 1.00 95.06 326 GLN A C 1
ATOM 2512 O O . GLN A 1 326 ? 17.841 1.475 -18.217 1.00 95.06 326 GLN A O 1
ATOM 2517 N N . ALA A 1 327 ? 16.465 0.159 -17.034 1.00 95.50 327 ALA A N 1
ATOM 2518 C CA . ALA A 1 327 ? 16.404 -0.916 -18.022 1.00 95.50 327 ALA A CA 1
ATOM 2519 C C . ALA A 1 327 ? 15.840 -0.451 -19.372 1.00 95.50 327 ALA A C 1
ATOM 2521 O O . ALA A 1 327 ? 16.386 -0.797 -20.418 1.00 95.50 327 ALA A O 1
ATOM 2522 N N . LEU A 1 328 ? 14.795 0.381 -19.369 1.00 97.44 328 LEU A N 1
ATOM 2523 C CA . LEU A 1 328 ? 14.248 0.988 -20.585 1.00 97.44 328 LEU A CA 1
ATOM 2524 C C . LEU A 1 328 ? 15.300 1.832 -21.311 1.00 97.44 328 LEU A C 1
ATOM 2526 O O . LEU A 1 328 ? 15.443 1.725 -22.530 1.00 97.44 328 LEU A O 1
ATOM 2530 N N . VAL A 1 329 ? 16.062 2.647 -20.574 1.00 97.69 329 VAL A N 1
ATOM 2531 C CA . VAL A 1 329 ? 17.149 3.462 -21.139 1.00 97.69 329 VAL A CA 1
ATOM 2532 C C . VAL A 1 329 ? 18.264 2.580 -21.701 1.00 97.69 329 VAL A C 1
ATOM 2534 O O . VAL A 1 329 ? 18.729 2.839 -22.812 1.00 97.69 329 VAL A O 1
ATOM 2537 N N . ILE A 1 330 ? 18.659 1.519 -20.989 1.00 95.88 330 ILE A N 1
ATOM 2538 C CA . ILE A 1 330 ? 19.645 0.537 -21.466 1.00 95.88 330 ILE A CA 1
ATOM 2539 C C . ILE A 1 330 ? 19.157 -0.104 -22.768 1.00 95.88 330 ILE A C 1
ATOM 2541 O O . ILE A 1 330 ? 19.864 -0.064 -23.775 1.00 95.88 330 ILE A O 1
ATOM 2545 N N . ALA A 1 331 ? 17.934 -0.634 -22.787 1.00 96.75 331 ALA A N 1
ATOM 2546 C CA . ALA A 1 331 ? 17.373 -1.310 -23.949 1.00 96.75 331 ALA A CA 1
ATOM 2547 C C . ALA A 1 331 ? 17.270 -0.376 -25.167 1.00 96.75 331 ALA A C 1
ATOM 2549 O O . ALA A 1 331 ? 17.679 -0.759 -26.264 1.00 96.75 331 ALA A O 1
ATOM 2550 N N . ALA A 1 332 ? 16.813 0.868 -24.981 1.00 97.00 332 ALA A N 1
ATOM 2551 C CA . ALA A 1 332 ? 16.776 1.882 -26.039 1.00 97.00 332 ALA A CA 1
ATOM 2552 C C . ALA A 1 332 ? 18.182 2.228 -26.562 1.00 97.00 332 ALA A C 1
ATOM 2554 O O . ALA A 1 332 ? 18.405 2.326 -27.773 1.00 97.00 332 ALA A O 1
ATOM 2555 N N . SER A 1 333 ? 19.153 2.353 -25.655 1.00 96.94 333 SER A N 1
ATOM 2556 C CA . SER A 1 333 ? 20.537 2.668 -26.010 1.00 96.94 333 SER A CA 1
ATOM 2557 C C . SER A 1 333 ? 21.178 1.534 -26.812 1.00 96.94 333 SER A C 1
ATOM 2559 O O . SER A 1 333 ? 21.775 1.788 -27.858 1.00 96.94 333 SER A O 1
ATOM 2561 N N . LEU A 1 334 ? 20.989 0.276 -26.404 1.00 96.06 334 LEU A N 1
ATOM 2562 C CA . LEU A 1 334 ? 21.470 -0.892 -27.149 1.00 96.06 334 LEU A CA 1
ATOM 2563 C C . LEU A 1 334 ? 20.749 -1.055 -28.487 1.00 96.06 334 LEU A C 1
ATOM 2565 O O . LEU A 1 334 ? 21.380 -1.353 -29.501 1.00 96.06 334 LEU A O 1
ATOM 2569 N N . ARG A 1 335 ? 19.440 -0.788 -28.529 1.00 95.31 335 ARG A N 1
ATOM 2570 C CA . ARG A 1 335 ? 18.653 -0.814 -29.766 1.00 95.31 335 ARG A CA 1
ATOM 2571 C C . ARG A 1 335 ? 19.174 0.172 -30.806 1.00 95.31 335 ARG A C 1
ATOM 2573 O O . ARG A 1 335 ? 19.073 -0.125 -31.997 1.00 95.31 335 ARG A O 1
ATOM 2580 N N . SER A 1 336 ? 19.757 1.293 -30.378 1.00 95.25 336 SER A N 1
ATOM 2581 C CA . SER A 1 336 ? 20.377 2.277 -31.273 1.00 95.25 336 SER A CA 1
ATOM 2582 C C . SER A 1 336 ? 21.674 1.796 -31.942 1.00 95.25 336 SER A C 1
ATOM 2584 O O . SER A 1 336 ? 22.056 2.336 -32.978 1.00 95.25 336 SER A O 1
ATOM 2586 N N . LEU A 1 337 ? 22.336 0.774 -31.382 1.00 94.62 337 LEU A N 1
ATOM 2587 C CA . LEU A 1 337 ? 23.561 0.185 -31.938 1.00 94.62 337 LEU A CA 1
ATOM 2588 C C . LEU A 1 337 ? 23.284 -0.863 -33.013 1.00 94.62 337 LEU A C 1
ATOM 2590 O O . LEU A 1 337 ? 24.163 -1.170 -33.813 1.00 94.62 337 LEU A O 1
ATOM 2594 N N . VAL A 1 338 ? 22.090 -1.450 -32.995 1.00 93.94 338 VAL A N 1
ATOM 2595 C CA . VAL A 1 338 ? 21.717 -2.560 -33.867 1.00 93.94 338 VAL A CA 1
ATOM 2596 C C . VAL A 1 338 ? 21.049 -2.026 -35.139 1.00 93.94 338 VAL A C 1
ATOM 2598 O O . VAL A 1 338 ? 20.182 -1.146 -35.047 1.00 93.94 338 VAL A O 1
ATOM 2601 N N . PRO A 1 339 ? 21.393 -2.565 -36.327 1.00 86.62 339 PRO A N 1
ATOM 2602 C CA . PRO A 1 339 ? 20.723 -2.222 -37.573 1.00 86.62 339 PRO A CA 1
ATOM 2603 C C . PRO A 1 339 ? 19.206 -2.351 -37.433 1.00 86.62 339 PRO A C 1
ATOM 2605 O O . PRO A 1 339 ? 18.699 -3.305 -36.840 1.00 86.62 339 PRO A O 1
ATOM 2608 N N . ALA A 1 340 ? 18.459 -1.387 -37.973 1.00 80.25 340 ALA A N 1
ATOM 2609 C CA . ALA A 1 340 ? 17.015 -1.546 -38.058 1.00 80.25 340 ALA A CA 1
ATOM 2610 C C . ALA A 1 340 ? 16.711 -2.830 -38.849 1.00 80.25 340 ALA A C 1
ATOM 2612 O O . ALA A 1 340 ? 17.370 -3.059 -39.868 1.00 80.25 340 ALA A O 1
ATOM 2613 N N . PRO A 1 341 ? 15.757 -3.668 -38.396 1.00 72.75 341 PRO A N 1
ATOM 2614 C CA . PRO A 1 341 ? 15.386 -4.856 -39.143 1.00 72.75 341 PRO A CA 1
ATOM 2615 C C . PRO A 1 341 ? 15.034 -4.408 -40.557 1.00 72.75 341 PRO A C 1
ATOM 2617 O O . PRO A 1 341 ? 14.185 -3.532 -40.735 1.00 72.75 341 PRO A O 1
ATOM 2620 N N . HIS A 1 342 ? 15.741 -4.949 -41.549 1.00 64.50 342 HIS A N 1
ATOM 2621 C CA . HIS A 1 342 ? 15.422 -4.705 -42.942 1.00 64.50 342 HIS A CA 1
ATOM 2622 C C . HIS A 1 342 ? 14.027 -5.278 -43.169 1.00 64.50 342 HIS A C 1
ATOM 2624 O O . HIS A 1 342 ? 13.861 -6.481 -43.357 1.00 64.50 342 HIS A O 1
ATOM 2630 N N . THR A 1 343 ? 13.008 -4.424 -43.098 1.00 56.53 343 THR A N 1
ATOM 2631 C CA . THR A 1 343 ? 11.671 -4.729 -43.583 1.00 56.53 343 THR A CA 1
ATOM 2632 C C . THR A 1 343 ? 11.812 -4.954 -45.076 1.00 56.53 343 THR A C 1
ATOM 2634 O O . THR A 1 343 ? 11.754 -4.020 -45.871 1.00 56.53 343 THR A O 1
ATOM 2637 N N . ALA A 1 344 ? 12.091 -6.200 -45.461 1.00 53.06 344 ALA A N 1
ATOM 2638 C CA . ALA A 1 344 ? 12.047 -6.619 -46.844 1.00 53.06 344 ALA A CA 1
ATOM 2639 C C . ALA A 1 344 ? 10.649 -6.238 -47.362 1.00 53.06 344 ALA A C 1
ATOM 2641 O O . ALA A 1 344 ? 9.658 -6.751 -46.841 1.00 53.06 344 ALA A O 1
ATOM 2642 N N . PRO A 1 345 ? 10.531 -5.325 -48.340 1.00 52.28 345 PRO A N 1
ATOM 2643 C CA . PRO A 1 345 ? 9.256 -4.687 -48.672 1.00 52.28 345 PRO A CA 1
ATOM 2644 C C . PRO A 1 345 ? 8.192 -5.626 -49.277 1.00 52.28 345 PRO A C 1
ATOM 2646 O O . PRO A 1 345 ? 7.123 -5.152 -49.637 1.00 52.28 345 PRO A O 1
ATOM 2649 N N . ASN A 1 346 ? 8.440 -6.941 -49.371 1.00 49.84 346 ASN A N 1
ATOM 2650 C CA . ASN A 1 346 ? 7.601 -7.893 -50.110 1.00 49.84 346 ASN A CA 1
ATOM 2651 C C . ASN A 1 346 ? 7.228 -9.190 -49.366 1.00 49.84 346 ASN A C 1
ATOM 2653 O O . ASN A 1 346 ? 6.617 -10.069 -49.975 1.00 49.84 346 ASN A O 1
ATOM 2657 N N . SER A 1 347 ? 7.540 -9.358 -48.078 1.00 48.50 347 SER A N 1
ATOM 2658 C CA . SER A 1 347 ? 6.991 -10.497 -47.328 1.00 48.50 347 SER A CA 1
ATOM 2659 C C . SER A 1 347 ? 5.546 -10.188 -46.934 1.00 48.50 347 SER A C 1
ATOM 2661 O O . SER A 1 347 ? 5.300 -9.493 -45.948 1.00 48.50 347 SER A O 1
ATOM 2663 N N . LEU A 1 348 ? 4.595 -10.662 -47.746 1.00 57.03 348 LEU A N 1
ATOM 2664 C CA . LEU A 1 348 ? 3.167 -10.609 -47.439 1.00 57.03 348 LEU A CA 1
ATOM 2665 C C . LEU A 1 348 ? 2.907 -11.139 -46.015 1.00 57.03 348 LEU A C 1
ATOM 2667 O O . LEU A 1 348 ? 3.497 -12.152 -45.633 1.00 57.03 348 LEU A O 1
ATOM 2671 N N . PRO A 1 349 ? 2.026 -10.490 -45.234 1.00 54.09 349 PRO A N 1
ATOM 2672 C CA . PRO A 1 349 ? 1.678 -10.944 -43.898 1.00 54.09 349 PRO A CA 1
ATOM 2673 C C . PRO A 1 349 ? 0.926 -12.274 -44.002 1.00 54.09 349 PRO A C 1
ATOM 2675 O O . PRO A 1 349 ? -0.266 -12.322 -44.302 1.00 54.09 349 PRO A O 1
ATOM 2678 N N . SER A 1 350 ? 1.632 -13.374 -43.764 1.00 49.47 350 SER A N 1
ATOM 2679 C CA . SER A 1 350 ? 1.036 -14.695 -43.595 1.00 49.47 350 SER A CA 1
ATOM 2680 C C . SER A 1 350 ? 0.166 -14.675 -42.334 1.00 49.47 350 SER A C 1
ATOM 2682 O O . SER A 1 350 ? 0.656 -14.810 -41.218 1.00 49.47 350 SER A O 1
ATOM 2684 N N . HIS A 1 351 ? -1.138 -14.455 -42.505 1.00 50.25 351 HIS A N 1
ATOM 2685 C CA . HIS A 1 351 ? -2.148 -14.371 -41.445 1.00 50.25 351 HIS A CA 1
ATOM 2686 C C . HIS A 1 351 ? -2.468 -15.718 -40.758 1.00 50.25 351 HIS A C 1
ATOM 2688 O O . HIS A 1 351 ? -3.629 -16.002 -40.464 1.00 50.25 351 HIS A O 1
ATOM 2694 N N . SER A 1 352 ? -1.479 -16.556 -40.441 1.00 46.56 352 SER A N 1
ATOM 2695 C CA . SER A 1 352 ? -1.700 -17.701 -39.550 1.00 46.56 352 SER A CA 1
ATOM 2696 C C . SER A 1 352 ? -1.674 -17.226 -38.093 1.00 46.56 352 SER A C 1
ATOM 2698 O O . SER A 1 352 ? -0.685 -17.378 -37.381 1.00 46.56 352 SER A O 1
ATOM 2700 N N . ARG A 1 353 ? -2.779 -16.597 -37.669 1.00 46.88 353 ARG A N 1
ATOM 2701 C CA . ARG A 1 353 ? -3.127 -16.348 -36.264 1.00 46.88 353 ARG A CA 1
ATOM 2702 C C . ARG A 1 353 ? -3.450 -17.684 -35.589 1.00 46.88 353 ARG A C 1
ATOM 2704 O O . ARG A 1 353 ? -4.604 -18.096 -35.559 1.00 46.88 353 ARG A O 1
ATOM 2711 N N . THR A 1 354 ? -2.451 -18.328 -35.012 1.00 45.88 354 THR A N 1
ATOM 2712 C CA . THR A 1 354 ? -2.656 -19.237 -33.878 1.00 45.88 354 THR A CA 1
ATOM 2713 C C . THR A 1 354 ? -1.728 -18.754 -32.781 1.00 45.88 354 THR A C 1
ATOM 2715 O O . THR A 1 354 ? -0.510 -18.807 -32.926 1.00 45.88 354 THR A O 1
ATOM 2718 N N . ALA A 1 355 ? -2.320 -18.175 -31.738 1.00 50.78 355 ALA A N 1
ATOM 2719 C CA . ALA A 1 355 ? -1.655 -17.553 -30.597 1.00 50.78 355 ALA A CA 1
ATOM 2720 C C . ALA A 1 355 ? -1.100 -18.601 -29.614 1.00 50.78 355 ALA A C 1
ATOM 2722 O O . ALA A 1 355 ? -1.264 -18.469 -28.405 1.00 50.78 355 ALA A O 1
ATOM 2723 N N . ASP A 1 356 ? -0.464 -19.646 -30.141 1.00 45.09 356 ASP A N 1
ATOM 2724 C CA . ASP A 1 356 ? 0.040 -20.764 -29.356 1.00 45.09 356 ASP A CA 1
ATOM 2725 C C . ASP A 1 356 ? 1.569 -20.697 -29.337 1.00 45.09 356 ASP A C 1
ATOM 2727 O O . ASP A 1 356 ? 2.231 -21.038 -30.312 1.00 45.09 356 ASP A O 1
ATOM 2731 N N . PHE A 1 357 ? 2.099 -20.193 -28.217 1.00 49.91 357 PHE A N 1
ATOM 2732 C CA . PHE A 1 357 ? 3.510 -20.198 -27.812 1.00 49.91 357 PHE A CA 1
ATOM 2733 C C . PHE A 1 357 ? 4.513 -19.779 -28.901 1.00 49.91 357 PHE A C 1
ATOM 2735 O O . PHE A 1 357 ? 5.096 -20.604 -29.605 1.00 49.91 357 PHE A O 1
ATOM 2742 N N . GLU A 1 358 ? 4.772 -18.470 -28.982 1.00 54.16 358 GLU A N 1
ATOM 2743 C CA . GLU A 1 358 ? 5.874 -17.909 -29.768 1.00 54.16 358 GLU A CA 1
ATOM 2744 C C . GLU A 1 358 ? 7.193 -18.590 -29.385 1.00 54.16 358 GLU A C 1
ATOM 2746 O O . GLU A 1 358 ? 7.741 -18.373 -28.303 1.00 54.16 358 GLU A O 1
ATOM 2751 N N . SER A 1 359 ? 7.702 -19.436 -30.282 1.00 56.94 359 SER A N 1
ATOM 2752 C CA . SER A 1 359 ? 9.035 -20.008 -30.139 1.00 56.94 359 SER A CA 1
ATOM 2753 C C . SER A 1 359 ? 10.053 -18.867 -29.978 1.00 56.94 359 SER A C 1
ATOM 2755 O O . SER A 1 359 ? 10.011 -17.919 -30.771 1.00 56.94 359 SER A O 1
ATOM 2757 N N . PRO A 1 360 ? 10.994 -18.947 -29.016 1.00 63.78 360 PRO A N 1
ATOM 2758 C CA . PRO A 1 360 ? 12.000 -17.907 -28.775 1.00 63.78 360 PRO A CA 1
ATOM 2759 C C . PRO A 1 360 ? 12.871 -17.580 -30.000 1.00 63.78 360 PRO A C 1
ATOM 2761 O O . PRO A 1 360 ? 13.504 -16.527 -30.048 1.00 63.78 360 PRO A O 1
ATOM 2764 N N . ALA A 1 361 ? 12.856 -18.433 -31.032 1.00 62.53 361 ALA A N 1
ATOM 2765 C CA . ALA A 1 361 ? 13.488 -18.175 -32.324 1.00 62.53 361 ALA A CA 1
ATOM 2766 C C . ALA A 1 361 ? 12.899 -16.967 -33.085 1.00 62.53 361 ALA A C 1
ATOM 2768 O O . ALA A 1 361 ? 13.592 -16.387 -33.917 1.00 62.53 361 ALA A O 1
ATOM 2769 N N . ASN A 1 362 ? 11.655 -16.568 -32.796 1.00 71.94 362 ASN A N 1
ATOM 2770 C CA . ASN A 1 362 ? 10.978 -15.450 -33.466 1.00 71.94 362 ASN A CA 1
ATOM 2771 C C . ASN A 1 362 ? 11.056 -14.130 -32.687 1.00 71.94 362 ASN A C 1
ATOM 2773 O O . ASN A 1 362 ? 10.488 -13.130 -33.127 1.00 71.94 362 ASN A O 1
ATOM 2777 N N . TRP A 1 363 ? 11.723 -14.110 -31.530 1.00 83.19 363 TRP A N 1
ATOM 2778 C CA . TRP A 1 363 ? 11.774 -12.906 -30.710 1.00 83.19 363 TRP A CA 1
ATOM 2779 C C . TRP A 1 363 ? 12.603 -11.818 -31.385 1.00 83.19 363 TRP A C 1
ATOM 2781 O O . TRP A 1 363 ? 13.691 -12.067 -31.913 1.00 83.19 363 TRP A O 1
ATOM 2791 N N . THR A 1 364 ? 12.114 -10.582 -31.337 1.00 89.25 364 THR A N 1
ATOM 2792 C CA . THR A 1 364 ? 12.899 -9.427 -31.772 1.00 89.25 364 THR A CA 1
ATOM 2793 C C . THR A 1 364 ? 14.074 -9.205 -30.816 1.00 89.25 364 THR A C 1
ATOM 2795 O O . THR A 1 364 ? 14.051 -9.630 -29.659 1.00 89.25 364 THR A O 1
ATOM 2798 N N . PHE A 1 365 ? 15.120 -8.517 -31.282 1.00 92.94 365 PHE A N 1
ATOM 2799 C CA . PHE A 1 365 ? 16.253 -8.135 -30.429 1.00 92.94 365 PHE A CA 1
ATOM 2800 C C . PHE A 1 365 ? 15.789 -7.440 -29.142 1.00 92.94 365 PHE A C 1
ATOM 2802 O O . PHE A 1 365 ? 16.204 -7.808 -28.047 1.00 92.94 365 PHE A O 1
ATOM 2809 N N . THR A 1 366 ? 14.870 -6.483 -29.273 1.00 94.12 366 THR A N 1
ATOM 2810 C CA . THR A 1 366 ? 14.333 -5.730 -28.142 1.00 94.12 366 THR A CA 1
ATOM 2811 C C . THR A 1 366 ? 13.577 -6.623 -27.159 1.00 94.12 366 THR A C 1
ATOM 2813 O O . THR A 1 366 ? 13.728 -6.435 -25.957 1.00 94.12 366 THR A O 1
ATOM 2816 N N . GLN A 1 367 ? 12.813 -7.616 -27.640 1.00 93.94 367 GLN A N 1
ATOM 2817 C CA . GLN A 1 367 ? 12.144 -8.592 -26.770 1.00 93.94 367 GLN A CA 1
ATOM 2818 C C . GLN A 1 367 ? 13.163 -9.388 -25.949 1.00 93.94 367 GLN A C 1
ATOM 2820 O O . GLN A 1 367 ? 13.023 -9.446 -24.734 1.00 93.94 367 GLN A O 1
ATOM 2825 N N . ARG A 1 368 ? 14.221 -9.924 -26.577 1.00 93.19 368 ARG A N 1
ATOM 2826 C CA . ARG A 1 368 ? 15.265 -10.687 -25.866 1.00 93.19 368 ARG A CA 1
ATOM 2827 C C . ARG A 1 368 ? 15.975 -9.848 -24.804 1.00 93.19 368 ARG A C 1
ATOM 2829 O O . ARG A 1 368 ? 16.087 -10.281 -23.662 1.00 93.19 368 ARG A O 1
ATOM 2836 N N . ILE A 1 369 ? 16.407 -8.636 -25.163 1.00 94.88 369 ILE A N 1
ATOM 2837 C CA . ILE A 1 369 ? 17.061 -7.709 -24.225 1.00 94.88 369 ILE A CA 1
ATOM 2838 C C . ILE A 1 369 ? 16.123 -7.347 -23.075 1.00 94.88 369 ILE A C 1
ATOM 2840 O O . ILE A 1 369 ? 16.540 -7.366 -21.920 1.00 94.88 369 ILE A O 1
ATOM 2844 N N . TRP A 1 370 ? 14.860 -7.037 -23.376 1.00 95.44 370 TRP A N 1
ATOM 2845 C CA . TRP A 1 370 ? 13.882 -6.714 -22.346 1.00 95.44 370 TRP A CA 1
ATOM 2846 C C . TRP A 1 370 ? 13.658 -7.888 -21.395 1.00 95.44 370 TRP A C 1
ATOM 2848 O O . TRP A 1 370 ? 13.683 -7.674 -20.194 1.00 95.44 370 TRP A O 1
ATOM 2858 N N . THR A 1 371 ? 13.517 -9.118 -21.896 1.00 92.94 371 THR A N 1
ATOM 2859 C CA . THR A 1 371 ? 13.346 -10.303 -21.043 1.00 92.94 371 THR A CA 1
ATOM 2860 C C . THR A 1 371 ? 14.526 -10.507 -20.089 1.00 92.94 371 THR A C 1
ATOM 2862 O O . THR A 1 371 ? 14.293 -10.797 -18.920 1.00 92.94 371 THR A O 1
ATOM 2865 N N . LEU A 1 372 ? 15.770 -10.306 -20.549 1.00 92.19 372 LEU A N 1
ATOM 2866 C CA . LEU A 1 372 ? 16.965 -10.388 -19.693 1.00 92.19 372 LEU A CA 1
ATOM 2867 C C . LEU A 1 372 ? 16.978 -9.308 -18.599 1.00 92.19 372 LEU A C 1
ATOM 2869 O O . LEU A 1 372 ? 17.372 -9.564 -17.465 1.00 92.19 372 LEU A O 1
ATOM 2873 N N . LEU A 1 373 ? 16.556 -8.089 -18.936 1.00 93.31 373 LEU A N 1
ATOM 2874 C CA . LEU A 1 373 ? 16.491 -6.988 -17.975 1.00 93.31 373 LEU A CA 1
ATOM 2875 C C . LEU A 1 373 ? 15.313 -7.145 -17.005 1.00 93.31 373 LEU A C 1
ATOM 2877 O O . LEU A 1 373 ? 15.436 -6.832 -15.826 1.00 93.31 373 LEU A O 1
ATOM 2881 N N . GLU A 1 374 ? 14.175 -7.637 -17.485 1.00 93.06 374 GLU A N 1
ATOM 2882 C CA . GLU A 1 374 ? 12.980 -7.874 -16.682 1.00 93.06 374 GLU A CA 1
ATOM 2883 C C . GLU A 1 374 ? 13.221 -8.967 -15.640 1.00 93.06 374 GLU A C 1
ATOM 2885 O O . GLU A 1 374 ? 12.838 -8.773 -14.489 1.00 93.06 374 GLU A O 1
ATOM 2890 N N . SER A 1 375 ? 13.912 -10.062 -15.985 1.00 90.75 375 SER A N 1
ATOM 2891 C CA . SER A 1 375 ? 14.284 -11.081 -14.993 1.00 90.75 375 SER A CA 1
ATOM 2892 C C . SER A 1 375 ? 15.154 -10.501 -13.878 1.00 90.75 375 SER A C 1
ATOM 2894 O O . SER A 1 375 ? 14.894 -10.765 -12.710 1.00 90.75 375 SER A O 1
ATOM 2896 N N . GLU A 1 376 ? 16.107 -9.629 -14.212 1.00 88.88 376 GLU A N 1
ATOM 2897 C CA . GLU A 1 376 ? 16.972 -8.970 -13.224 1.00 88.88 376 GLU A CA 1
ATOM 2898 C C . GLU A 1 376 ? 16.190 -7.996 -12.322 1.00 88.88 376 GLU A C 1
ATOM 2900 O O . GLU A 1 376 ? 16.457 -7.881 -11.126 1.00 88.88 376 GLU A O 1
ATOM 2905 N N . ILE A 1 377 ? 15.193 -7.294 -12.873 1.00 89.81 377 ILE A N 1
ATOM 2906 C CA . ILE A 1 377 ? 14.314 -6.415 -12.086 1.00 89.81 377 ILE A CA 1
ATOM 2907 C C . ILE A 1 377 ? 13.467 -7.227 -11.098 1.00 89.81 377 ILE A C 1
ATOM 2909 O O . ILE A 1 377 ? 13.188 -6.733 -10.006 1.00 89.81 377 ILE A O 1
ATOM 2913 N N . MET A 1 378 ? 13.036 -8.432 -11.482 1.00 85.25 378 MET A N 1
ATOM 2914 C CA . MET A 1 378 ? 12.170 -9.285 -10.661 1.00 85.25 378 MET A CA 1
ATOM 2915 C C . MET A 1 378 ? 12.942 -10.129 -9.638 1.00 85.25 378 MET A C 1
ATOM 2917 O O . MET A 1 378 ? 12.392 -10.416 -8.584 1.00 85.25 378 MET A O 1
ATOM 2921 N N . GLU A 1 379 ? 14.188 -10.528 -9.919 1.00 78.94 379 GLU A N 1
ATOM 2922 C CA . GLU A 1 379 ? 15.016 -11.312 -8.985 1.00 78.94 379 GLU A CA 1
ATOM 2923 C C . GLU A 1 379 ? 15.612 -10.462 -7.851 1.00 78.94 379 GLU A C 1
ATOM 2925 O O . GLU A 1 379 ? 15.853 -10.967 -6.752 1.00 78.94 379 GLU A O 1
ATOM 2930 N N . ASN A 1 380 ? 15.823 -9.162 -8.080 1.00 62.81 380 ASN A N 1
ATOM 2931 C CA . ASN A 1 380 ? 16.402 -8.252 -7.095 1.00 62.81 380 ASN A CA 1
ATOM 2932 C C . ASN A 1 380 ? 15.363 -7.751 -6.081 1.00 62.81 380 ASN A C 1
ATOM 2934 O O . ASN A 1 380 ? 15.069 -6.556 -5.983 1.00 62.81 380 ASN A O 1
ATOM 2938 N N . ASP A 1 381 ? 14.851 -8.672 -5.268 1.00 57.56 381 ASP A N 1
ATOM 2939 C CA . ASP A 1 381 ? 14.006 -8.379 -4.112 1.00 57.56 381 ASP A CA 1
ATOM 2940 C C . ASP A 1 381 ? 14.840 -7.752 -2.969 1.00 57.56 381 ASP A C 1
ATOM 2942 O O . ASP A 1 381 ? 15.027 -8.327 -1.905 1.00 57.56 381 ASP A O 1
ATOM 2946 N N . PHE A 1 382 ? 15.284 -6.502 -3.139 1.00 52.75 382 PHE A N 1
ATOM 2947 C CA . PHE A 1 382 ? 15.711 -5.587 -2.058 1.00 52.75 382 PHE A CA 1
ATOM 2948 C C . PHE A 1 382 ? 17.182 -5.580 -1.595 1.00 52.75 382 PHE A C 1
ATOM 2950 O O . PHE A 1 382 ? 17.464 -4.953 -0.566 1.00 52.75 382 PHE A O 1
ATOM 2957 N N . GLY A 1 383 ? 18.121 -6.184 -2.326 1.00 54.09 383 GLY A N 1
ATOM 2958 C CA . GLY A 1 383 ? 19.561 -6.099 -2.029 1.00 54.09 383 GLY A CA 1
ATOM 2959 C C . GLY A 1 383 ? 20.340 -5.213 -3.015 1.00 54.09 383 GLY A C 1
ATOM 2960 O O . GLY A 1 383 ? 19.966 -5.153 -4.184 1.00 54.09 383 GLY A O 1
ATOM 2961 N N . PRO A 1 384 ? 21.440 -4.551 -2.597 1.00 50.88 384 PRO A N 1
ATOM 2962 C CA . PRO A 1 384 ? 22.431 -3.989 -3.512 1.00 50.88 384 PRO A CA 1
ATOM 2963 C C . PRO A 1 384 ? 23.270 -5.131 -4.109 1.00 50.88 384 PRO A C 1
ATOM 2965 O O . PRO A 1 384 ? 24.463 -5.254 -3.843 1.00 50.88 384 PRO A O 1
ATOM 2968 N N . SER A 1 385 ? 22.639 -6.036 -4.850 1.00 53.03 385 SER A N 1
ATOM 2969 C CA . SER A 1 385 ? 23.365 -6.935 -5.737 1.00 53.03 385 SER A CA 1
ATOM 2970 C C . SER A 1 385 ? 23.856 -6.103 -6.917 1.00 53.03 385 SER A C 1
ATOM 2972 O O . SER A 1 385 ? 23.118 -5.303 -7.495 1.00 53.03 385 SER A O 1
ATOM 2974 N N . GLU A 1 386 ? 25.130 -6.260 -7.266 1.00 56.31 386 GLU A N 1
ATOM 2975 C CA . GLU A 1 386 ? 25.603 -5.826 -8.575 1.00 56.31 386 GLU A CA 1
ATOM 2976 C C . GLU A 1 386 ? 24.743 -6.546 -9.609 1.00 56.31 386 GLU A C 1
ATOM 2978 O O . GLU A 1 386 ? 24.783 -7.778 -9.688 1.00 56.31 386 GLU A O 1
ATOM 2983 N N . THR A 1 387 ? 23.933 -5.789 -10.350 1.00 56.16 387 THR A N 1
ATOM 2984 C CA . THR A 1 387 ? 23.107 -6.351 -11.409 1.00 56.16 387 THR A CA 1
ATOM 2985 C C . THR A 1 387 ? 24.031 -7.078 -12.369 1.00 56.16 387 THR A C 1
ATOM 2987 O O . THR A 1 387 ? 24.925 -6.485 -12.984 1.00 56.16 387 THR A O 1
ATOM 2990 N N . LYS A 1 388 ? 23.879 -8.398 -12.462 1.00 63.69 388 LYS A N 1
ATOM 2991 C CA . LYS A 1 388 ? 24.730 -9.210 -13.326 1.00 63.69 388 LYS A CA 1
ATOM 2992 C C . LYS A 1 388 ? 24.186 -9.089 -14.735 1.00 63.69 388 LYS A C 1
ATOM 2994 O O . LYS A 1 388 ? 23.527 -9.984 -15.247 1.00 63.69 388 LYS A O 1
ATOM 2999 N N . ILE A 1 389 ? 24.501 -7.962 -15.368 1.00 68.31 389 ILE A N 1
ATOM 3000 C CA . ILE A 1 389 ? 24.206 -7.661 -16.768 1.00 68.31 389 ILE A CA 1
ATOM 3001 C C . ILE A 1 389 ? 25.093 -8.547 -17.668 1.00 68.31 389 ILE A C 1
ATOM 3003 O O . ILE A 1 389 ? 25.985 -8.088 -18.379 1.00 68.31 389 ILE A O 1
ATOM 3007 N N . ILE A 1 390 ? 24.910 -9.861 -17.579 1.00 70.62 390 ILE A N 1
ATOM 3008 C CA . ILE A 1 390 ? 25.656 -10.859 -18.337 1.00 70.62 390 ILE A CA 1
ATOM 3009 C C . ILE A 1 390 ? 24.926 -11.042 -19.677 1.00 70.62 390 ILE A C 1
ATOM 3011 O O . ILE A 1 390 ? 23.700 -11.078 -19.731 1.00 70.62 390 ILE A O 1
ATOM 3015 N N . ASN A 1 391 ? 25.685 -11.146 -20.771 1.00 86.69 391 ASN A N 1
ATOM 3016 C CA . ASN A 1 391 ? 25.221 -11.416 -22.143 1.00 86.69 391 ASN A CA 1
ATOM 3017 C C . ASN A 1 391 ? 24.588 -10.259 -22.950 1.00 86.69 391 ASN A C 1
ATOM 3019 O O . ASN A 1 391 ? 24.276 -10.474 -24.120 1.00 86.69 391 ASN A O 1
ATOM 3023 N N . LEU A 1 392 ? 24.447 -9.024 -22.438 1.00 93.25 392 LEU A N 1
ATOM 3024 C CA . LEU A 1 392 ? 23.911 -7.927 -23.281 1.00 93.25 392 LEU A CA 1
ATOM 3025 C C . LEU A 1 392 ? 24.817 -7.612 -24.480 1.00 93.25 392 LEU A C 1
ATOM 3027 O O . LEU A 1 392 ? 24.337 -7.374 -25.588 1.00 93.25 392 LEU A O 1
ATOM 3031 N N . ALA A 1 393 ? 26.136 -7.631 -24.271 1.00 93.88 393 ALA A N 1
ATOM 3032 C CA . ALA A 1 393 ? 27.097 -7.434 -25.350 1.00 93.88 393 ALA A CA 1
ATOM 3033 C C . ALA A 1 393 ? 27.036 -8.573 -26.382 1.00 93.88 393 ALA A C 1
ATOM 3035 O O . ALA A 1 393 ? 27.130 -8.316 -27.583 1.00 93.88 393 ALA A O 1
ATOM 3036 N N . ASP A 1 394 ? 26.826 -9.811 -25.926 1.00 93.75 394 ASP A N 1
ATOM 3037 C CA . ASP A 1 394 ? 26.703 -10.980 -26.799 1.00 93.75 394 ASP A CA 1
ATOM 3038 C C . ASP A 1 394 ? 25.431 -10.907 -27.652 1.00 93.75 394 ASP A C 1
ATOM 3040 O O . ASP A 1 394 ? 25.499 -11.149 -28.852 1.00 93.75 394 ASP A O 1
ATOM 3044 N N . GLU A 1 395 ? 24.298 -10.467 -27.099 1.00 94.12 395 GLU A N 1
ATOM 3045 C CA . GLU A 1 395 ? 23.061 -10.265 -27.868 1.00 94.12 395 GLU A CA 1
ATOM 3046 C C . GLU A 1 395 ? 23.211 -9.207 -28.973 1.00 94.12 395 GLU A C 1
ATOM 3048 O O . GLU A 1 395 ? 22.705 -9.378 -30.089 1.00 94.12 395 GLU A O 1
ATOM 3053 N N . VAL A 1 396 ? 23.946 -8.121 -28.706 1.00 95.19 396 VAL A N 1
ATOM 3054 C CA . VAL A 1 396 ? 24.254 -7.101 -29.724 1.00 95.19 396 VAL A CA 1
ATOM 3055 C C . VAL A 1 396 ? 25.103 -7.701 -30.847 1.00 95.19 396 VAL A C 1
ATOM 3057 O O . VAL A 1 396 ? 24.803 -7.478 -32.024 1.00 95.19 396 VAL A O 1
ATOM 3060 N N . VAL A 1 397 ? 26.130 -8.485 -30.504 1.00 95.19 397 VAL A N 1
ATOM 3061 C CA . VAL A 1 397 ? 27.003 -9.174 -31.471 1.00 95.19 397 VAL A CA 1
ATOM 3062 C C . VAL A 1 397 ? 26.216 -10.203 -32.286 1.00 95.19 397 VAL A C 1
ATOM 3064 O O . VAL A 1 397 ? 26.280 -10.185 -33.514 1.00 95.19 397 VAL A O 1
ATOM 3067 N N . MET A 1 398 ? 25.415 -11.046 -31.634 1.00 92.19 398 MET A N 1
ATOM 3068 C CA . MET A 1 398 ? 24.587 -12.070 -32.281 1.00 92.19 398 MET A CA 1
ATOM 3069 C C . MET A 1 398 ? 23.575 -11.459 -33.247 1.00 92.19 398 MET A C 1
ATOM 3071 O O . MET A 1 398 ? 23.340 -11.996 -34.332 1.00 92.19 398 MET A O 1
ATOM 3075 N N . THR A 1 399 ? 23.015 -10.299 -32.904 1.00 93.00 399 THR A N 1
ATOM 3076 C CA . THR A 1 399 ? 22.084 -9.602 -33.797 1.00 93.00 399 THR A CA 1
ATOM 3077 C C . THR A 1 399 ? 22.792 -9.017 -35.017 1.00 93.00 399 THR A C 1
ATOM 3079 O O . THR A 1 399 ? 22.243 -9.063 -36.115 1.00 93.00 399 THR A O 1
ATOM 3082 N N . HIS A 1 400 ? 24.034 -8.545 -34.867 1.00 92.25 400 HIS A N 1
ATOM 3083 C CA . HIS A 1 400 ? 24.855 -8.143 -36.012 1.00 92.25 400 HIS A CA 1
ATOM 3084 C C . HIS A 1 400 ? 25.221 -9.333 -36.901 1.00 92.25 400 HIS A C 1
ATOM 3086 O O . HIS A 1 400 ? 25.120 -9.209 -38.116 1.00 92.25 400 HIS A O 1
ATOM 3092 N N . ILE A 1 401 ? 25.582 -10.483 -36.320 1.00 92.00 401 ILE A N 1
ATOM 3093 C CA . ILE A 1 401 ? 25.852 -11.721 -37.072 1.00 92.00 401 ILE A CA 1
ATOM 3094 C C . ILE A 1 401 ? 24.607 -12.153 -37.854 1.00 92.00 401 ILE A C 1
ATOM 3096 O O . ILE A 1 401 ? 24.702 -12.474 -39.033 1.00 92.00 401 ILE A O 1
ATOM 3100 N N . SER A 1 402 ? 23.430 -12.092 -37.228 1.00 89.62 402 SER A N 1
ATOM 3101 C CA . SER A 1 402 ? 22.154 -12.461 -37.860 1.00 89.62 402 SER A CA 1
ATOM 3102 C C . SER A 1 402 ? 21.742 -11.514 -38.993 1.00 89.62 402 SER A C 1
ATOM 3104 O O . SER A 1 402 ? 20.973 -11.902 -39.867 1.00 89.62 402 SER A O 1
ATOM 3106 N N . ALA A 1 403 ? 22.239 -10.274 -38.982 1.00 89.44 403 ALA A N 1
ATOM 3107 C CA . ALA A 1 403 ? 22.004 -9.288 -40.033 1.00 89.44 403 ALA A CA 1
ATOM 3108 C C . ALA A 1 403 ? 22.999 -9.396 -41.206 1.00 89.44 403 ALA A C 1
ATOM 3110 O O . ALA A 1 403 ? 22.836 -8.690 -42.204 1.00 89.44 403 ALA A O 1
ATOM 3111 N N . LEU A 1 404 ? 24.032 -10.244 -41.105 1.00 89.25 404 LEU A N 1
ATOM 3112 C CA . LEU A 1 404 ? 24.987 -10.448 -42.192 1.00 89.25 404 LEU A CA 1
ATOM 3113 C C . LEU A 1 404 ? 24.330 -11.167 -43.386 1.00 89.25 404 LEU A C 1
ATOM 3115 O O . LEU A 1 404 ? 23.379 -11.934 -43.214 1.00 89.25 404 LEU A O 1
ATOM 3119 N N . PRO A 1 405 ? 24.840 -10.954 -44.614 1.00 88.19 405 PRO A N 1
ATOM 3120 C CA . PRO A 1 405 ? 24.362 -11.669 -45.790 1.00 88.19 405 PRO A CA 1
ATOM 3121 C C . PRO A 1 405 ? 24.444 -13.196 -45.618 1.00 88.19 405 PRO A C 1
ATOM 3123 O O . PRO A 1 405 ? 25.388 -13.695 -44.993 1.00 88.19 405 PRO A O 1
ATOM 3126 N N . PRO A 1 406 ? 23.510 -13.957 -46.221 1.00 84.62 406 PRO A N 1
ATOM 3127 C CA . PRO A 1 406 ? 23.526 -15.413 -46.149 1.00 84.62 406 PRO A CA 1
ATOM 3128 C C . PRO A 1 406 ? 24.863 -15.960 -46.672 1.00 84.62 406 PRO A C 1
ATOM 3130 O O . PRO A 1 406 ? 25.265 -15.665 -47.796 1.00 84.62 406 PRO A O 1
ATOM 3133 N N . GLY A 1 407 ? 25.554 -16.745 -45.840 1.00 84.06 407 GLY A N 1
ATOM 3134 C CA . GLY A 1 407 ? 26.877 -17.315 -46.132 1.00 84.06 407 GLY A CA 1
ATOM 3135 C C . GLY A 1 407 ? 28.029 -16.731 -45.307 1.00 84.06 407 GLY A C 1
ATOM 3136 O O . GLY A 1 407 ? 29.100 -17.333 -45.278 1.00 84.06 407 GLY A O 1
ATOM 3137 N N . VAL A 1 408 ? 27.820 -15.619 -44.593 1.00 88.31 408 VAL A N 1
ATOM 3138 C CA . VAL A 1 408 ? 28.803 -15.078 -43.641 1.00 88.31 408 VAL A CA 1
ATOM 3139 C C . VAL A 1 408 ? 28.350 -15.387 -42.216 1.00 88.31 408 VAL A C 1
ATOM 3141 O O . VAL A 1 408 ? 27.383 -14.813 -41.730 1.00 88.31 408 VAL A O 1
ATOM 3144 N N . THR A 1 409 ? 29.046 -16.301 -41.539 1.00 87.81 409 THR A N 1
ATOM 3145 C CA . THR A 1 409 ? 28.677 -16.762 -40.186 1.00 87.81 409 THR A CA 1
ATOM 3146 C C . THR A 1 409 ? 29.514 -16.142 -39.070 1.00 87.81 409 THR A C 1
ATOM 3148 O O . THR A 1 409 ? 29.224 -16.363 -37.898 1.00 87.81 409 THR A O 1
ATOM 3151 N N . THR A 1 410 ? 30.565 -15.391 -39.402 1.00 89.50 410 THR A N 1
ATOM 3152 C CA . THR A 1 410 ? 31.496 -14.817 -38.422 1.00 89.50 410 THR A CA 1
ATOM 3153 C C . THR A 1 410 ? 31.621 -13.316 -38.609 1.00 89.50 410 THR A C 1
ATOM 3155 O O . THR A 1 410 ? 31.869 -12.843 -39.720 1.00 89.50 410 THR A O 1
ATOM 3158 N N . LEU A 1 411 ? 31.496 -12.579 -37.508 1.00 90.94 411 LEU A N 1
ATOM 3159 C CA . LEU A 1 411 ? 31.784 -11.152 -37.464 1.00 90.94 411 LEU A CA 1
ATOM 3160 C C . LEU A 1 411 ? 33.301 -10.927 -37.465 1.00 90.94 411 LEU A C 1
ATOM 3162 O O . LEU A 1 411 ? 34.054 -11.725 -36.907 1.00 90.94 411 LEU A O 1
ATOM 3166 N N . ASP A 1 412 ? 33.757 -9.831 -38.070 1.00 94.56 412 ASP A N 1
ATOM 3167 C CA . ASP A 1 412 ? 35.152 -9.413 -37.931 1.00 94.56 412 ASP A CA 1
ATOM 3168 C C . ASP A 1 412 ? 35.490 -9.179 -36.447 1.00 94.56 412 ASP A C 1
ATOM 3170 O O . ASP A 1 412 ? 34.770 -8.469 -35.739 1.00 94.56 412 ASP A O 1
ATOM 3174 N N . ARG A 1 413 ? 36.604 -9.753 -35.978 1.00 94.62 413 ARG A N 1
ATOM 3175 C CA . ARG A 1 413 ? 37.016 -9.727 -34.565 1.00 94.62 413 ARG A CA 1
ATOM 3176 C C . ARG A 1 413 ? 37.207 -8.301 -34.049 1.00 94.62 413 ARG A C 1
ATOM 3178 O O . ARG A 1 413 ? 36.899 -8.016 -32.893 1.00 94.62 413 ARG A O 1
ATOM 3185 N N . HIS A 1 414 ? 37.708 -7.401 -34.896 1.00 95.50 414 HIS A N 1
ATOM 3186 C CA . HIS A 1 414 ? 37.887 -6.000 -34.524 1.00 95.50 414 HIS A CA 1
ATOM 3187 C C . HIS A 1 414 ? 36.535 -5.290 -34.357 1.00 95.50 414 HIS A C 1
ATOM 3189 O O . HIS A 1 414 ? 36.348 -4.516 -33.415 1.00 95.50 414 HIS A O 1
ATOM 3195 N N . LEU A 1 415 ? 35.568 -5.580 -35.232 1.00 93.81 415 LEU A N 1
ATOM 3196 C CA . LEU A 1 415 ? 34.208 -5.062 -35.108 1.00 93.81 415 LEU A CA 1
ATOM 3197 C C . LEU A 1 415 ? 33.509 -5.616 -33.862 1.00 93.81 415 LEU A C 1
ATOM 3199 O O . LEU A 1 415 ? 32.906 -4.840 -33.124 1.00 93.81 415 LEU A O 1
ATOM 3203 N N . GLU A 1 416 ? 33.643 -6.911 -33.575 1.00 95.44 416 GLU A N 1
ATOM 3204 C CA . GLU A 1 416 ? 33.103 -7.522 -32.356 1.00 95.44 416 GLU A CA 1
ATOM 3205 C C . GLU A 1 416 ? 33.652 -6.846 -31.089 1.00 95.44 416 GLU A C 1
ATOM 3207 O O . GLU A 1 416 ? 32.887 -6.401 -30.233 1.00 95.44 416 GLU A O 1
ATOM 3212 N N . GLN A 1 417 ? 34.977 -6.695 -30.984 1.00 96.75 417 GLN A N 1
ATOM 3213 C CA . GLN A 1 417 ? 35.615 -6.037 -29.840 1.00 96.75 417 GLN A CA 1
ATOM 3214 C C . GLN A 1 417 ? 35.187 -4.565 -29.710 1.00 96.75 417 GLN A C 1
ATOM 3216 O O . GLN A 1 417 ? 35.006 -4.044 -28.603 1.00 96.75 417 GLN A O 1
ATOM 3221 N N . ARG A 1 418 ? 34.981 -3.882 -30.841 1.00 96.94 418 ARG A N 1
ATOM 3222 C CA . ARG A 1 418 ? 34.449 -2.519 -30.863 1.00 96.94 418 ARG A CA 1
ATOM 3223 C C . ARG A 1 418 ? 32.999 -2.466 -30.379 1.00 96.94 418 ARG A C 1
ATOM 3225 O O . ARG A 1 418 ? 32.667 -1.551 -29.630 1.00 96.94 418 ARG A O 1
ATOM 3232 N N . LEU A 1 419 ? 32.147 -3.416 -30.766 1.00 96.06 419 LEU A N 1
ATOM 3233 C CA . LEU A 1 419 ? 30.764 -3.492 -30.285 1.00 96.06 419 LEU A CA 1
ATOM 3234 C C . LEU A 1 419 ? 30.726 -3.733 -28.778 1.00 96.06 419 LEU A C 1
ATOM 3236 O O . LEU A 1 419 ? 30.090 -2.957 -28.074 1.00 96.06 419 LEU A O 1
ATOM 3240 N N . ARG A 1 420 ? 31.473 -4.724 -28.275 1.00 95.62 420 ARG A N 1
ATOM 3241 C CA . ARG A 1 420 ? 31.564 -5.016 -26.835 1.00 95.62 420 ARG A CA 1
ATOM 3242 C C . ARG A 1 420 ? 32.018 -3.791 -26.033 1.00 95.62 420 ARG A C 1
ATOM 3244 O O . ARG A 1 420 ? 31.324 -3.377 -25.114 1.00 95.62 420 ARG A O 1
ATOM 3251 N N . SER A 1 421 ? 33.100 -3.129 -26.454 1.00 96.06 421 SER A N 1
ATOM 3252 C CA . SER A 1 421 ? 33.574 -1.912 -25.768 1.00 96.06 421 SER A CA 1
ATOM 3253 C C . SER A 1 421 ? 32.599 -0.731 -25.871 1.00 96.06 421 SER A C 1
ATOM 3255 O O . SER A 1 421 ? 32.528 0.095 -24.962 1.00 96.06 421 SER A O 1
ATOM 3257 N N . THR A 1 422 ? 31.821 -0.645 -26.955 1.00 96.56 422 THR A N 1
ATOM 3258 C CA . THR A 1 422 ? 30.765 0.368 -27.103 1.00 96.56 422 THR A CA 1
ATOM 3259 C C . THR A 1 422 ? 29.592 0.088 -26.164 1.00 96.56 422 THR A C 1
ATOM 3261 O O . THR A 1 422 ? 29.082 1.027 -25.558 1.00 96.56 422 THR A O 1
ATOM 3264 N N . VAL A 1 423 ? 29.200 -1.181 -26.006 1.00 95.94 423 VAL A N 1
ATOM 3265 C CA . VAL A 1 423 ? 28.188 -1.615 -25.033 1.00 95.94 423 VAL A CA 1
ATOM 3266 C C . VAL A 1 423 ? 28.649 -1.279 -23.615 1.00 95.94 423 VAL A C 1
ATOM 3268 O O . VAL A 1 423 ? 27.941 -0.558 -22.921 1.00 95.94 423 VAL A O 1
ATOM 3271 N N . ASP A 1 424 ? 29.869 -1.663 -23.230 1.00 94.19 424 ASP A N 1
ATOM 3272 C CA . ASP A 1 424 ? 30.432 -1.355 -21.904 1.00 94.19 424 ASP A CA 1
ATOM 3273 C C . ASP A 1 424 ? 30.470 0.149 -21.606 1.00 94.19 424 ASP A C 1
ATOM 3275 O O . ASP A 1 424 ? 30.288 0.576 -20.466 1.00 94.19 424 ASP A O 1
ATOM 3279 N N . ARG A 1 425 ? 30.724 0.977 -22.629 1.00 95.31 425 ARG A N 1
ATOM 3280 C CA . ARG A 1 425 ? 30.702 2.436 -22.490 1.00 95.31 425 ARG A CA 1
ATOM 3281 C C . ARG A 1 425 ? 29.281 2.962 -22.294 1.00 95.31 425 ARG A C 1
ATOM 3283 O O . ARG A 1 425 ? 29.074 3.770 -21.400 1.00 95.31 425 ARG A O 1
ATOM 3290 N N . ILE A 1 426 ? 28.327 2.502 -23.104 1.00 94.69 426 ILE A N 1
ATOM 3291 C CA . ILE A 1 426 ? 26.927 2.960 -23.087 1.00 94.69 426 ILE A CA 1
ATOM 3292 C C . ILE A 1 426 ? 26.188 2.547 -21.813 1.00 94.69 426 ILE A C 1
ATOM 3294 O O . ILE A 1 426 ? 25.275 3.250 -21.390 1.00 94.69 426 ILE A O 1
ATOM 3298 N N . LEU A 1 427 ? 26.582 1.440 -21.184 1.00 92.56 427 LEU A N 1
ATOM 3299 C CA . LEU A 1 427 ? 26.020 1.019 -19.899 1.00 92.56 427 LEU A CA 1
ATOM 3300 C C . LEU A 1 427 ? 26.431 1.933 -18.731 1.00 92.56 427 LEU A C 1
ATOM 3302 O O . LEU A 1 427 ? 25.854 1.832 -17.651 1.00 92.56 427 LEU A O 1
ATOM 3306 N N . ARG A 1 428 ? 27.397 2.842 -18.924 1.00 93.38 428 ARG A N 1
ATOM 3307 C CA . ARG A 1 428 ? 27.756 3.841 -17.912 1.00 93.38 428 ARG A CA 1
ATOM 3308 C C . ARG A 1 428 ? 26.712 4.949 -17.892 1.00 93.38 428 ARG A C 1
ATOM 3310 O O . ARG A 1 428 ? 26.390 5.526 -18.929 1.00 93.38 428 ARG A O 1
ATOM 3317 N N . THR A 1 429 ? 26.270 5.319 -16.695 1.00 92.38 429 THR A N 1
ATOM 3318 C CA . THR A 1 429 ? 25.298 6.401 -16.462 1.00 92.38 429 THR A CA 1
ATOM 3319 C C . THR A 1 429 ? 25.749 7.761 -16.996 1.00 92.38 429 THR A C 1
ATOM 3321 O O . THR A 1 429 ? 24.928 8.647 -17.222 1.00 92.38 429 THR A O 1
ATOM 3324 N N . ASP A 1 430 ? 27.053 7.913 -17.209 1.00 94.88 430 ASP A N 1
ATOM 3325 C CA . ASP A 1 430 ? 27.712 9.159 -17.582 1.00 94.88 430 ASP A CA 1
ATOM 3326 C C . ASP A 1 430 ? 27.857 9.293 -19.110 1.00 94.88 430 ASP A C 1
ATOM 3328 O O . ASP A 1 430 ? 28.264 10.345 -19.609 1.00 94.88 430 ASP A O 1
ATOM 3332 N N . ASP A 1 431 ? 27.555 8.231 -19.870 1.00 97.06 431 ASP A N 1
ATOM 3333 C CA . ASP A 1 431 ? 27.639 8.257 -21.328 1.00 97.06 431 ASP A CA 1
ATOM 3334 C C . ASP A 1 431 ? 26.572 9.212 -21.905 1.00 97.06 431 ASP A C 1
ATOM 3336 O O . ASP A 1 431 ? 25.404 9.190 -21.496 1.00 97.06 431 ASP A O 1
ATOM 3340 N N . PRO A 1 432 ? 26.930 10.073 -22.876 1.00 97.06 432 PRO A N 1
ATOM 3341 C CA . PRO A 1 432 ? 26.007 11.064 -23.422 1.00 97.06 432 PRO A CA 1
ATOM 3342 C C . PRO A 1 432 ? 24.781 10.442 -24.101 1.00 97.06 432 PRO A C 1
ATOM 3344 O O . PRO A 1 432 ? 23.723 11.073 -24.124 1.00 97.06 432 PRO A O 1
ATOM 3347 N N . VAL A 1 433 ? 24.898 9.227 -24.650 1.00 96.50 433 VAL A N 1
ATOM 3348 C CA . VAL A 1 433 ? 23.776 8.507 -25.265 1.00 96.50 433 VAL A CA 1
ATOM 3349 C C . VAL A 1 433 ? 22.796 8.060 -24.184 1.00 96.50 433 VAL A C 1
ATOM 3351 O O . VAL A 1 433 ? 21.595 8.306 -24.319 1.00 96.50 433 VAL A O 1
ATOM 3354 N N . PHE A 1 434 ? 23.306 7.501 -23.082 1.00 96.31 434 PHE A N 1
ATOM 3355 C CA . PHE A 1 434 ? 22.500 7.109 -21.925 1.00 96.31 434 PHE A CA 1
ATOM 3356 C C . PHE A 1 434 ? 21.744 8.313 -21.348 1.00 96.31 434 PHE A C 1
ATOM 3358 O O . PHE A 1 434 ? 20.515 8.293 -21.241 1.00 96.31 434 PHE A O 1
ATOM 3365 N N . ILE A 1 435 ? 22.460 9.410 -21.072 1.00 97.06 435 ILE A N 1
ATOM 3366 C CA . ILE A 1 435 ? 21.884 10.654 -20.538 1.00 97.06 435 ILE A CA 1
ATOM 3367 C C . ILE A 1 435 ? 20.806 11.211 -21.480 1.00 97.06 435 ILE A C 1
ATOM 3369 O O . ILE A 1 435 ? 19.769 11.699 -21.023 1.00 97.06 435 ILE A O 1
ATOM 3373 N N . LEU A 1 436 ? 21.024 11.155 -22.798 1.00 97.44 436 LEU A N 1
ATOM 3374 C CA . LEU A 1 436 ? 20.061 11.643 -23.783 1.00 97.44 436 LEU A CA 1
ATOM 3375 C C . LEU A 1 436 ? 18.752 10.845 -23.746 1.00 97.44 436 LEU A C 1
ATOM 3377 O O . LEU A 1 436 ? 17.678 11.451 -23.693 1.00 97.44 436 LEU A O 1
ATOM 3381 N N . PHE A 1 437 ? 18.825 9.511 -23.784 1.00 97.81 437 PHE A N 1
ATOM 3382 C CA . PHE A 1 437 ? 17.632 8.662 -23.729 1.00 97.81 437 PHE A CA 1
ATOM 3383 C C . PHE A 1 437 ? 16.919 8.780 -22.384 1.00 97.81 437 PHE A C 1
ATOM 3385 O O . PHE A 1 437 ? 15.695 8.907 -22.362 1.00 97.81 437 PHE A O 1
ATOM 3392 N N . GLN A 1 438 ? 17.669 8.850 -21.283 1.00 97.44 438 GLN A N 1
ATOM 3393 C CA . GLN A 1 438 ? 17.110 9.070 -19.955 1.00 97.44 438 GLN A CA 1
ATOM 3394 C C . GLN A 1 438 ? 16.340 10.392 -19.876 1.00 97.44 438 GLN A C 1
ATOM 3396 O O . GLN A 1 438 ? 15.167 10.394 -19.510 1.00 97.44 438 GLN A O 1
ATOM 3401 N N . LYS A 1 439 ? 16.943 11.515 -20.288 1.00 97.44 439 LYS A N 1
ATOM 3402 C CA . LYS A 1 439 ? 16.266 12.823 -20.286 1.00 97.44 439 LYS A CA 1
ATOM 3403 C C . LYS A 1 439 ? 14.981 12.813 -21.111 1.00 97.44 439 LYS A C 1
ATOM 3405 O O . LYS A 1 439 ? 13.975 13.365 -20.673 1.00 97.44 439 LYS A O 1
ATOM 3410 N N . ARG A 1 440 ? 14.995 12.177 -22.287 1.00 97.56 440 ARG A N 1
ATOM 3411 C CA . ARG A 1 440 ? 13.807 12.058 -23.150 1.00 97.56 440 ARG A CA 1
ATOM 3412 C C . ARG A 1 440 ? 12.702 11.233 -22.500 1.00 97.56 440 ARG A C 1
ATOM 3414 O O . ARG A 1 440 ? 11.548 11.646 -22.554 1.00 97.56 440 ARG A O 1
ATOM 3421 N N . LEU A 1 441 ? 13.051 10.102 -21.887 1.00 97.94 441 LEU A N 1
ATOM 3422 C CA . LEU A 1 441 ? 12.088 9.240 -21.208 1.00 97.94 441 LEU A CA 1
ATOM 3423 C C . LEU A 1 441 ? 11.464 9.942 -20.000 1.00 97.94 441 LEU A C 1
ATOM 3425 O O . LEU A 1 441 ? 10.244 9.964 -19.878 1.00 97.94 441 LEU A O 1
ATOM 3429 N N . LEU A 1 442 ? 12.279 10.565 -19.145 1.00 97.31 442 LEU A N 1
ATOM 3430 C CA . LEU A 1 442 ? 11.794 11.289 -17.967 1.00 97.31 442 LEU A CA 1
ATOM 3431 C C . LEU A 1 442 ? 10.905 12.476 -18.354 1.00 97.31 442 LEU A C 1
ATOM 3433 O O . LEU A 1 442 ? 9.864 12.687 -17.736 1.00 97.31 442 LEU A O 1
ATOM 3437 N N . ALA A 1 443 ? 11.264 13.219 -19.405 1.00 96.44 443 ALA A N 1
ATOM 3438 C CA . ALA A 1 443 ? 10.421 14.289 -19.931 1.00 96.44 443 ALA A CA 1
ATOM 3439 C C . ALA A 1 443 ? 9.072 13.753 -20.439 1.00 96.44 443 ALA A C 1
ATOM 3441 O O . ALA A 1 443 ? 8.027 14.310 -20.112 1.00 96.44 443 ALA A O 1
ATOM 3442 N N . ALA A 1 444 ? 9.074 12.644 -21.184 1.00 96.62 444 ALA A N 1
ATOM 3443 C CA . ALA A 1 444 ? 7.846 12.034 -21.682 1.00 96.62 444 ALA A CA 1
ATOM 3444 C C . ALA A 1 444 ? 6.963 11.481 -20.548 1.00 96.62 444 ALA A C 1
ATOM 3446 O O . ALA A 1 444 ? 5.753 11.689 -20.572 1.00 96.62 444 ALA A O 1
ATOM 3447 N N . LEU A 1 445 ? 7.561 10.854 -19.527 1.00 96.94 445 LEU A N 1
ATOM 3448 C CA . LEU A 1 445 ? 6.868 10.425 -18.306 1.00 96.94 445 LEU A CA 1
ATOM 3449 C C . LEU A 1 445 ? 6.238 11.616 -17.579 1.00 96.94 445 LEU A C 1
ATOM 3451 O O . LEU A 1 445 ? 5.071 11.565 -17.209 1.00 96.94 445 LEU A O 1
ATOM 3455 N N . SER A 1 446 ? 6.987 12.707 -17.433 1.00 95.88 446 SER A N 1
ATOM 3456 C CA . SER A 1 446 ? 6.517 13.931 -16.780 1.00 95.88 446 SER A CA 1
ATOM 3457 C C . SER A 1 446 ? 5.295 14.511 -17.494 1.00 95.88 446 SER A C 1
ATOM 3459 O O . SER A 1 446 ? 4.275 14.781 -16.868 1.00 95.88 446 SER A O 1
ATOM 3461 N N . VAL A 1 447 ? 5.368 14.639 -18.822 1.00 95.19 447 VAL A N 1
ATOM 3462 C CA . VAL A 1 447 ? 4.256 15.115 -19.657 1.00 95.19 447 VAL A CA 1
ATOM 3463 C C . VAL A 1 447 ? 3.050 14.179 -19.560 1.00 95.19 447 VAL A C 1
ATOM 3465 O O . VAL A 1 447 ? 1.921 14.646 -19.433 1.00 95.19 447 VAL A O 1
ATOM 3468 N N . ALA A 1 448 ? 3.272 12.863 -19.593 1.00 94.75 448 ALA A N 1
ATOM 3469 C CA . ALA A 1 448 ? 2.205 11.874 -19.498 1.00 94.75 448 ALA A CA 1
ATOM 3470 C C . ALA A 1 448 ? 1.470 11.934 -18.148 1.00 94.75 448 ALA A C 1
ATOM 3472 O O . ALA A 1 448 ? 0.242 11.865 -18.132 1.00 94.75 448 ALA A O 1
ATOM 3473 N N . LEU A 1 449 ? 2.195 12.110 -17.039 1.00 93.81 449 LEU A N 1
ATOM 3474 C CA . LEU A 1 449 ? 1.604 12.231 -15.703 1.00 93.81 449 LEU A CA 1
ATOM 3475 C C . LEU A 1 449 ? 0.847 13.552 -15.521 1.00 93.81 449 LEU A C 1
ATOM 3477 O O . LEU A 1 449 ? -0.243 13.565 -14.968 1.00 93.81 449 LEU A O 1
ATOM 3481 N N . LEU A 1 450 ? 1.382 14.667 -16.023 1.00 93.38 450 LEU A N 1
ATOM 3482 C CA . LEU A 1 450 ? 0.725 15.971 -15.882 1.00 93.38 450 LEU A CA 1
ATOM 3483 C C . LEU A 1 450 ? -0.538 16.109 -16.748 1.00 93.38 450 LEU A C 1
ATOM 3485 O O . LEU A 1 450 ? -1.488 16.776 -16.345 1.00 93.38 450 LEU A O 1
ATOM 3489 N N . ASN A 1 451 ? -0.561 15.480 -17.927 1.00 92.06 451 ASN A N 1
ATOM 3490 C CA . ASN A 1 451 ? -1.682 15.572 -18.873 1.00 92.06 451 ASN A CA 1
ATOM 3491 C C . ASN A 1 451 ? -2.824 14.592 -18.598 1.00 92.06 451 ASN A C 1
ATOM 3493 O O . ASN A 1 451 ? -3.885 14.711 -19.210 1.00 92.06 451 ASN A O 1
ATOM 3497 N N . ASN A 1 452 ? -2.618 13.616 -17.719 1.00 86.25 452 ASN A N 1
ATOM 3498 C CA . ASN A 1 452 ? -3.669 12.723 -17.256 1.00 86.25 452 ASN A CA 1
ATOM 3499 C C . ASN A 1 452 ? -4.015 13.132 -15.826 1.00 86.25 452 ASN A C 1
ATOM 3501 O O . ASN A 1 452 ? -3.572 12.457 -14.899 1.00 86.25 452 ASN A O 1
ATOM 3505 N N . PRO A 1 453 ? -4.747 14.251 -15.627 1.00 72.62 453 PRO A N 1
ATOM 3506 C CA . PRO A 1 453 ? -5.200 14.593 -14.292 1.00 72.62 453 PRO A CA 1
ATOM 3507 C C . PRO A 1 453 ? -5.985 13.406 -13.749 1.00 72.62 453 PRO A C 1
ATOM 3509 O O . PRO A 1 453 ? -6.686 12.737 -14.515 1.00 72.62 453 PRO A O 1
ATOM 3512 N N . VAL A 1 454 ? -5.840 13.163 -12.448 1.00 68.44 454 VAL A N 1
ATOM 3513 C CA . VAL A 1 454 ? -6.608 12.163 -11.714 1.00 68.44 454 VAL A CA 1
ATOM 3514 C C . VAL A 1 454 ? -8.074 12.437 -12.014 1.00 68.44 454 VAL A C 1
ATOM 3516 O O . VAL A 1 454 ? -8.667 13.394 -11.516 1.00 68.44 454 VAL A O 1
ATOM 3519 N N . VAL A 1 455 ? -8.644 11.660 -12.934 1.00 62.84 455 VAL A N 1
ATOM 3520 C CA . VAL A 1 455 ? -10.073 11.711 -13.182 1.00 62.84 455 VAL A CA 1
ATOM 3521 C C . VAL A 1 455 ? -10.626 10.989 -11.977 1.00 62.84 455 VAL A C 1
ATOM 3523 O O . VAL A 1 455 ? -10.645 9.760 -11.967 1.00 62.84 455 VAL A O 1
ATOM 3526 N N . GLU A 1 456 ? -11.006 11.746 -10.942 1.00 58.94 456 GLU A N 1
ATOM 3527 C CA . GLU A 1 456 ? -11.959 11.243 -9.964 1.00 58.94 456 GLU A CA 1
ATOM 3528 C C . GLU A 1 456 ? -13.068 10.632 -10.800 1.00 58.94 456 GLU A C 1
ATOM 3530 O O . GLU A 1 456 ? -13.749 11.336 -11.554 1.00 58.94 456 GLU A O 1
ATOM 3535 N N . GLU A 1 457 ? -13.147 9.303 -10.775 1.00 57.34 457 GLU A N 1
ATOM 3536 C CA . GLU A 1 457 ? -14.191 8.557 -11.439 1.00 57.34 457 GLU A CA 1
ATOM 3537 C C . GLU A 1 457 ? -15.457 8.987 -10.703 1.00 57.34 457 GLU A C 1
ATOM 3539 O O . GLU A 1 457 ? -15.831 8.408 -9.687 1.00 57.34 457 GLU A O 1
ATOM 3544 N N . GLN A 1 458 ? -16.041 10.111 -11.136 1.00 48.25 458 GLN A N 1
ATOM 3545 C CA . GLN A 1 458 ? -17.283 10.640 -10.619 1.00 48.25 458 GLN A CA 1
ATOM 3546 C C . GLN A 1 458 ? -18.296 9.567 -10.960 1.00 48.25 458 GLN A C 1
ATOM 3548 O O . GLN A 1 458 ? -18.826 9.521 -12.074 1.00 48.25 458 GLN A O 1
ATOM 3553 N N . LEU A 1 459 ? -18.475 8.651 -10.006 1.00 48.94 459 LEU A N 1
ATOM 3554 C CA . LEU A 1 459 ? -19.498 7.630 -9.978 1.00 48.94 459 LEU A CA 1
ATOM 3555 C C . LEU A 1 459 ? -20.777 8.362 -10.330 1.00 48.94 459 LEU A C 1
ATOM 3557 O O . LEU A 1 459 ? -21.320 9.104 -9.514 1.00 48.94 459 LEU A O 1
ATOM 3561 N N . SER A 1 460 ? -21.191 8.238 -11.591 1.00 39.88 460 SER A N 1
ATOM 3562 C CA . SER A 1 460 ? -22.370 8.931 -12.077 1.00 39.88 460 SER A CA 1
ATOM 3563 C C . SER A 1 460 ? -23.506 8.492 -11.159 1.00 39.88 460 SER A C 1
ATOM 3565 O O . SER A 1 460 ? -23.785 7.290 -11.107 1.00 39.88 460 SER A O 1
ATOM 3567 N N . PRO A 1 461 ? -24.141 9.406 -10.402 1.00 43.25 461 PRO A N 1
ATOM 3568 C CA . PRO A 1 461 ? -25.153 9.056 -9.416 1.00 43.25 461 PRO A CA 1
ATOM 3569 C C . PRO A 1 461 ? -26.473 8.772 -10.140 1.00 43.25 461 PRO A C 1
ATOM 3571 O O . PRO A 1 461 ? -27.502 9.387 -9.893 1.00 43.25 461 PRO A O 1
ATOM 3574 N N . ALA A 1 462 ? -26.449 7.856 -11.102 1.00 40.66 462 ALA A N 1
ATOM 3575 C CA . ALA A 1 462 ? -27.613 7.393 -11.823 1.00 40.66 462 ALA A CA 1
ATOM 3576 C C . ALA A 1 462 ? -28.051 6.068 -11.199 1.00 40.66 462 ALA A C 1
ATOM 3578 O O . ALA A 1 462 ? -27.845 4.992 -11.762 1.00 40.66 462 ALA A O 1
ATOM 3579 N N . MET A 1 463 ? -28.676 6.159 -10.020 1.00 42.19 463 MET A N 1
ATOM 3580 C CA . MET A 1 463 ? -29.487 5.079 -9.460 1.00 42.19 463 MET A CA 1
ATOM 3581 C C . MET A 1 463 ? -30.650 4.784 -10.416 1.00 42.19 463 MET A C 1
ATOM 3583 O O . MET A 1 463 ? -31.759 5.297 -10.261 1.00 42.19 463 MET A O 1
ATOM 3587 N N . HIS A 1 464 ? -30.416 3.936 -11.415 1.00 40.75 464 HIS A N 1
ATOM 3588 C CA . HIS A 1 464 ? -31.498 3.306 -12.155 1.00 40.75 464 HIS A CA 1
ATOM 3589 C C . HIS A 1 464 ? -32.128 2.259 -11.238 1.00 40.75 464 HIS A C 1
ATOM 3591 O O . HIS A 1 464 ? -31.688 1.115 -11.152 1.00 40.75 464 HIS A O 1
ATOM 3597 N N . SER A 1 465 ? -33.171 2.677 -10.527 1.00 41.41 465 SER A N 1
ATOM 3598 C CA . SER A 1 465 ? -34.079 1.818 -9.769 1.00 41.41 465 SER A CA 1
ATOM 3599 C C . SER A 1 465 ? -34.942 0.977 -10.725 1.00 41.41 465 SER A C 1
ATOM 3601 O O . SER A 1 465 ? -36.153 1.140 -10.838 1.00 41.41 465 SER A O 1
ATOM 3603 N N . GLY A 1 466 ? -34.310 0.058 -11.456 1.00 38.94 466 GLY A N 1
ATOM 3604 C CA . GLY A 1 466 ? -34.984 -0.957 -12.260 1.00 38.94 466 GLY A CA 1
ATOM 3605 C C . GLY A 1 466 ? -35.130 -2.252 -11.467 1.00 38.94 466 GLY A C 1
ATOM 3606 O O . GLY A 1 466 ? -34.138 -2.911 -11.176 1.00 38.94 466 GLY A O 1
ATOM 3607 N N . ARG A 1 467 ? -36.369 -2.623 -11.115 1.00 44.41 467 ARG A N 1
ATOM 3608 C CA . ARG A 1 467 ? -36.720 -3.892 -10.447 1.00 44.41 467 ARG A CA 1
ATOM 3609 C C . ARG A 1 467 ? -36.004 -5.094 -11.097 1.00 44.41 467 ARG A C 1
ATOM 3611 O O . ARG A 1 467 ? -36.233 -5.331 -12.287 1.00 44.41 467 ARG A O 1
ATOM 3618 N N . PRO A 1 468 ? -35.235 -5.908 -10.351 1.00 44.84 468 PRO A N 1
ATOM 3619 C CA . PRO A 1 468 ? -34.677 -7.133 -10.900 1.00 44.84 468 PRO A CA 1
ATOM 3620 C C . PRO A 1 468 ? -35.807 -8.147 -11.109 1.00 44.84 468 PRO A C 1
ATOM 3622 O O . PRO A 1 468 ? -36.482 -8.567 -10.168 1.00 44.84 468 PRO A O 1
ATOM 3625 N N . LYS A 1 469 ? -36.043 -8.546 -12.363 1.00 49.81 469 LYS A N 1
ATOM 3626 C CA . LYS A 1 469 ? -36.817 -9.755 -12.658 1.00 49.81 469 LYS A CA 1
ATOM 3627 C C . LYS A 1 469 ? -35.975 -10.948 -12.210 1.00 49.81 469 LYS A C 1
ATOM 3629 O O . LYS A 1 469 ? -34.934 -11.217 -12.799 1.00 49.81 469 LYS A O 1
ATOM 3634 N N . HIS A 1 470 ? -36.433 -11.652 -11.178 1.00 43.94 470 HIS A N 1
ATOM 3635 C CA . HIS A 1 470 ? -35.894 -12.945 -10.771 1.00 43.94 470 HIS A CA 1
ATOM 3636 C C . HIS A 1 470 ? -35.940 -13.932 -11.950 1.00 43.94 470 HIS A C 1
ATOM 3638 O O . HIS A 1 470 ? -36.992 -14.483 -12.267 1.00 43.94 470 HIS A O 1
ATOM 3644 N N . GLN A 1 471 ? -34.795 -14.171 -12.585 1.00 42.94 471 GLN A N 1
ATOM 3645 C CA . GLN A 1 471 ? -34.523 -15.412 -13.303 1.00 42.94 471 GLN A CA 1
ATOM 3646 C C . GLN A 1 471 ? -33.449 -16.155 -12.512 1.00 42.94 471 GLN A C 1
ATOM 3648 O O . GLN A 1 471 ? -32.326 -15.676 -12.377 1.00 42.94 471 GLN A O 1
ATOM 3653 N N . GLY A 1 472 ? -33.828 -17.301 -11.944 1.00 43.81 472 GLY A N 1
ATOM 3654 C CA . GLY A 1 472 ? -32.949 -18.219 -11.219 1.00 43.81 472 GLY A CA 1
ATOM 3655 C C . GLY A 1 472 ? -31.987 -18.953 -12.152 1.00 43.81 472 GLY A C 1
ATOM 3656 O O . GLY A 1 472 ? -32.081 -20.166 -12.306 1.00 43.81 472 GLY A O 1
ATOM 3657 N N . GLY A 1 473 ? -31.094 -18.208 -12.800 1.00 42.28 473 GLY A N 1
ATOM 3658 C CA . GLY A 1 473 ? -29.957 -18.747 -13.533 1.00 42.28 473 GLY A CA 1
ATOM 3659 C C . GLY A 1 473 ? -28.741 -18.800 -12.619 1.00 42.28 473 GLY A C 1
ATOM 3660 O O . GLY A 1 473 ? -28.379 -17.791 -12.022 1.00 42.28 473 GLY A O 1
ATOM 3661 N N . VAL A 1 474 ? -28.132 -19.981 -12.509 1.00 47.25 474 VAL A N 1
ATOM 3662 C CA . VAL A 1 474 ? -26.824 -20.208 -11.884 1.00 47.25 474 VAL A CA 1
ATOM 3663 C C . VAL A 1 474 ? -25.849 -19.147 -12.397 1.00 47.25 474 VAL A C 1
ATOM 3665 O O . VAL A 1 474 ? -25.535 -19.116 -13.587 1.00 47.25 474 VAL A O 1
ATOM 3668 N N . SER A 1 475 ? -25.437 -18.243 -11.509 1.00 39.38 475 SER A N 1
ATOM 3669 C CA . SER A 1 475 ? -24.538 -17.136 -11.814 1.00 39.38 475 SER A CA 1
ATOM 3670 C C . SER A 1 475 ? -23.229 -17.692 -12.360 1.00 39.38 475 SER A C 1
ATOM 3672 O O . SER A 1 475 ? -22.440 -18.285 -11.624 1.00 39.38 475 SER A O 1
ATOM 3674 N N . SER A 1 476 ? -23.011 -17.521 -13.663 1.00 45.50 476 SER A N 1
ATOM 3675 C CA . SER A 1 476 ? -21.700 -17.717 -14.272 1.00 45.50 476 SER A CA 1
ATOM 3676 C C . SER A 1 476 ? -20.693 -16.846 -13.511 1.00 45.50 476 SER A C 1
ATOM 3678 O O . SER A 1 476 ? -21.024 -15.692 -13.225 1.00 45.50 476 SER A O 1
ATOM 3680 N N . PRO A 1 477 ? -19.505 -17.363 -13.147 1.00 48.19 477 PRO A N 1
ATOM 3681 C CA . PRO A 1 477 ? -18.519 -16.592 -12.405 1.00 48.19 477 PRO A CA 1
ATOM 3682 C C . PRO A 1 477 ? -18.202 -15.323 -13.191 1.00 48.19 477 PRO A C 1
ATOM 3684 O O . PRO A 1 477 ? -17.781 -15.388 -14.349 1.00 48.19 477 PRO A O 1
ATOM 3687 N N . SER A 1 478 ? -18.466 -14.173 -12.574 1.00 44.50 478 SER A N 1
ATOM 3688 C CA . SER A 1 478 ? -18.038 -12.884 -13.098 1.00 44.50 478 SER A CA 1
ATOM 3689 C C . SER A 1 478 ? -16.539 -12.971 -13.397 1.00 44.50 478 SER A C 1
ATOM 3691 O O . SER A 1 478 ? -15.803 -13.517 -12.567 1.00 44.50 478 SER A O 1
ATOM 3693 N N . PRO A 1 479 ? -16.070 -12.488 -14.563 1.00 50.34 479 PRO A N 1
ATOM 3694 C CA . PRO A 1 479 ? -14.645 -12.475 -14.851 1.00 50.34 479 PRO A CA 1
ATOM 3695 C C . PRO A 1 479 ? -13.913 -11.759 -13.705 1.00 50.34 479 PRO A C 1
ATOM 3697 O O . PRO A 1 479 ? -14.461 -10.800 -13.148 1.00 50.34 479 PRO A O 1
ATOM 3700 N N . PRO A 1 480 ? -12.716 -12.237 -13.315 1.00 53.28 480 PRO A N 1
ATOM 3701 C CA . PRO A 1 480 ? -11.947 -11.616 -12.245 1.00 53.28 480 PRO A CA 1
ATOM 3702 C C . PRO A 1 480 ? -11.809 -10.126 -12.542 1.00 53.28 480 PRO A C 1
ATOM 3704 O O . PRO A 1 480 ? -11.632 -9.757 -13.704 1.00 53.28 480 PRO A O 1
ATOM 3707 N N . LEU A 1 481 ? -11.918 -9.288 -11.504 1.00 49.59 481 LEU A N 1
ATOM 3708 C CA . LEU A 1 481 ? -11.719 -7.844 -11.592 1.00 49.59 481 LEU A CA 1
ATOM 3709 C C . LEU A 1 481 ? -10.313 -7.565 -12.140 1.00 49.59 481 LEU A C 1
ATOM 3711 O O . LEU A 1 481 ? -9.344 -7.371 -11.407 1.00 49.59 481 LEU A O 1
ATOM 3715 N N . GLN A 1 482 ? -10.188 -7.547 -13.460 1.00 51.56 482 GLN A N 1
ATOM 3716 C CA . GLN A 1 482 ? -9.159 -6.782 -14.116 1.00 51.56 482 GLN A CA 1
ATOM 3717 C C . GLN A 1 482 ? -9.589 -5.345 -13.885 1.00 51.56 482 GLN A C 1
ATOM 3719 O O . GLN A 1 482 ? -10.468 -4.831 -14.573 1.00 51.56 482 GLN A O 1
ATOM 3724 N N . CYS A 1 483 ? -9.008 -4.718 -12.858 1.00 54.88 483 CYS A N 1
ATOM 3725 C CA . CYS A 1 483 ? -8.850 -3.275 -12.872 1.00 54.88 483 CYS A CA 1
ATOM 3726 C C . CYS A 1 483 ? -8.242 -2.981 -14.241 1.00 54.88 483 CYS A C 1
ATOM 3728 O O . CYS A 1 483 ? -7.108 -3.389 -14.503 1.00 54.88 483 CYS A O 1
ATOM 3730 N N . VAL A 1 484 ? -9.060 -2.465 -15.162 1.00 58.19 484 VAL A N 1
ATOM 3731 C CA . VAL A 1 484 ? -8.640 -2.203 -16.533 1.00 58.19 484 VAL A CA 1
ATOM 3732 C C . VAL A 1 484 ? -7.619 -1.095 -16.397 1.00 58.19 484 VAL A C 1
ATOM 3734 O O . VAL A 1 484 ? -7.973 0.074 -16.278 1.00 58.19 484 VAL A O 1
ATOM 3737 N N . GLN A 1 485 ? -6.350 -1.487 -16.295 1.00 67.81 485 GLN A N 1
ATOM 3738 C CA . GLN A 1 485 ? -5.251 -0.553 -16.186 1.00 67.81 485 GLN A CA 1
ATOM 3739 C C . GLN A 1 485 ? -5.291 0.255 -17.471 1.00 67.81 485 GLN A C 1
ATOM 3741 O O . GLN A 1 485 ? -4.994 -0.258 -18.550 1.00 67.81 485 GLN A O 1
ATOM 3746 N N . LYS A 1 486 ? -5.750 1.501 -17.363 1.00 79.81 486 LYS A N 1
ATOM 3747 C CA . LYS A 1 486 ? -5.761 2.418 -18.488 1.00 79.81 486 LYS A CA 1
ATOM 3748 C C . LYS A 1 486 ? -4.303 2.650 -18.855 1.00 79.81 486 LYS A C 1
ATOM 3750 O O . LYS A 1 486 ? -3.571 3.315 -18.126 1.00 79.81 486 LYS A O 1
ATOM 3755 N N . GLU A 1 487 ? -3.866 2.027 -19.943 1.00 86.00 487 GLU A N 1
ATOM 3756 C CA . GLU A 1 487 ? -2.516 2.219 -20.452 1.00 86.00 487 GLU A CA 1
ATOM 3757 C C . GLU A 1 487 ? -2.348 3.701 -20.799 1.00 86.00 487 GLU A C 1
ATOM 3759 O O . GLU A 1 487 ? -3.145 4.272 -21.546 1.00 86.00 487 GLU A O 1
ATOM 3764 N N . ILE A 1 488 ? -1.339 4.342 -20.206 1.00 90.75 488 ILE A N 1
ATOM 3765 C CA . ILE A 1 488 ? -1.010 5.737 -20.487 1.00 90.75 488 ILE A CA 1
ATOM 3766 C C . ILE A 1 488 ? -0.009 5.718 -21.641 1.00 90.75 488 ILE A C 1
ATOM 3768 O O . ILE A 1 488 ? 1.140 5.327 -21.421 1.00 90.75 488 ILE A O 1
ATOM 3772 N N . PRO A 1 489 ? -0.404 6.106 -22.866 1.00 91.81 489 PRO A N 1
ATOM 3773 C CA . PRO A 1 489 ? 0.496 6.034 -24.003 1.00 91.81 489 PRO A CA 1
ATOM 3774 C C . PRO A 1 489 ? 1.647 7.025 -23.818 1.00 91.81 489 PRO A C 1
ATOM 3776 O O . PRO A 1 489 ? 1.428 8.226 -23.651 1.00 91.81 489 PRO A O 1
ATOM 3779 N N . ILE A 1 490 ? 2.882 6.525 -23.890 1.00 94.44 490 ILE A N 1
ATOM 3780 C CA . ILE A 1 490 ? 4.082 7.365 -23.908 1.00 94.44 490 ILE A CA 1
ATOM 3781 C C . ILE A 1 490 ? 4.646 7.423 -25.322 1.00 94.44 490 ILE A C 1
ATOM 3783 O O . ILE A 1 490 ? 4.961 6.398 -25.927 1.00 94.44 490 ILE A O 1
ATOM 3787 N N . VAL A 1 491 ? 4.846 8.644 -25.818 1.00 92.69 491 VAL A N 1
ATOM 3788 C CA . VAL A 1 491 ? 5.548 8.904 -27.077 1.00 92.69 491 VAL A CA 1
ATOM 3789 C C . VAL A 1 491 ? 6.877 9.585 -26.761 1.00 92.69 491 VAL A C 1
ATOM 3791 O O . VAL A 1 491 ? 6.927 10.788 -26.511 1.00 92.69 491 VAL A O 1
ATOM 3794 N N . ALA A 1 492 ? 7.964 8.813 -26.764 1.00 95.50 492 ALA A N 1
ATOM 3795 C CA . ALA A 1 492 ? 9.318 9.310 -26.534 1.00 95.50 492 ALA A CA 1
ATOM 3796 C C . ALA A 1 492 ? 10.240 8.922 -27.696 1.00 95.50 492 ALA A C 1
ATOM 3798 O O . ALA A 1 492 ? 10.279 7.764 -28.111 1.00 95.50 492 ALA A O 1
ATOM 3799 N N . LYS A 1 493 ? 11.015 9.889 -28.206 1.00 96.06 493 LYS A N 1
ATOM 3800 C CA . LYS A 1 493 ? 11.969 9.634 -29.295 1.00 96.06 493 LYS A CA 1
ATOM 3801 C C . LYS A 1 493 ? 13.061 8.664 -28.848 1.00 96.06 493 LYS A C 1
ATOM 3803 O O . LYS A 1 493 ? 13.808 8.997 -27.923 1.00 96.06 493 LYS A O 1
ATOM 3808 N N . GLY A 1 494 ? 13.216 7.541 -29.541 1.00 94.44 494 GLY A N 1
ATOM 3809 C CA . GLY A 1 494 ? 14.095 6.437 -29.147 1.00 94.44 494 GLY A CA 1
ATOM 3810 C C . GLY A 1 494 ? 13.396 5.241 -28.503 1.00 94.44 494 GLY A C 1
ATOM 3811 O O . GLY A 1 494 ? 14.043 4.224 -28.275 1.00 94.44 494 GLY A O 1
ATOM 3812 N N . PHE A 1 495 ? 12.105 5.370 -28.195 1.00 96.88 495 PHE A N 1
ATOM 3813 C CA . PHE A 1 495 ? 11.282 4.346 -27.549 1.00 96.88 495 PHE A CA 1
ATOM 3814 C C . PHE A 1 495 ? 10.108 3.928 -28.450 1.00 96.88 495 PHE A C 1
ATOM 3816 O O . PHE A 1 495 ? 9.074 3.480 -27.967 1.00 96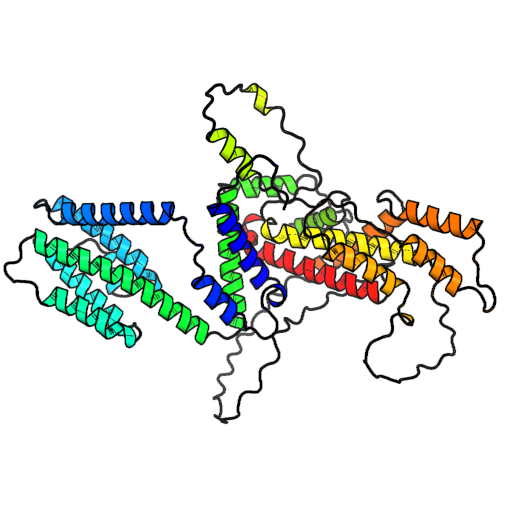.88 495 PHE A O 1
ATOM 3823 N N . GLU A 1 496 ? 10.249 4.093 -29.769 1.00 94.50 496 GLU A N 1
ATOM 3824 C CA . GLU A 1 496 ? 9.214 3.769 -30.758 1.00 94.50 496 GLU A CA 1
ATOM 3825 C C . GLU A 1 496 ? 9.068 2.260 -31.002 1.00 94.50 496 GLU A C 1
ATOM 3827 O O . GLU A 1 496 ? 8.097 1.825 -31.620 1.00 94.50 496 GLU A O 1
ATOM 3832 N N . ASP A 1 497 ? 10.029 1.454 -30.539 1.00 93.94 497 ASP A N 1
ATOM 3833 C CA . ASP A 1 497 ? 9.922 -0.002 -30.582 1.00 93.94 497 ASP A CA 1
ATOM 3834 C C . ASP A 1 497 ? 8.675 -0.459 -29.794 1.00 93.94 497 ASP A C 1
ATOM 3836 O O . ASP A 1 497 ? 8.489 -0.011 -28.658 1.00 93.94 497 ASP A O 1
ATOM 3840 N N . PRO A 1 498 ? 7.827 -1.352 -30.344 1.00 93.50 498 PRO A N 1
ATOM 3841 C CA . PRO A 1 498 ? 6.582 -1.761 -29.694 1.00 93.50 498 PRO A CA 1
ATOM 3842 C C . PRO A 1 498 ? 6.764 -2.313 -28.276 1.00 93.50 498 PRO A C 1
ATOM 3844 O O . PRO A 1 498 ? 5.906 -2.097 -27.420 1.00 93.50 498 PRO A O 1
ATOM 3847 N N . VAL A 1 499 ? 7.878 -3.005 -28.009 1.00 94.81 499 VAL A N 1
ATOM 3848 C CA . VAL A 1 499 ? 8.180 -3.551 -26.680 1.00 94.81 499 VAL A CA 1
ATOM 3849 C C . VAL A 1 499 ? 8.474 -2.416 -25.711 1.00 94.81 499 VAL A C 1
ATOM 3851 O O . VAL A 1 499 ? 7.875 -2.354 -24.640 1.00 94.81 499 VAL A O 1
ATOM 3854 N N . LEU A 1 500 ? 9.353 -1.489 -26.102 1.00 96.06 500 LEU A N 1
ATOM 3855 C CA . LEU A 1 500 ? 9.731 -0.356 -25.258 1.00 96.06 500 LEU A CA 1
ATOM 3856 C C . LEU A 1 500 ? 8.539 0.562 -25.009 1.00 96.06 500 LEU A C 1
ATOM 3858 O O . LEU A 1 500 ? 8.296 0.930 -23.868 1.00 96.06 500 LEU A O 1
ATOM 3862 N N . SER A 1 501 ? 7.750 0.872 -26.039 1.00 95.94 501 SER A N 1
ATOM 3863 C CA . SER A 1 501 ? 6.556 1.713 -25.911 1.00 95.94 501 SER A CA 1
ATOM 3864 C C . SER A 1 501 ? 5.525 1.112 -24.946 1.00 95.94 501 SER A C 1
ATOM 3866 O O . SER A 1 501 ? 5.000 1.818 -24.075 1.00 95.94 501 SER A O 1
ATOM 3868 N N . LYS A 1 502 ? 5.286 -0.205 -25.024 1.00 95.31 502 LYS A N 1
ATOM 3869 C CA . LYS A 1 502 ? 4.415 -0.919 -24.080 1.00 95.31 502 LYS A CA 1
ATOM 3870 C C . LYS A 1 502 ? 4.942 -0.817 -22.648 1.00 95.31 502 LYS A C 1
ATOM 3872 O O . LYS A 1 502 ? 4.194 -0.468 -21.739 1.00 95.31 502 LYS A O 1
ATOM 3877 N N . GLN A 1 503 ? 6.230 -1.077 -22.445 1.00 96.06 503 GLN A N 1
ATOM 3878 C CA . GLN A 1 503 ? 6.838 -1.071 -21.112 1.00 96.06 503 GLN A CA 1
ATOM 3879 C C . GLN A 1 503 ? 6.946 0.340 -20.517 1.00 96.06 503 GLN A C 1
ATOM 3881 O O . GLN A 1 503 ? 6.696 0.531 -19.328 1.00 96.06 503 GLN A O 1
ATOM 3886 N N . CYS A 1 504 ? 7.187 1.358 -21.346 1.00 97.06 504 CYS A N 1
ATOM 3887 C CA . CYS A 1 504 ? 7.044 2.763 -20.973 1.00 97.06 504 CYS A CA 1
ATOM 3888 C C . CYS A 1 504 ? 5.625 3.063 -20.465 1.00 97.06 504 CYS A C 1
ATOM 3890 O O . CYS A 1 504 ? 5.469 3.699 -19.424 1.00 97.06 504 CYS A O 1
ATOM 3892 N N . SER A 1 505 ? 4.594 2.566 -21.154 1.00 96.00 505 SER A N 1
ATOM 3893 C CA . SER A 1 505 ? 3.191 2.768 -20.764 1.00 96.00 505 SER A CA 1
ATOM 3894 C C . SER A 1 505 ? 2.852 2.082 -19.430 1.00 96.00 505 SER A C 1
ATOM 3896 O O . SER A 1 505 ? 2.159 2.666 -18.596 1.00 96.00 505 SER A O 1
ATOM 3898 N N . ILE A 1 506 ? 3.402 0.886 -19.179 1.00 94.94 506 ILE A N 1
ATOM 3899 C CA . ILE A 1 506 ? 3.287 0.166 -17.895 1.00 94.94 506 ILE A CA 1
ATOM 3900 C C . ILE A 1 506 ? 4.005 0.919 -16.762 1.00 94.94 506 ILE A C 1
ATOM 3902 O O . ILE A 1 506 ? 3.494 1.008 -15.640 1.00 94.94 506 ILE A O 1
ATOM 3906 N N . ALA A 1 507 ? 5.184 1.483 -17.037 1.00 96.12 507 ALA A N 1
ATOM 3907 C CA . ALA A 1 507 ? 5.915 2.299 -16.073 1.00 96.12 507 ALA A CA 1
ATOM 3908 C C . ALA A 1 507 ? 5.138 3.579 -15.718 1.00 96.12 507 ALA A C 1
ATOM 3910 O O . ALA A 1 507 ? 4.997 3.884 -14.534 1.00 96.12 507 ALA A O 1
ATOM 3911 N N . ALA A 1 508 ? 4.566 4.281 -16.707 1.00 96.75 508 ALA A N 1
ATOM 3912 C CA . ALA A 1 508 ? 3.713 5.447 -16.455 1.00 96.75 508 ALA A CA 1
ATOM 3913 C C . ALA A 1 508 ? 2.464 5.098 -15.649 1.00 96.75 508 ALA A C 1
ATOM 3915 O O . ALA A 1 508 ? 2.166 5.800 -14.689 1.00 96.75 508 ALA A O 1
ATOM 3916 N N . SER A 1 509 ? 1.738 4.033 -16.002 1.00 94.81 509 SER A N 1
ATOM 3917 C CA . SER A 1 509 ? 0.517 3.656 -15.277 1.00 94.81 509 SER A CA 1
ATOM 3918 C C . SER A 1 509 ? 0.818 3.245 -13.834 1.00 94.81 509 SER A C 1
ATOM 3920 O O . SER A 1 509 ? 0.063 3.557 -12.916 1.00 94.81 509 SER A O 1
ATOM 3922 N N . THR A 1 510 ? 1.951 2.583 -13.601 1.00 95.25 510 THR A N 1
ATOM 3923 C CA . THR A 1 510 ? 2.395 2.219 -12.251 1.00 95.25 510 THR A CA 1
ATOM 3924 C C . THR A 1 510 ? 2.815 3.450 -11.449 1.00 95.25 510 THR A C 1
ATOM 3926 O O . THR A 1 510 ? 2.413 3.575 -10.296 1.00 95.25 510 THR A O 1
ATOM 3929 N N . LEU A 1 511 ? 3.555 4.384 -12.053 1.00 96.25 511 LEU A N 1
ATOM 3930 C CA . LEU A 1 511 ? 3.934 5.638 -11.402 1.00 96.25 511 LEU A CA 1
ATOM 3931 C C . LEU A 1 511 ? 2.717 6.528 -11.115 1.00 96.25 511 LEU A C 1
ATOM 3933 O O . LEU A 1 511 ? 2.640 7.106 -10.036 1.00 96.25 511 LEU A O 1
ATOM 3937 N N . MET A 1 512 ? 1.739 6.580 -12.024 1.00 95.50 512 MET A N 1
ATOM 3938 C CA . MET A 1 512 ? 0.486 7.306 -11.813 1.00 95.50 512 MET A CA 1
ATOM 3939 C C . MET A 1 512 ? -0.280 6.762 -10.606 1.00 95.50 512 MET A C 1
ATOM 3941 O O . MET A 1 512 ? -0.665 7.535 -9.741 1.00 95.50 512 MET A O 1
ATOM 3945 N N . ARG A 1 513 ? -0.420 5.436 -10.481 1.00 94.31 513 ARG A N 1
ATOM 3946 C CA . ARG A 1 513 ? -1.061 4.821 -9.306 1.00 94.31 513 ARG A CA 1
ATOM 3947 C C . ARG A 1 513 ? -0.360 5.182 -7.997 1.00 94.31 513 ARG A C 1
ATOM 3949 O O . ARG A 1 513 ? -1.021 5.422 -6.991 1.00 94.31 513 ARG A O 1
ATOM 3956 N N . THR A 1 514 ? 0.974 5.247 -8.005 1.00 96.00 514 THR A N 1
ATOM 3957 C CA . THR A 1 514 ? 1.744 5.711 -6.842 1.00 96.00 514 THR A CA 1
ATOM 3958 C C . THR A 1 514 ? 1.485 7.188 -6.540 1.00 96.00 514 THR A C 1
ATOM 3960 O O . THR A 1 514 ? 1.341 7.550 -5.376 1.00 96.00 514 THR A O 1
ATOM 3963 N N . VAL A 1 515 ? 1.391 8.037 -7.567 1.00 95.88 515 VAL A N 1
ATOM 3964 C CA . VAL A 1 515 ? 1.055 9.459 -7.411 1.00 95.88 515 VAL A CA 1
ATOM 3965 C C . VAL A 1 515 ? -0.345 9.627 -6.819 1.00 95.88 515 VAL A C 1
ATOM 3967 O O . VAL A 1 515 ? -0.490 10.294 -5.799 1.00 95.88 515 VAL A O 1
ATOM 3970 N N . GLU A 1 516 ? -1.344 8.958 -7.396 1.00 94.44 516 GLU A N 1
ATOM 3971 C CA . GLU A 1 516 ? -2.738 8.964 -6.934 1.00 94.44 516 GLU A CA 1
ATOM 3972 C C . GLU A 1 516 ? -2.867 8.478 -5.490 1.00 94.44 516 GLU A C 1
ATOM 3974 O O . GLU A 1 516 ? -3.638 9.030 -4.709 1.00 94.44 516 GLU A O 1
ATOM 3979 N N . TRP A 1 517 ? -2.109 7.445 -5.121 1.00 96.25 517 TRP A N 1
ATOM 3980 C CA . TRP A 1 517 ? -2.081 6.940 -3.755 1.00 96.25 517 TRP A CA 1
ATOM 3981 C C . TRP A 1 517 ? -1.580 7.984 -2.767 1.00 96.25 517 TRP A C 1
ATOM 3983 O O . TRP A 1 517 ? -2.228 8.251 -1.759 1.00 96.25 517 TRP A O 1
ATOM 3993 N N . VAL A 1 518 ? -0.431 8.591 -3.069 1.00 96.44 518 VAL A N 1
ATOM 3994 C CA . VAL A 1 518 ? 0.183 9.589 -2.194 1.00 96.44 518 VAL A CA 1
ATOM 3995 C C . VAL A 1 518 ? -0.702 10.826 -2.095 1.00 96.44 518 VAL A C 1
ATOM 3997 O O . VAL A 1 518 ? -0.895 11.336 -0.998 1.00 96.44 518 VAL A O 1
ATOM 4000 N N . GLU A 1 519 ? -1.306 11.269 -3.196 1.00 95.25 519 GLU A N 1
ATOM 4001 C CA . GLU A 1 519 ? -2.261 12.378 -3.183 1.00 95.25 519 GLU A CA 1
ATOM 4002 C C . GLU A 1 519 ? -3.505 12.062 -2.342 1.00 95.25 519 GLU A C 1
ATOM 4004 O O . GLU A 1 519 ? -3.980 12.916 -1.600 1.00 95.25 519 GLU A O 1
ATOM 4009 N N . ARG A 1 520 ? -4.003 10.824 -2.376 1.00 95.44 520 ARG A N 1
ATOM 4010 C CA . ARG A 1 520 ? -5.171 10.420 -1.586 1.00 95.44 520 ARG A CA 1
ATOM 4011 C C . ARG A 1 520 ? -4.879 10.309 -0.088 1.00 95.44 520 ARG A C 1
ATOM 4013 O O . ARG A 1 520 ? -5.671 10.784 0.718 1.00 95.44 520 ARG A O 1
ATOM 4020 N N . VAL A 1 521 ? -3.751 9.705 0.292 1.00 96.19 521 VAL A N 1
ATOM 4021 C CA . VAL A 1 521 ? -3.378 9.499 1.708 1.00 96.19 521 VAL A CA 1
ATOM 4022 C C . VAL A 1 521 ? -2.858 10.789 2.353 1.00 96.19 521 VAL A C 1
ATOM 4024 O O . VAL A 1 521 ? -3.107 11.046 3.536 1.00 96.19 521 VAL A O 1
ATOM 4027 N N . TRP A 1 522 ? -2.106 11.583 1.587 1.00 96.00 522 TRP A N 1
ATOM 4028 C CA . TRP A 1 522 ? -1.273 12.678 2.089 1.00 96.00 522 TRP A CA 1
ATOM 4029 C C . TRP A 1 522 ? -1.587 14.036 1.459 1.00 96.00 522 TRP A C 1
ATOM 4031 O O . TRP A 1 522 ? -0.860 14.993 1.731 1.00 96.00 522 TRP A O 1
ATOM 4041 N N . GLY A 1 523 ? -2.639 14.140 0.639 1.00 93.88 523 GLY A N 1
ATOM 4042 C CA . GLY A 1 523 ? -3.005 15.339 -0.124 1.00 93.88 523 GLY A CA 1
ATOM 4043 C C . GLY A 1 523 ? -3.112 16.614 0.708 1.00 93.88 523 GLY A C 1
ATOM 4044 O O . GLY A 1 523 ? -2.744 17.681 0.236 1.00 93.88 523 GLY A O 1
ATOM 4045 N N . ASP A 1 524 ? -3.543 16.494 1.959 1.00 92.25 524 ASP A N 1
ATOM 4046 C CA . ASP A 1 524 ? -3.632 17.577 2.940 1.00 92.25 524 ASP A CA 1
ATOM 4047 C C . ASP A 1 524 ? -2.268 18.052 3.469 1.00 92.25 524 ASP A C 1
ATOM 4049 O O . ASP A 1 524 ? -2.112 19.218 3.821 1.00 92.25 524 ASP A O 1
ATOM 4053 N N . THR A 1 525 ? -1.272 17.164 3.512 1.00 89.44 525 THR A N 1
ATOM 4054 C CA . THR A 1 525 ? 0.085 17.471 4.001 1.00 89.44 525 THR A CA 1
ATOM 4055 C C . THR A 1 525 ? 1.042 17.950 2.914 1.00 89.44 525 THR A C 1
ATOM 4057 O O . THR A 1 525 ? 2.042 18.595 3.229 1.00 89.44 525 THR A O 1
ATOM 4060 N N . ILE A 1 526 ? 0.776 17.601 1.652 1.00 88.56 526 ILE A N 1
ATOM 4061 C CA . ILE A 1 526 ? 1.654 17.906 0.510 1.00 88.56 526 ILE A CA 1
ATOM 4062 C C . ILE A 1 526 ? 1.224 19.153 -0.276 1.00 88.56 526 ILE A C 1
ATOM 4064 O O . ILE A 1 526 ? 1.987 19.603 -1.136 1.00 88.56 526 ILE A O 1
ATOM 4068 N N . SER A 1 527 ? 0.010 19.666 -0.023 1.00 77.25 527 SER A N 1
ATOM 4069 C CA . SER A 1 527 ? -0.629 20.755 -0.781 1.00 77.25 527 SER A CA 1
ATOM 4070 C C . SER A 1 527 ? -0.181 22.162 -0.425 1.00 77.25 527 SER A C 1
ATOM 4072 O O . SER A 1 527 ? 0.051 22.413 0.778 1.00 77.25 527 SER A O 1
#

Secondary structure (DSSP, 8-state):
----TT----HHHHHHHHHHHHHHHHHH-HHHHS-TT--HHHHHHHHTT------HHHHHHHHHHHHHHHHHHHHHHHSS-HHHHHHHHHHHHHHHHHHHTTTS-TT-HHHHHHHSPPP--S-HHHHHHHHHHHHHHHHHTTS-GGGHHHHHHHHHHHHT--TT--HHHHHHHHHHHHHHHHHHHHHHHHHHHHHHHHHS-HHHHHHHHHHHHHHHHHHHHHHHHS-HHHHHHHHHHHHTT---S-TTS---GGGHHHHHHHHHHTSSSPPEE--THHHHHHHHHS------GGGGG-PPPPPTTEEPGGGTTTHHHHHHHHHHHHHHHHHHHHHTTSPPP---TT---------S---GGG--HHHHHHHHHHHHHHH-SSS-------SHHHHHHHHHHHTSPTT-----HHHHHHHHHHHHHHTSTTSHHHHHHHHHHHHHHHHHHHHS-----------------------PPPPP------------TT--SHHHHHHHHHHHHHHHHHHHHHHHHHHHHH-

pLDDT: mean 84.74, std 16.73, range [38.34, 98.19]

Radius of gyration: 32.06 Å; chains: 1; bounding box: 75×47×101 Å

InterPro domains:
  IPR008862 T-complex 11 [PF05794] (56-197)
  IPR008862 T-complex 11 [PF05794] (300-475)
  IPR008862 T-complex 11 [PTHR12832] (47-197)

Organism: NCBI:txid56493